Protein 1LU8 (pdb70)

Structure (mmCIF, N/CA/C/O backbone):
data_1LU8
#
_entry.id   1LU8
#
loop_
_atom_site.group_PDB
_atom_site.id
_atom_site.type_symbol
_atom_site.label_atom_id
_atom_site.label_alt_id
_atom_site.label_comp_id
_atom_site.label_asym_id
_atom_site.label_entity_id
_atom_site.label_seq_id
_atom_site.pdbx_PDB_ins_code
_atom_site.Cartn_x
_atom_site.Cartn_y
_atom_site.Cartn_z
_atom_site.occupancy
_atom_site.B_iso_or_equiv
_atom_site.auth_seq_id
_atom_site.auth_comp_id
_atom_site.auth_asym_id
_atom_site.auth_atom_id
_atom_site.pdbx_PDB_model_num
ATOM 1 N N . GLY A 1 1 ? -8.218 7.073 -4.178 1.00 0.00 1 GLY A N 1
ATOM 2 C CA . GLY A 1 1 ? -7.703 6.876 -2.794 1.00 0.00 1 GLY A CA 1
ATOM 3 C C . GLY A 1 1 ? -6.951 5.546 -2.711 1.00 0.00 1 GLY A C 1
ATOM 4 O O . GLY A 1 1 ? -7.334 4.568 -3.322 1.00 0.00 1 GLY A O 1
ATOM 10 N N . CYS A 1 2 ? -5.882 5.505 -1.967 1.00 0.00 2 CYS A N 1
ATOM 11 C CA . CYS A 1 2 ? -5.101 4.245 -1.850 1.00 0.00 2 CYS A CA 1
ATOM 12 C C . CYS A 1 2 ? -4.853 3.903 -0.380 1.00 0.00 2 CYS A C 1
ATOM 13 O O . CYS A 1 2 ? -5.359 4.551 0.516 1.00 0.00 2 CYS A O 1
ATOM 20 N N . LEU A 1 3 ? -4.075 2.887 -0.126 1.00 0.00 3 LEU A N 1
ATOM 21 C CA . LEU A 1 3 ? -3.787 2.495 1.281 1.00 0.00 3 LEU A CA 1
ATOM 22 C C . LEU A 1 3 ? -2.611 3.310 1.827 1.00 0.00 3 LEU A C 1
ATOM 23 O O . LEU A 1 3 ? -2.386 4.436 1.431 1.00 0.00 3 LEU A O 1
ATOM 39 N N . GLU A 1 4 ? -1.859 2.745 2.730 1.00 0.00 4 GLU A N 1
ATOM 40 C CA . GLU A 1 4 ? -0.694 3.482 3.299 1.00 0.00 4 GLU A CA 1
ATOM 41 C C . GLU A 1 4 ? 0.605 2.942 2.699 1.00 0.00 4 GLU A C 1
ATOM 42 O O . GLU A 1 4 ? 0.590 2.140 1.789 1.00 0.00 4 GLU A O 1
ATOM 54 N N . PHE A 1 5 ? 1.728 3.377 3.199 1.00 0.00 5 PHE A N 1
ATOM 55 C CA . PHE A 1 5 ? 3.024 2.889 2.648 1.00 0.00 5 PHE A CA 1
ATOM 56 C C . PHE A 1 5 ? 3.384 1.526 3.264 1.00 0.00 5 PHE A C 1
ATOM 57 O O . PHE A 1 5 ? 4.492 1.049 3.126 1.00 0.00 5 PHE A O 1
ATOM 74 N N . TRP A 1 6 ? 2.459 0.903 3.944 1.00 0.00 6 TRP A N 1
ATOM 75 C CA . TRP A 1 6 ? 2.757 -0.420 4.567 1.00 0.00 6 TRP A CA 1
ATOM 76 C C . TRP A 1 6 ? 1.458 -1.160 4.894 1.00 0.00 6 TRP A C 1
ATOM 77 O O . TRP A 1 6 ? 1.317 -1.739 5.952 1.00 0.00 6 TRP A O 1
ATOM 98 N N . TRP A 1 7 ? 0.512 -1.150 3.999 1.00 0.00 7 TRP A N 1
ATOM 99 C CA . TRP A 1 7 ? -0.768 -1.861 4.273 1.00 0.00 7 TRP A CA 1
ATOM 100 C C . TRP A 1 7 ? -0.789 -3.195 3.534 1.00 0.00 7 TRP A C 1
ATOM 101 O O . TRP A 1 7 ? -0.079 -3.386 2.567 1.00 0.00 7 TRP A O 1
ATOM 122 N N . LYS A 1 8 ? -1.597 -4.122 3.973 1.00 0.00 8 LYS A N 1
ATOM 123 C CA . LYS A 1 8 ? -1.647 -5.435 3.270 1.00 0.00 8 LYS A CA 1
ATOM 124 C C . LYS A 1 8 ? -1.718 -5.179 1.767 1.00 0.00 8 LYS A C 1
ATOM 125 O O . LYS A 1 8 ? -2.125 -4.120 1.333 1.00 0.00 8 LYS A O 1
ATOM 144 N N . CYS A 1 9 ? -1.323 -6.122 0.967 1.00 0.00 9 CYS A N 1
ATOM 145 C CA . CYS A 1 9 ? -1.375 -5.890 -0.504 1.00 0.00 9 CYS A CA 1
ATOM 146 C C . CYS A 1 9 ? -1.333 -7.208 -1.273 1.00 0.00 9 CYS A C 1
ATOM 147 O O . CYS A 1 9 ? -1.182 -8.273 -0.709 1.00 0.00 9 CYS A O 1
ATOM 154 N N . ASN A 1 10 ? -1.459 -7.127 -2.566 1.00 0.00 10 ASN A N 1
ATOM 155 C CA . ASN A 1 10 ? -1.420 -8.351 -3.410 1.00 0.00 10 ASN A CA 1
ATOM 156 C C . ASN A 1 10 ? -1.113 -7.959 -4.857 1.00 0.00 10 ASN A C 1
ATOM 157 O O . ASN A 1 10 ? -1.818 -7.162 -5.444 1.00 0.00 10 ASN A O 1
ATOM 168 N N . PRO A 1 11 ? -0.073 -8.537 -5.391 1.00 0.00 11 PRO A N 1
ATOM 169 C CA . PRO A 1 11 ? 0.326 -8.238 -6.790 1.00 0.00 11 PRO A CA 1
ATOM 170 C C . PRO A 1 11 ? -0.800 -8.622 -7.751 1.00 0.00 11 PRO A C 1
ATOM 171 O O . PRO A 1 11 ? -0.811 -8.232 -8.901 1.00 0.00 11 PRO A O 1
ATOM 182 N N . ASN A 1 12 ? -1.764 -9.359 -7.274 1.00 0.00 12 ASN A N 1
ATOM 183 C CA . ASN A 1 12 ? -2.912 -9.741 -8.141 1.00 0.00 12 ASN A CA 1
ATOM 184 C C . ASN A 1 12 ? -4.134 -8.898 -7.762 1.00 0.00 12 ASN A C 1
ATOM 185 O O . ASN A 1 12 ? -5.198 -9.033 -8.333 1.00 0.00 12 ASN A O 1
ATOM 196 N N . ASP A 1 13 ? -3.984 -8.025 -6.797 1.00 0.00 13 ASP A N 1
ATOM 197 C CA . ASP A 1 13 ? -5.127 -7.166 -6.371 1.00 0.00 13 ASP A CA 1
ATOM 198 C C . ASP A 1 13 ? -4.698 -6.248 -5.221 1.00 0.00 13 ASP A C 1
ATOM 199 O O . ASP A 1 13 ? -5.301 -6.240 -4.166 1.00 0.00 13 ASP A O 1
ATOM 208 N N . ASP A 1 14 ? -3.663 -5.474 -5.414 1.00 0.00 14 ASP A N 1
ATOM 209 C CA . ASP A 1 14 ? -3.202 -4.557 -4.326 1.00 0.00 14 ASP A CA 1
ATOM 210 C C . ASP A 1 14 ? -3.887 -3.195 -4.455 1.00 0.00 14 ASP A C 1
ATOM 211 O O . ASP A 1 14 ? -4.647 -2.955 -5.371 1.00 0.00 14 ASP A O 1
ATOM 220 N N . LYS A 1 15 ? -3.619 -2.301 -3.542 1.00 0.00 15 LYS A N 1
ATOM 221 C CA . LYS A 1 15 ? -4.251 -0.954 -3.615 1.00 0.00 15 LYS A CA 1
ATOM 222 C C . LYS A 1 15 ? -3.375 0.093 -2.917 1.00 0.00 15 LYS A C 1
ATOM 223 O O . LYS A 1 15 ? -3.811 1.196 -2.653 1.00 0.00 15 LYS A O 1
ATOM 242 N N . CYS A 1 16 ? -2.143 -0.233 -2.619 1.00 0.00 16 CYS A N 1
ATOM 243 C CA . CYS A 1 16 ? -1.264 0.765 -1.944 1.00 0.00 16 CYS A CA 1
ATOM 244 C C . CYS A 1 16 ? -1.065 1.972 -2.856 1.00 0.00 16 CYS A C 1
ATOM 245 O O . CYS A 1 16 ? -1.002 1.842 -4.062 1.00 0.00 16 CYS A O 1
ATOM 252 N N . CYS A 1 17 ? -0.958 3.142 -2.294 1.00 0.00 17 CYS A N 1
ATOM 253 C CA . CYS A 1 17 ? -0.755 4.349 -3.139 1.00 0.00 17 CYS A CA 1
ATOM 254 C C . CYS A 1 17 ? 0.281 4.041 -4.221 1.00 0.00 17 CYS A C 1
ATOM 255 O O . CYS A 1 17 ? 1.188 3.259 -4.014 1.00 0.00 17 CYS A O 1
ATOM 262 N N . ARG A 1 18 ? 0.158 4.633 -5.378 1.00 0.00 18 ARG A N 1
ATOM 263 C CA . ARG A 1 18 ? 1.145 4.343 -6.454 1.00 0.00 18 ARG A CA 1
ATOM 264 C C . ARG A 1 18 ? 2.091 5.529 -6.737 1.00 0.00 18 ARG A C 1
ATOM 265 O O . ARG A 1 18 ? 2.619 5.624 -7.827 1.00 0.00 18 ARG A O 1
ATOM 286 N N . PRO A 1 19 ? 2.308 6.390 -5.766 1.00 0.00 19 PRO A N 1
ATOM 287 C CA . PRO A 1 19 ? 3.226 7.524 -5.990 1.00 0.00 19 PRO A CA 1
ATOM 288 C C . PRO A 1 19 ? 4.667 7.029 -5.875 1.00 0.00 19 PRO A C 1
ATOM 289 O O . PRO A 1 19 ? 5.588 7.631 -6.389 1.00 0.00 19 PRO A O 1
ATOM 300 N N . LYS A 1 20 ? 4.864 5.926 -5.200 1.00 0.00 20 LYS A N 1
ATOM 301 C CA . LYS A 1 20 ? 6.240 5.379 -5.049 1.00 0.00 20 LYS A CA 1
ATOM 302 C C . LYS A 1 20 ? 6.251 4.171 -4.101 1.00 0.00 20 LYS A C 1
ATOM 303 O O . LYS A 1 20 ? 7.127 4.036 -3.269 1.00 0.00 20 LYS A O 1
ATOM 322 N N . LEU A 1 21 ? 5.300 3.282 -4.228 1.00 0.00 21 LEU A N 1
ATOM 323 C CA . LEU A 1 21 ? 5.285 2.079 -3.341 1.00 0.00 21 LEU A CA 1
ATOM 324 C C . LEU A 1 21 ? 4.869 0.838 -4.129 1.00 0.00 21 LEU A C 1
ATOM 325 O O . LEU A 1 21 ? 4.415 0.921 -5.254 1.00 0.00 21 LEU A O 1
ATOM 341 N N . LYS A 1 22 ? 5.009 -0.310 -3.534 1.00 0.00 22 LYS A N 1
ATOM 342 C CA . LYS A 1 22 ? 4.615 -1.566 -4.218 1.00 0.00 22 LYS A CA 1
ATOM 343 C C . LYS A 1 22 ? 4.467 -2.698 -3.197 1.00 0.00 22 LYS A C 1
ATOM 344 O O . LYS A 1 22 ? 5.237 -2.803 -2.263 1.00 0.00 22 LYS A O 1
ATOM 363 N N . CYS A 1 23 ? 3.490 -3.548 -3.365 1.00 0.00 23 CYS A N 1
ATOM 364 C CA . CYS A 1 23 ? 3.310 -4.670 -2.399 1.00 0.00 23 CYS A CA 1
ATOM 365 C C . CYS A 1 23 ? 4.665 -5.299 -2.061 1.00 0.00 23 CYS A C 1
ATOM 366 O O . CYS A 1 23 ? 5.590 -5.263 -2.847 1.00 0.00 23 CYS A O 1
ATOM 373 N N . SER A 1 24 ? 4.785 -5.876 -0.897 1.00 0.00 24 SER A N 1
ATOM 374 C CA . SER A 1 24 ? 6.075 -6.510 -0.507 1.00 0.00 24 SER A CA 1
ATOM 375 C C . SER A 1 24 ? 5.811 -7.865 0.152 1.00 0.00 24 SER A C 1
ATOM 376 O O . SER A 1 24 ? 5.148 -7.955 1.171 1.00 0.00 24 SER A O 1
ATOM 384 N N . LYS A 1 25 ? 6.327 -8.915 -0.428 1.00 0.00 25 LYS A N 1
ATOM 385 C CA . LYS A 1 25 ? 6.116 -10.272 0.149 1.00 0.00 25 LYS A CA 1
ATOM 386 C C . LYS A 1 25 ? 6.819 -10.386 1.503 1.00 0.00 25 LYS A C 1
ATOM 387 O O . LYS A 1 25 ? 6.429 -11.162 2.352 1.00 0.00 25 LYS A O 1
ATOM 406 N N . LEU A 1 26 ? 7.854 -9.619 1.707 1.00 0.00 26 LEU A N 1
ATOM 407 C CA . LEU A 1 26 ? 8.583 -9.681 3.005 1.00 0.00 26 LEU A CA 1
ATOM 408 C C . LEU A 1 26 ? 7.587 -9.762 4.164 1.00 0.00 26 LEU A C 1
ATOM 409 O O . LEU A 1 26 ? 7.816 -10.443 5.144 1.00 0.00 26 LEU A O 1
ATOM 425 N N . PHE A 1 27 ? 6.481 -9.075 4.062 1.00 0.00 27 PHE A N 1
ATOM 426 C CA . PHE A 1 27 ? 5.477 -9.121 5.163 1.00 0.00 27 PHE A CA 1
ATOM 427 C C . PHE A 1 27 ? 4.056 -9.050 4.605 1.00 0.00 27 PHE A C 1
ATOM 428 O O . PHE A 1 27 ? 3.101 -8.895 5.341 1.00 0.00 27 PHE A O 1
ATOM 445 N N . LYS A 1 28 ? 3.903 -9.166 3.314 1.00 0.00 28 LYS A N 1
ATOM 446 C CA . LYS A 1 28 ? 2.534 -9.110 2.715 1.00 0.00 28 LYS A CA 1
ATOM 447 C C . LYS A 1 28 ? 1.987 -7.683 2.797 1.00 0.00 28 LYS A C 1
ATOM 448 O O . LYS A 1 28 ? 0.792 -7.460 2.777 1.00 0.00 28 LYS A O 1
ATOM 467 N N . LEU A 1 29 ? 2.858 -6.715 2.882 1.00 0.00 29 LEU A N 1
ATOM 468 C CA . LEU A 1 29 ? 2.394 -5.298 2.959 1.00 0.00 29 LEU A CA 1
ATOM 469 C C . LEU A 1 29 ? 3.032 -4.495 1.829 1.00 0.00 29 LEU A C 1
ATOM 470 O O . LEU A 1 29 ? 3.924 -4.966 1.159 1.00 0.00 29 LEU A O 1
ATOM 486 N N . CYS A 1 30 ? 2.581 -3.296 1.594 1.00 0.00 30 CYS A N 1
ATOM 487 C CA . CYS A 1 30 ? 3.171 -2.502 0.485 1.00 0.00 30 CYS A CA 1
ATOM 488 C C . CYS A 1 30 ? 4.302 -1.601 0.981 1.00 0.00 30 CYS A C 1
ATOM 489 O O . CYS A 1 30 ? 4.198 -0.957 2.003 1.00 0.00 30 CYS A O 1
ATOM 496 N N . ASN A 1 31 ? 5.382 -1.549 0.252 1.00 0.00 31 ASN A N 1
ATOM 497 C CA . ASN A 1 31 ? 6.521 -0.683 0.672 1.00 0.00 31 ASN A CA 1
ATOM 498 C C . ASN A 1 31 ? 7.441 -0.396 -0.507 1.00 0.00 31 ASN A C 1
ATOM 499 O O . ASN A 1 31 ? 7.314 -0.967 -1.572 1.00 0.00 31 ASN A O 1
ATOM 510 N N . PHE A 1 32 ? 8.377 0.481 -0.306 1.00 0.00 32 PHE A N 1
ATOM 511 C CA . PHE A 1 32 ? 9.340 0.826 -1.384 1.00 0.00 32 PHE A CA 1
ATOM 512 C C . PHE A 1 32 ? 10.324 1.893 -0.896 1.00 0.00 32 PHE A C 1
ATOM 513 O O . PHE A 1 32 ? 11.445 1.597 -0.532 1.00 0.00 32 PHE A O 1
ATOM 530 N N . SER A 1 33 ? 9.916 3.131 -0.887 1.00 0.00 33 SER A N 1
ATOM 531 C CA . SER A 1 33 ? 10.832 4.216 -0.426 1.00 0.00 33 SER A CA 1
ATOM 532 C C . SER A 1 33 ? 10.314 4.839 0.871 1.00 0.00 33 SER A C 1
ATOM 533 O O . SER A 1 33 ? 11.005 4.888 1.870 1.00 0.00 33 SER A O 1
ATOM 541 N N . PHE A 1 34 ? 9.104 5.317 0.860 1.00 0.00 34 PHE A N 1
ATOM 542 C CA . PHE A 1 34 ? 8.535 5.943 2.089 1.00 0.00 34 PHE A CA 1
ATOM 543 C C . PHE A 1 34 ? 7.003 5.952 2.009 1.00 0.00 34 PHE A C 1
ATOM 544 O O . PHE A 1 34 ? 6.378 6.427 2.957 1.00 0.00 34 PHE A O 1
ATOM 563 N N . GLY A 1 1 ? -8.066 7.258 -1.013 1.00 0.00 1 GLY A N 2
ATOM 564 C CA . GLY A 1 1 ? -8.518 6.145 -1.896 1.00 0.00 1 GLY A CA 2
ATOM 565 C C . GLY A 1 1 ? -7.574 4.952 -1.740 1.00 0.00 1 GLY A C 2
ATOM 566 O O . GLY A 1 1 ? -8.000 3.839 -1.505 1.00 0.00 1 GLY A O 2
ATOM 572 N N . CYS A 1 2 ? -6.295 5.173 -1.871 1.00 0.00 2 CYS A N 2
ATOM 573 C CA . CYS A 1 2 ? -5.329 4.047 -1.731 1.00 0.00 2 CYS A CA 2
ATOM 574 C C . CYS A 1 2 ? -5.077 3.741 -0.255 1.00 0.00 2 CYS A C 2
ATOM 575 O O . CYS A 1 2 ? -5.767 4.224 0.620 1.00 0.00 2 CYS A O 2
ATOM 582 N N . LEU A 1 3 ? -4.093 2.932 0.025 1.00 0.00 3 LEU A N 2
ATOM 583 C CA . LEU A 1 3 ? -3.795 2.580 1.440 1.00 0.00 3 LEU A CA 2
ATOM 584 C C . LEU A 1 3 ? -2.667 3.461 1.988 1.00 0.00 3 LEU A C 2
ATOM 585 O O . LEU A 1 3 ? -2.620 4.650 1.742 1.00 0.00 3 LEU A O 2
ATOM 601 N N . GLU A 1 4 ? -1.764 2.888 2.737 1.00 0.00 4 GLU A N 2
ATOM 602 C CA . GLU A 1 4 ? -0.648 3.697 3.305 1.00 0.00 4 GLU A CA 2
ATOM 603 C C . GLU A 1 4 ? 0.697 3.224 2.756 1.00 0.00 4 GLU A C 2
ATOM 604 O O . GLU A 1 4 ? 0.769 2.519 1.770 1.00 0.00 4 GLU A O 2
ATOM 616 N N . PHE A 1 5 ? 1.764 3.625 3.384 1.00 0.00 5 PHE A N 2
ATOM 617 C CA . PHE A 1 5 ? 3.118 3.227 2.903 1.00 0.00 5 PHE A CA 2
ATOM 618 C C . PHE A 1 5 ? 3.455 1.792 3.325 1.00 0.00 5 PHE A C 2
ATOM 619 O O . PHE A 1 5 ? 4.500 1.271 2.988 1.00 0.00 5 PHE A O 2
ATOM 636 N N . TRP A 1 6 ? 2.595 1.151 4.067 1.00 0.00 6 TRP A N 2
ATOM 637 C CA . TRP A 1 6 ? 2.899 -0.241 4.507 1.00 0.00 6 TRP A CA 2
ATOM 638 C C . TRP A 1 6 ? 1.620 -0.963 4.943 1.00 0.00 6 TRP A C 2
ATOM 639 O O . TRP A 1 6 ? 1.497 -1.402 6.069 1.00 0.00 6 TRP A O 2
ATOM 660 N N . TRP A 1 7 ? 0.675 -1.100 4.058 1.00 0.00 7 TRP A N 2
ATOM 661 C CA . TRP A 1 7 ? -0.589 -1.804 4.416 1.00 0.00 7 TRP A CA 2
ATOM 662 C C . TRP A 1 7 ? -0.683 -3.107 3.620 1.00 0.00 7 TRP A C 2
ATOM 663 O O . TRP A 1 7 ? 0.106 -3.345 2.729 1.00 0.00 7 TRP A O 2
ATOM 684 N N . LYS A 1 8 ? -1.626 -3.956 3.928 1.00 0.00 8 LYS A N 2
ATOM 685 C CA . LYS A 1 8 ? -1.733 -5.236 3.168 1.00 0.00 8 LYS A CA 2
ATOM 686 C C . LYS A 1 8 ? -1.545 -4.975 1.678 1.00 0.00 8 LYS A C 2
ATOM 687 O O . LYS A 1 8 ? -1.719 -3.872 1.201 1.00 0.00 8 LYS A O 2
ATOM 706 N N . CYS A 1 9 ? -1.188 -5.983 0.941 1.00 0.00 9 CYS A N 2
ATOM 707 C CA . CYS A 1 9 ? -0.985 -5.789 -0.523 1.00 0.00 9 CYS A CA 2
ATOM 708 C C . CYS A 1 9 ? -1.180 -7.104 -1.276 1.00 0.00 9 CYS A C 2
ATOM 709 O O . CYS A 1 9 ? -1.209 -8.170 -0.693 1.00 0.00 9 CYS A O 2
ATOM 716 N N . ASN A 1 10 ? -1.309 -7.036 -2.571 1.00 0.00 10 ASN A N 2
ATOM 717 C CA . ASN A 1 10 ? -1.496 -8.276 -3.371 1.00 0.00 10 ASN A CA 2
ATOM 718 C C . ASN A 1 10 ? -1.135 -8.015 -4.839 1.00 0.00 10 ASN A C 2
ATOM 719 O O . ASN A 1 10 ? -1.697 -7.142 -5.469 1.00 0.00 10 ASN A O 2
ATOM 730 N N . PRO A 1 11 ? -0.211 -8.791 -5.336 1.00 0.00 11 PRO A N 2
ATOM 731 C CA . PRO A 1 11 ? 0.230 -8.654 -6.748 1.00 0.00 11 PRO A CA 2
ATOM 732 C C . PRO A 1 11 ? -0.929 -8.975 -7.696 1.00 0.00 11 PRO A C 2
ATOM 733 O O . PRO A 1 11 ? -0.875 -8.696 -8.877 1.00 0.00 11 PRO A O 2
ATOM 744 N N . ASN A 1 12 ? -1.984 -9.539 -7.178 1.00 0.00 12 ASN A N 2
ATOM 745 C CA . ASN A 1 12 ? -3.158 -9.856 -8.038 1.00 0.00 12 ASN A CA 2
ATOM 746 C C . ASN A 1 12 ? -4.209 -8.757 -7.877 1.00 0.00 12 ASN A C 2
ATOM 747 O O . ASN A 1 12 ? -5.128 -8.634 -8.664 1.00 0.00 12 ASN A O 2
ATOM 758 N N . ASP A 1 13 ? -4.070 -7.951 -6.858 1.00 0.00 13 ASP A N 2
ATOM 759 C CA . ASP A 1 13 ? -5.041 -6.845 -6.629 1.00 0.00 13 ASP A CA 2
ATOM 760 C C . ASP A 1 13 ? -4.428 -5.817 -5.675 1.00 0.00 13 ASP A C 2
ATOM 761 O O . ASP A 1 13 ? -5.008 -5.463 -4.667 1.00 0.00 13 ASP A O 2
ATOM 770 N N . ASP A 1 14 ? -3.254 -5.341 -5.985 1.00 0.00 14 ASP A N 2
ATOM 771 C CA . ASP A 1 14 ? -2.592 -4.342 -5.097 1.00 0.00 14 ASP A CA 2
ATOM 772 C C . ASP A 1 14 ? -3.454 -3.083 -4.973 1.00 0.00 14 ASP A C 2
ATOM 773 O O . ASP A 1 14 ? -4.228 -2.757 -5.851 1.00 0.00 14 ASP A O 2
ATOM 782 N N . LYS A 1 15 ? -3.328 -2.378 -3.884 1.00 0.00 15 LYS A N 2
ATOM 783 C CA . LYS A 1 15 ? -4.144 -1.142 -3.696 1.00 0.00 15 LYS A CA 2
ATOM 784 C C . LYS A 1 15 ? -3.303 -0.011 -3.085 1.00 0.00 15 LYS A C 2
ATOM 785 O O . LYS A 1 15 ? -3.647 1.149 -3.195 1.00 0.00 15 LYS A O 2
ATOM 804 N N . CYS A 1 16 ? -2.208 -0.331 -2.440 1.00 0.00 16 CYS A N 2
ATOM 805 C CA . CYS A 1 16 ? -1.362 0.738 -1.828 1.00 0.00 16 CYS A CA 2
ATOM 806 C C . CYS A 1 16 ? -1.246 1.929 -2.781 1.00 0.00 16 CYS A C 2
ATOM 807 O O . CYS A 1 16 ? -1.204 1.769 -3.984 1.00 0.00 16 CYS A O 2
ATOM 814 N N . CYS A 1 17 ? -1.191 3.122 -2.253 1.00 0.00 17 CYS A N 2
ATOM 815 C CA . CYS A 1 17 ? -1.074 4.317 -3.136 1.00 0.00 17 CYS A CA 2
ATOM 816 C C . CYS A 1 17 ? -0.042 4.041 -4.232 1.00 0.00 17 CYS A C 2
ATOM 817 O O . CYS A 1 17 ? 0.751 3.126 -4.128 1.00 0.00 17 CYS A O 2
ATOM 824 N N . ARG A 1 18 ? -0.038 4.814 -5.281 1.00 0.00 18 ARG A N 2
ATOM 825 C CA . ARG A 1 18 ? 0.954 4.567 -6.365 1.00 0.00 18 ARG A CA 2
ATOM 826 C C . ARG A 1 18 ? 1.955 5.726 -6.503 1.00 0.00 18 ARG A C 2
ATOM 827 O O . ARG A 1 18 ? 2.384 6.029 -7.600 1.00 0.00 18 ARG A O 2
ATOM 848 N N . PRO A 1 19 ? 2.326 6.330 -5.397 1.00 0.00 19 PRO A N 2
ATOM 849 C CA . PRO A 1 19 ? 3.307 7.434 -5.450 1.00 0.00 19 PRO A CA 2
ATOM 850 C C . PRO A 1 19 ? 4.714 6.855 -5.604 1.00 0.00 19 PRO A C 2
ATOM 851 O O . PRO A 1 19 ? 5.574 7.444 -6.225 1.00 0.00 19 PRO A O 2
ATOM 862 N N . LYS A 1 20 ? 4.942 5.697 -5.038 1.00 0.00 20 LYS A N 2
ATOM 863 C CA . LYS A 1 20 ? 6.290 5.058 -5.134 1.00 0.00 20 LYS A CA 2
ATOM 864 C C . LYS A 1 20 ? 6.339 3.782 -4.285 1.00 0.00 20 LYS A C 2
ATOM 865 O O . LYS A 1 20 ? 7.349 3.469 -3.685 1.00 0.00 20 LYS A O 2
ATOM 884 N N . LEU A 1 21 ? 5.263 3.044 -4.219 1.00 0.00 21 LEU A N 2
ATOM 885 C CA . LEU A 1 21 ? 5.278 1.802 -3.393 1.00 0.00 21 LEU A CA 2
ATOM 886 C C . LEU A 1 21 ? 4.743 0.607 -4.180 1.00 0.00 21 LEU A C 2
ATOM 887 O O . LEU A 1 21 ? 4.178 0.744 -5.248 1.00 0.00 21 LEU A O 2
ATOM 903 N N . LYS A 1 22 ? 4.910 -0.565 -3.638 1.00 0.00 22 LYS A N 2
ATOM 904 C CA . LYS A 1 22 ? 4.415 -1.792 -4.306 1.00 0.00 22 LYS A CA 2
ATOM 905 C C . LYS A 1 22 ? 4.346 -2.942 -3.293 1.00 0.00 22 LYS A C 2
ATOM 906 O O . LYS A 1 22 ? 5.210 -3.083 -2.451 1.00 0.00 22 LYS A O 2
ATOM 925 N N . CYS A 1 23 ? 3.323 -3.757 -3.363 1.00 0.00 23 CYS A N 2
ATOM 926 C CA . CYS A 1 23 ? 3.195 -4.896 -2.399 1.00 0.00 23 CYS A CA 2
ATOM 927 C C . CYS A 1 23 ? 4.567 -5.500 -2.082 1.00 0.00 23 CYS A C 2
ATOM 928 O O . CYS A 1 23 ? 5.465 -5.501 -2.900 1.00 0.00 23 CYS A O 2
ATOM 935 N N . SER A 1 24 ? 4.731 -6.012 -0.892 1.00 0.00 24 SER A N 2
ATOM 936 C CA . SER A 1 24 ? 6.035 -6.616 -0.506 1.00 0.00 24 SER A CA 2
ATOM 937 C C . SER A 1 24 ? 5.807 -7.919 0.262 1.00 0.00 24 SER A C 2
ATOM 938 O O . SER A 1 24 ? 5.086 -7.958 1.245 1.00 0.00 24 SER A O 2
ATOM 946 N N . LYS A 1 25 ? 6.419 -8.985 -0.182 1.00 0.00 25 LYS A N 2
ATOM 947 C CA . LYS A 1 25 ? 6.251 -10.294 0.509 1.00 0.00 25 LYS A CA 2
ATOM 948 C C . LYS A 1 25 ? 6.892 -10.243 1.898 1.00 0.00 25 LYS A C 2
ATOM 949 O O . LYS A 1 25 ? 6.598 -11.053 2.755 1.00 0.00 25 LYS A O 2
ATOM 968 N N . LEU A 1 26 ? 7.764 -9.300 2.126 1.00 0.00 26 LEU A N 2
ATOM 969 C CA . LEU A 1 26 ? 8.422 -9.203 3.459 1.00 0.00 26 LEU A CA 2
ATOM 970 C C . LEU A 1 26 ? 7.393 -9.420 4.570 1.00 0.00 26 LEU A C 2
ATOM 971 O O . LEU A 1 26 ? 7.636 -10.132 5.523 1.00 0.00 26 LEU A O 2
ATOM 987 N N . PHE A 1 27 ? 6.244 -8.814 4.451 1.00 0.00 27 PHE A N 2
ATOM 988 C CA . PHE A 1 27 ? 5.198 -8.990 5.498 1.00 0.00 27 PHE A CA 2
ATOM 989 C C . PHE A 1 27 ? 3.806 -8.922 4.873 1.00 0.00 27 PHE A C 2
ATOM 990 O O . PHE A 1 27 ? 2.818 -8.755 5.559 1.00 0.00 27 PHE A O 2
ATOM 1007 N N . LYS A 1 28 ? 3.720 -9.048 3.575 1.00 0.00 28 LYS A N 2
ATOM 1008 C CA . LYS A 1 28 ? 2.388 -8.989 2.899 1.00 0.00 28 LYS A CA 2
ATOM 1009 C C . LYS A 1 28 ? 1.872 -7.549 2.900 1.00 0.00 28 LYS A C 2
ATOM 1010 O O . LYS A 1 28 ? 0.681 -7.303 2.895 1.00 0.00 28 LYS A O 2
ATOM 1029 N N . LEU A 1 29 ? 2.765 -6.597 2.899 1.00 0.00 29 LEU A N 2
ATOM 1030 C CA . LEU A 1 29 ? 2.330 -5.167 2.897 1.00 0.00 29 LEU A CA 2
ATOM 1031 C C . LEU A 1 29 ? 2.984 -4.434 1.728 1.00 0.00 29 LEU A C 2
ATOM 1032 O O . LEU A 1 29 ? 3.854 -4.961 1.069 1.00 0.00 29 LEU A O 2
ATOM 1048 N N . CYS A 1 30 ? 2.569 -3.232 1.453 1.00 0.00 30 CYS A N 2
ATOM 1049 C CA . CYS A 1 30 ? 3.166 -2.493 0.311 1.00 0.00 30 CYS A CA 2
ATOM 1050 C C . CYS A 1 30 ? 4.393 -1.689 0.756 1.00 0.00 30 CYS A C 2
ATOM 1051 O O . CYS A 1 30 ? 4.351 -0.943 1.714 1.00 0.00 30 CYS A O 2
ATOM 1058 N N . ASN A 1 31 ? 5.485 -1.847 0.062 1.00 0.00 31 ASN A N 2
ATOM 1059 C CA . ASN A 1 31 ? 6.727 -1.104 0.431 1.00 0.00 31 ASN A CA 2
ATOM 1060 C C . ASN A 1 31 ? 7.067 -0.070 -0.645 1.00 0.00 31 ASN A C 2
ATOM 1061 O O . ASN A 1 31 ? 6.198 0.565 -1.206 1.00 0.00 31 ASN A O 2
ATOM 1072 N N . PHE A 1 32 ? 8.327 0.102 -0.941 1.00 0.00 32 PHE A N 2
ATOM 1073 C CA . PHE A 1 32 ? 8.717 1.096 -1.982 1.00 0.00 32 PHE A CA 2
ATOM 1074 C C . PHE A 1 32 ? 8.504 0.505 -3.376 1.00 0.00 32 PHE A C 2
ATOM 1075 O O . PHE A 1 32 ? 7.828 -0.490 -3.546 1.00 0.00 32 PHE A O 2
ATOM 1092 N N . SER A 1 33 ? 9.082 1.111 -4.373 1.00 0.00 33 SER A N 2
ATOM 1093 C CA . SER A 1 33 ? 8.924 0.589 -5.762 1.00 0.00 33 SER A CA 2
ATOM 1094 C C . SER A 1 33 ? 10.249 0.001 -6.252 1.00 0.00 33 SER A C 2
ATOM 1095 O O . SER A 1 33 ? 10.426 -1.200 -6.304 1.00 0.00 33 SER A O 2
ATOM 1103 N N . PHE A 1 34 ? 11.179 0.841 -6.610 1.00 0.00 34 PHE A N 2
ATOM 1104 C CA . PHE A 1 34 ? 12.496 0.336 -7.094 1.00 0.00 34 PHE A CA 2
ATOM 1105 C C . PHE A 1 34 ? 13.448 0.131 -5.912 1.00 0.00 34 PHE A C 2
ATOM 1106 O O . PHE A 1 34 ? 13.315 -0.885 -5.232 1.00 0.00 34 PHE A O 2
ATOM 1126 N N . GLY A 1 1 ? -9.222 6.506 -2.012 1.00 0.00 1 GLY A N 3
ATOM 1127 C CA . GLY A 1 1 ? -7.932 6.779 -1.317 1.00 0.00 1 GLY A CA 3
ATOM 1128 C C . GLY A 1 1 ? -7.156 5.472 -1.143 1.00 0.00 1 GLY A C 3
ATOM 1129 O O . GLY A 1 1 ? -7.595 4.564 -0.465 1.00 0.00 1 GLY A O 3
ATOM 1135 N N . CYS A 1 2 ? -6.008 5.369 -1.753 1.00 0.00 2 CYS A N 3
ATOM 1136 C CA . CYS A 1 2 ? -5.201 4.120 -1.626 1.00 0.00 2 CYS A CA 3
ATOM 1137 C C . CYS A 1 2 ? -4.976 3.772 -0.151 1.00 0.00 2 CYS A C 3
ATOM 1138 O O . CYS A 1 2 ? -5.567 4.360 0.734 1.00 0.00 2 CYS A O 3
ATOM 1145 N N . LEU A 1 3 ? -4.127 2.816 0.117 1.00 0.00 3 LEU A N 3
ATOM 1146 C CA . LEU A 1 3 ? -3.861 2.421 1.529 1.00 0.00 3 LEU A CA 3
ATOM 1147 C C . LEU A 1 3 ? -2.730 3.279 2.114 1.00 0.00 3 LEU A C 3
ATOM 1148 O O . LEU A 1 3 ? -2.706 4.482 1.948 1.00 0.00 3 LEU A O 3
ATOM 1164 N N . GLU A 1 4 ? -1.794 2.676 2.800 1.00 0.00 4 GLU A N 3
ATOM 1165 C CA . GLU A 1 4 ? -0.678 3.469 3.389 1.00 0.00 4 GLU A CA 3
ATOM 1166 C C . GLU A 1 4 ? 0.666 3.009 2.821 1.00 0.00 4 GLU A C 3
ATOM 1167 O O . GLU A 1 4 ? 0.733 2.337 1.811 1.00 0.00 4 GLU A O 3
ATOM 1179 N N . PHE A 1 5 ? 1.736 3.385 3.460 1.00 0.00 5 PHE A N 3
ATOM 1180 C CA . PHE A 1 5 ? 3.088 2.994 2.964 1.00 0.00 5 PHE A CA 3
ATOM 1181 C C . PHE A 1 5 ? 3.441 1.564 3.411 1.00 0.00 5 PHE A C 3
ATOM 1182 O O . PHE A 1 5 ? 4.509 1.065 3.118 1.00 0.00 5 PHE A O 3
ATOM 1199 N N . TRP A 1 6 ? 2.564 0.905 4.120 1.00 0.00 6 TRP A N 3
ATOM 1200 C CA . TRP A 1 6 ? 2.873 -0.485 4.580 1.00 0.00 6 TRP A CA 3
ATOM 1201 C C . TRP A 1 6 ? 1.587 -1.220 4.965 1.00 0.00 6 TRP A C 3
ATOM 1202 O O . TRP A 1 6 ? 1.495 -1.818 6.019 1.00 0.00 6 TRP A O 3
ATOM 1223 N N . TRP A 1 7 ? 0.599 -1.194 4.115 1.00 0.00 7 TRP A N 3
ATOM 1224 C CA . TRP A 1 7 ? -0.672 -1.905 4.432 1.00 0.00 7 TRP A CA 3
ATOM 1225 C C . TRP A 1 7 ? -0.777 -3.157 3.565 1.00 0.00 7 TRP A C 3
ATOM 1226 O O . TRP A 1 7 ? -0.041 -3.310 2.612 1.00 0.00 7 TRP A O 3
ATOM 1247 N N . LYS A 1 8 ? -1.670 -4.058 3.885 1.00 0.00 8 LYS A N 3
ATOM 1248 C CA . LYS A 1 8 ? -1.793 -5.300 3.061 1.00 0.00 8 LYS A CA 3
ATOM 1249 C C . LYS A 1 8 ? -1.626 -4.969 1.583 1.00 0.00 8 LYS A C 3
ATOM 1250 O O . LYS A 1 8 ? -1.903 -3.869 1.146 1.00 0.00 8 LYS A O 3
ATOM 1269 N N . CYS A 1 9 ? -1.164 -5.905 0.813 1.00 0.00 9 CYS A N 3
ATOM 1270 C CA . CYS A 1 9 ? -0.968 -5.628 -0.638 1.00 0.00 9 CYS A CA 3
ATOM 1271 C C . CYS A 1 9 ? -1.169 -6.893 -1.472 1.00 0.00 9 CYS A C 3
ATOM 1272 O O . CYS A 1 9 ? -1.122 -7.998 -0.969 1.00 0.00 9 CYS A O 3
ATOM 1279 N N . ASN A 1 10 ? -1.382 -6.731 -2.747 1.00 0.00 10 ASN A N 3
ATOM 1280 C CA . ASN A 1 10 ? -1.577 -7.912 -3.630 1.00 0.00 10 ASN A CA 3
ATOM 1281 C C . ASN A 1 10 ? -1.015 -7.616 -5.024 1.00 0.00 10 ASN A C 3
ATOM 1282 O O . ASN A 1 10 ? -1.400 -6.653 -5.656 1.00 0.00 10 ASN A O 3
ATOM 1293 N N . PRO A 1 11 ? -0.120 -8.462 -5.456 1.00 0.00 11 PRO A N 3
ATOM 1294 C CA . PRO A 1 11 ? 0.508 -8.296 -6.792 1.00 0.00 11 PRO A CA 3
ATOM 1295 C C . PRO A 1 11 ? -0.536 -8.458 -7.901 1.00 0.00 11 PRO A C 3
ATOM 1296 O O . PRO A 1 11 ? -0.287 -8.156 -9.051 1.00 0.00 11 PRO A O 3
ATOM 1307 N N . ASN A 1 12 ? -1.710 -8.915 -7.560 1.00 0.00 12 ASN A N 3
ATOM 1308 C CA . ASN A 1 12 ? -2.775 -9.076 -8.591 1.00 0.00 12 ASN A CA 3
ATOM 1309 C C . ASN A 1 12 ? -3.609 -7.797 -8.665 1.00 0.00 12 ASN A C 3
ATOM 1310 O O . ASN A 1 12 ? -3.940 -7.314 -9.730 1.00 0.00 12 ASN A O 3
ATOM 1321 N N . ASP A 1 13 ? -3.944 -7.244 -7.532 1.00 0.00 13 ASP A N 3
ATOM 1322 C CA . ASP A 1 13 ? -4.747 -5.990 -7.514 1.00 0.00 13 ASP A CA 3
ATOM 1323 C C . ASP A 1 13 ? -4.362 -5.155 -6.292 1.00 0.00 13 ASP A C 3
ATOM 1324 O O . ASP A 1 13 ? -5.203 -4.704 -5.539 1.00 0.00 13 ASP A O 3
ATOM 1333 N N . ASP A 1 14 ? -3.090 -4.957 -6.092 1.00 0.00 14 ASP A N 3
ATOM 1334 C CA . ASP A 1 14 ? -2.627 -4.159 -4.921 1.00 0.00 14 ASP A CA 3
ATOM 1335 C C . ASP A 1 14 ? -3.412 -2.850 -4.826 1.00 0.00 14 ASP A C 3
ATOM 1336 O O . ASP A 1 14 ? -3.875 -2.319 -5.816 1.00 0.00 14 ASP A O 3
ATOM 1345 N N . LYS A 1 15 ? -3.567 -2.324 -3.641 1.00 0.00 15 LYS A N 3
ATOM 1346 C CA . LYS A 1 15 ? -4.325 -1.050 -3.491 1.00 0.00 15 LYS A CA 3
ATOM 1347 C C . LYS A 1 15 ? -3.437 0.031 -2.871 1.00 0.00 15 LYS A C 3
ATOM 1348 O O . LYS A 1 15 ? -3.826 1.178 -2.772 1.00 0.00 15 LYS A O 3
ATOM 1367 N N . CYS A 1 16 ? -2.246 -0.314 -2.452 1.00 0.00 16 CYS A N 3
ATOM 1368 C CA . CYS A 1 16 ? -1.357 0.718 -1.845 1.00 0.00 16 CYS A CA 3
ATOM 1369 C C . CYS A 1 16 ? -1.206 1.899 -2.798 1.00 0.00 16 CYS A C 3
ATOM 1370 O O . CYS A 1 16 ? -1.217 1.741 -4.003 1.00 0.00 16 CYS A O 3
ATOM 1377 N N . CYS A 1 17 ? -1.051 3.081 -2.273 1.00 0.00 17 CYS A N 3
ATOM 1378 C CA . CYS A 1 17 ? -0.881 4.261 -3.163 1.00 0.00 17 CYS A CA 3
ATOM 1379 C C . CYS A 1 17 ? 0.135 3.914 -4.250 1.00 0.00 17 CYS A C 3
ATOM 1380 O O . CYS A 1 17 ? 0.992 3.076 -4.056 1.00 0.00 17 CYS A O 3
ATOM 1387 N N . ARG A 1 18 ? 0.054 4.532 -5.394 1.00 0.00 18 ARG A N 3
ATOM 1388 C CA . ARG A 1 18 ? 1.034 4.193 -6.467 1.00 0.00 18 ARG A CA 3
ATOM 1389 C C . ARG A 1 18 ? 1.996 5.357 -6.780 1.00 0.00 18 ARG A C 3
ATOM 1390 O O . ARG A 1 18 ? 2.450 5.475 -7.900 1.00 0.00 18 ARG A O 3
ATOM 1411 N N . PRO A 1 19 ? 2.307 6.170 -5.793 1.00 0.00 19 PRO A N 3
ATOM 1412 C CA . PRO A 1 19 ? 3.252 7.286 -6.029 1.00 0.00 19 PRO A CA 3
ATOM 1413 C C . PRO A 1 19 ? 4.681 6.740 -6.055 1.00 0.00 19 PRO A C 3
ATOM 1414 O O . PRO A 1 19 ? 5.564 7.296 -6.678 1.00 0.00 19 PRO A O 3
ATOM 1425 N N . LYS A 1 20 ? 4.907 5.647 -5.379 1.00 0.00 20 LYS A N 3
ATOM 1426 C CA . LYS A 1 20 ? 6.269 5.044 -5.351 1.00 0.00 20 LYS A CA 3
ATOM 1427 C C . LYS A 1 20 ? 6.288 3.838 -4.406 1.00 0.00 20 LYS A C 3
ATOM 1428 O O . LYS A 1 20 ? 7.284 3.553 -3.770 1.00 0.00 20 LYS A O 3
ATOM 1447 N N . LEU A 1 21 ? 5.195 3.126 -4.308 1.00 0.00 21 LEU A N 3
ATOM 1448 C CA . LEU A 1 21 ? 5.159 1.940 -3.401 1.00 0.00 21 LEU A CA 3
ATOM 1449 C C . LEU A 1 21 ? 4.724 0.692 -4.170 1.00 0.00 21 LEU A C 3
ATOM 1450 O O . LEU A 1 21 ? 4.198 0.771 -5.263 1.00 0.00 21 LEU A O 3
ATOM 1466 N N . LYS A 1 22 ? 4.924 -0.459 -3.593 1.00 0.00 22 LYS A N 3
ATOM 1467 C CA . LYS A 1 22 ? 4.512 -1.718 -4.261 1.00 0.00 22 LYS A CA 3
ATOM 1468 C C . LYS A 1 22 ? 4.423 -2.846 -3.231 1.00 0.00 22 LYS A C 3
ATOM 1469 O O . LYS A 1 22 ? 5.247 -2.952 -2.346 1.00 0.00 22 LYS A O 3
ATOM 1488 N N . CYS A 1 23 ? 3.425 -3.680 -3.338 1.00 0.00 23 CYS A N 3
ATOM 1489 C CA . CYS A 1 23 ? 3.272 -4.801 -2.363 1.00 0.00 23 CYS A CA 3
ATOM 1490 C C . CYS A 1 23 ? 4.636 -5.392 -1.984 1.00 0.00 23 CYS A C 3
ATOM 1491 O O . CYS A 1 23 ? 5.550 -5.440 -2.782 1.00 0.00 23 CYS A O 3
ATOM 1498 N N . SER A 1 24 ? 4.765 -5.847 -0.771 1.00 0.00 24 SER A N 3
ATOM 1499 C CA . SER A 1 24 ? 6.049 -6.448 -0.317 1.00 0.00 24 SER A CA 3
ATOM 1500 C C . SER A 1 24 ? 5.771 -7.801 0.345 1.00 0.00 24 SER A C 3
ATOM 1501 O O . SER A 1 24 ? 5.087 -7.882 1.355 1.00 0.00 24 SER A O 3
ATOM 1509 N N . LYS A 1 25 ? 6.285 -8.861 -0.225 1.00 0.00 25 LYS A N 3
ATOM 1510 C CA . LYS A 1 25 ? 6.049 -10.217 0.350 1.00 0.00 25 LYS A CA 3
ATOM 1511 C C . LYS A 1 25 ? 6.755 -10.358 1.697 1.00 0.00 25 LYS A C 3
ATOM 1512 O O . LYS A 1 25 ? 6.356 -11.142 2.535 1.00 0.00 25 LYS A O 3
ATOM 1531 N N . LEU A 1 26 ? 7.799 -9.607 1.912 1.00 0.00 26 LEU A N 3
ATOM 1532 C CA . LEU A 1 26 ? 8.528 -9.699 3.209 1.00 0.00 26 LEU A CA 3
ATOM 1533 C C . LEU A 1 26 ? 7.528 -9.811 4.363 1.00 0.00 26 LEU A C 3
ATOM 1534 O O . LEU A 1 26 ? 7.728 -10.553 5.302 1.00 0.00 26 LEU A O 3
ATOM 1550 N N . PHE A 1 27 ? 6.446 -9.081 4.292 1.00 0.00 27 PHE A N 3
ATOM 1551 C CA . PHE A 1 27 ? 5.429 -9.149 5.381 1.00 0.00 27 PHE A CA 3
ATOM 1552 C C . PHE A 1 27 ? 4.012 -9.061 4.806 1.00 0.00 27 PHE A C 3
ATOM 1553 O O . PHE A 1 27 ? 3.047 -8.980 5.538 1.00 0.00 27 PHE A O 3
ATOM 1570 N N . LYS A 1 28 ? 3.881 -9.079 3.503 1.00 0.00 28 LYS A N 3
ATOM 1571 C CA . LYS A 1 28 ? 2.526 -9.003 2.863 1.00 0.00 28 LYS A CA 3
ATOM 1572 C C . LYS A 1 28 ? 1.983 -7.565 2.885 1.00 0.00 28 LYS A C 3
ATOM 1573 O O . LYS A 1 28 ? 0.796 -7.340 2.728 1.00 0.00 28 LYS A O 3
ATOM 1592 N N . LEU A 1 29 ? 2.838 -6.588 3.047 1.00 0.00 29 LEU A N 3
ATOM 1593 C CA . LEU A 1 29 ? 2.350 -5.171 3.044 1.00 0.00 29 LEU A CA 3
ATOM 1594 C C . LEU A 1 29 ? 2.975 -4.429 1.871 1.00 0.00 29 LEU A C 3
ATOM 1595 O O . LEU A 1 29 ? 3.843 -4.942 1.207 1.00 0.00 29 LEU A O 3
ATOM 1611 N N . CYS A 1 30 ? 2.546 -3.233 1.604 1.00 0.00 30 CYS A N 3
ATOM 1612 C CA . CYS A 1 30 ? 3.131 -2.490 0.462 1.00 0.00 30 CYS A CA 3
ATOM 1613 C C . CYS A 1 30 ? 4.308 -1.626 0.917 1.00 0.00 30 CYS A C 3
ATOM 1614 O O . CYS A 1 30 ? 4.218 -0.884 1.875 1.00 0.00 30 CYS A O 3
ATOM 1621 N N . ASN A 1 31 ? 5.410 -1.718 0.227 1.00 0.00 31 ASN A N 3
ATOM 1622 C CA . ASN A 1 31 ? 6.598 -0.900 0.605 1.00 0.00 31 ASN A CA 3
ATOM 1623 C C . ASN A 1 31 ? 6.870 0.146 -0.477 1.00 0.00 31 ASN A C 3
ATOM 1624 O O . ASN A 1 31 ? 5.966 0.611 -1.141 1.00 0.00 31 ASN A O 3
ATOM 1635 N N . PHE A 1 32 ? 8.104 0.517 -0.671 1.00 0.00 32 PHE A N 3
ATOM 1636 C CA . PHE A 1 32 ? 8.410 1.528 -1.722 1.00 0.00 32 PHE A CA 3
ATOM 1637 C C . PHE A 1 32 ? 8.523 0.848 -3.085 1.00 0.00 32 PHE A C 3
ATOM 1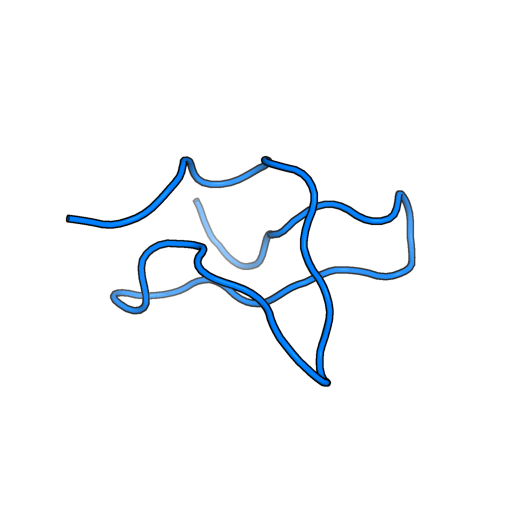638 O O . PHE A 1 32 ? 8.051 -0.253 -3.286 1.00 0.00 32 PHE A O 3
ATOM 1655 N N . SER A 1 33 ? 9.150 1.500 -4.019 1.00 0.00 33 SER A N 3
ATOM 1656 C CA . SER A 1 33 ? 9.306 0.903 -5.377 1.00 0.00 33 SER A CA 3
ATOM 1657 C C . SER A 1 33 ? 10.791 0.694 -5.691 1.00 0.00 33 SER A C 3
ATOM 1658 O O . SER A 1 33 ? 11.278 1.094 -6.731 1.00 0.00 33 SER A O 3
ATOM 1666 N N . PHE A 1 34 ? 11.511 0.071 -4.799 1.00 0.00 34 PHE A N 3
ATOM 1667 C CA . PHE A 1 34 ? 12.964 -0.162 -5.043 1.00 0.00 34 PHE A CA 3
ATOM 1668 C C . PHE A 1 34 ? 13.208 -1.617 -5.455 1.00 0.00 34 PHE A C 3
ATOM 1669 O O . PHE A 1 34 ? 12.843 -2.504 -4.685 1.00 0.00 34 PHE A O 3
ATOM 1689 N N . GLY A 1 1 ? -7.999 7.090 -0.462 1.00 0.00 1 GLY A N 4
ATOM 1690 C CA . GLY A 1 1 ? -8.598 5.855 -1.045 1.00 0.00 1 GLY A CA 4
ATOM 1691 C C . GLY A 1 1 ? -7.649 4.675 -0.828 1.00 0.00 1 GLY A C 4
ATOM 1692 O O . GLY A 1 1 ? -7.918 3.784 -0.047 1.00 0.00 1 GLY A O 4
ATOM 1698 N N . CYS A 1 2 ? -6.538 4.662 -1.513 1.00 0.00 2 CYS A N 4
ATOM 1699 C CA . CYS A 1 2 ? -5.572 3.542 -1.346 1.00 0.00 2 CYS A CA 4
ATOM 1700 C C . CYS A 1 2 ? -5.224 3.360 0.132 1.00 0.00 2 CYS A C 4
ATOM 1701 O O . CYS A 1 2 ? -5.841 3.937 1.004 1.00 0.00 2 CYS A O 4
ATOM 1708 N N . LEU A 1 3 ? -4.239 2.555 0.418 1.00 0.00 3 LEU A N 4
ATOM 1709 C CA . LEU A 1 3 ? -3.849 2.324 1.834 1.00 0.00 3 LEU A CA 4
ATOM 1710 C C . LEU A 1 3 ? -2.714 3.272 2.242 1.00 0.00 3 LEU A C 4
ATOM 1711 O O . LEU A 1 3 ? -2.747 4.453 1.955 1.00 0.00 3 LEU A O 4
ATOM 1727 N N . GLU A 1 4 ? -1.713 2.771 2.919 1.00 0.00 4 GLU A N 4
ATOM 1728 C CA . GLU A 1 4 ? -0.589 3.651 3.350 1.00 0.00 4 GLU A CA 4
ATOM 1729 C C . GLU A 1 4 ? 0.735 3.173 2.750 1.00 0.00 4 GLU A C 4
ATOM 1730 O O . GLU A 1 4 ? 0.770 2.297 1.911 1.00 0.00 4 GLU A O 4
ATOM 1742 N N . PHE A 1 5 ? 1.822 3.753 3.177 1.00 0.00 5 PHE A N 4
ATOM 1743 C CA . PHE A 1 5 ? 3.153 3.353 2.638 1.00 0.00 5 PHE A CA 4
ATOM 1744 C C . PHE A 1 5 ? 3.524 1.938 3.095 1.00 0.00 5 PHE A C 4
ATOM 1745 O O . PHE A 1 5 ? 4.553 1.411 2.723 1.00 0.00 5 PHE A O 4
ATOM 1762 N N . TRP A 1 6 ? 2.709 1.322 3.905 1.00 0.00 6 TRP A N 4
ATOM 1763 C CA . TRP A 1 6 ? 3.042 -0.049 4.382 1.00 0.00 6 TRP A CA 4
ATOM 1764 C C . TRP A 1 6 ? 1.788 -0.759 4.897 1.00 0.00 6 TRP A C 4
ATOM 1765 O O . TRP A 1 6 ? 1.745 -1.224 6.019 1.00 0.00 6 TRP A O 4
ATOM 1786 N N . TRP A 1 7 ? 0.774 -0.862 4.086 1.00 0.00 7 TRP A N 4
ATOM 1787 C CA . TRP A 1 7 ? -0.464 -1.561 4.535 1.00 0.00 7 TRP A CA 4
ATOM 1788 C C . TRP A 1 7 ? -0.610 -2.858 3.746 1.00 0.00 7 TRP A C 4
ATOM 1789 O O . TRP A 1 7 ? 0.167 -3.130 2.857 1.00 0.00 7 TRP A O 4
ATOM 1810 N N . LYS A 1 8 ? -1.584 -3.668 4.050 1.00 0.00 8 LYS A N 4
ATOM 1811 C CA . LYS A 1 8 ? -1.729 -4.941 3.284 1.00 0.00 8 LYS A CA 4
ATOM 1812 C C . LYS A 1 8 ? -1.569 -4.652 1.793 1.00 0.00 8 LYS A C 4
ATOM 1813 O O . LYS A 1 8 ? -1.752 -3.538 1.346 1.00 0.00 8 LYS A O 4
ATOM 1832 N N . CYS A 1 9 ? -1.223 -5.637 1.021 1.00 0.00 9 CYS A N 4
ATOM 1833 C CA . CYS A 1 9 ? -1.044 -5.400 -0.442 1.00 0.00 9 CYS A CA 4
ATOM 1834 C C . CYS A 1 9 ? -1.456 -6.633 -1.247 1.00 0.00 9 CYS A C 4
ATOM 1835 O O . CYS A 1 9 ? -1.804 -7.661 -0.701 1.00 0.00 9 CYS A O 4
ATOM 1842 N N . ASN A 1 10 ? -1.419 -6.533 -2.548 1.00 0.00 10 ASN A N 4
ATOM 1843 C CA . ASN A 1 10 ? -1.806 -7.692 -3.400 1.00 0.00 10 ASN A CA 4
ATOM 1844 C C . ASN A 1 10 ? -1.024 -7.660 -4.718 1.00 0.00 10 ASN A C 4
ATOM 1845 O O . ASN A 1 10 ? -1.171 -6.746 -5.504 1.00 0.00 10 ASN A O 4
ATOM 1856 N N . PRO A 1 11 ? -0.220 -8.670 -4.915 1.00 0.00 11 PRO A N 4
ATOM 1857 C CA . PRO A 1 11 ? 0.595 -8.772 -6.154 1.00 0.00 11 PRO A CA 4
ATOM 1858 C C . PRO A 1 11 ? -0.314 -9.002 -7.361 1.00 0.00 11 PRO A C 4
ATOM 1859 O O . PRO A 1 11 ? -0.054 -8.525 -8.449 1.00 0.00 11 PRO A O 4
ATOM 1870 N N . ASN A 1 12 ? -1.383 -9.721 -7.173 1.00 0.00 12 ASN A N 4
ATOM 1871 C CA . ASN A 1 12 ? -2.322 -9.977 -8.302 1.00 0.00 12 ASN A CA 4
ATOM 1872 C C . ASN A 1 12 ? -3.226 -8.757 -8.502 1.00 0.00 12 ASN A C 4
ATOM 1873 O O . ASN A 1 12 ? -3.903 -8.626 -9.503 1.00 0.00 12 ASN A O 4
ATOM 1884 N N . ASP A 1 13 ? -3.236 -7.862 -7.551 1.00 0.00 13 ASP A N 4
ATOM 1885 C CA . ASP A 1 13 ? -4.085 -6.643 -7.668 1.00 0.00 13 ASP A CA 4
ATOM 1886 C C . ASP A 1 13 ? -3.598 -5.576 -6.682 1.00 0.00 13 ASP A C 4
ATOM 1887 O O . ASP A 1 13 ? -4.305 -5.181 -5.777 1.00 0.00 13 ASP A O 4
ATOM 1896 N N . ASP A 1 14 ? -2.388 -5.118 -6.849 1.00 0.00 14 ASP A N 4
ATOM 1897 C CA . ASP A 1 14 ? -1.835 -4.086 -5.923 1.00 0.00 14 ASP A CA 4
ATOM 1898 C C . ASP A 1 14 ? -2.881 -3.010 -5.620 1.00 0.00 14 ASP A C 4
ATOM 1899 O O . ASP A 1 14 ? -3.646 -2.614 -6.479 1.00 0.00 14 ASP A O 4
ATOM 1908 N N . LYS A 1 15 ? -2.917 -2.531 -4.406 1.00 0.00 15 LYS A N 4
ATOM 1909 C CA . LYS A 1 15 ? -3.910 -1.476 -4.049 1.00 0.00 15 LYS A CA 4
ATOM 1910 C C . LYS A 1 15 ? -3.227 -0.312 -3.324 1.00 0.00 15 LYS A C 4
ATOM 1911 O O . LYS A 1 15 ? -3.675 0.815 -3.389 1.00 0.00 15 LYS A O 4
ATOM 1930 N N . CYS A 1 16 ? -2.147 -0.571 -2.635 1.00 0.00 16 CYS A N 4
ATOM 1931 C CA . CYS A 1 16 ? -1.445 0.530 -1.908 1.00 0.00 16 CYS A CA 4
ATOM 1932 C C . CYS A 1 16 ? -1.376 1.775 -2.790 1.00 0.00 16 CYS A C 4
ATOM 1933 O O . CYS A 1 16 ? -1.345 1.684 -4.001 1.00 0.00 16 CYS A O 4
ATOM 1940 N N . CYS A 1 17 ? -1.344 2.938 -2.199 1.00 0.00 17 CYS A N 4
ATOM 1941 C CA . CYS A 1 17 ? -1.265 4.174 -3.023 1.00 0.00 17 CYS A CA 4
ATOM 1942 C C . CYS A 1 17 ? -0.198 3.983 -4.105 1.00 0.00 17 CYS A C 4
ATOM 1943 O O . CYS A 1 17 ? 0.548 3.026 -4.081 1.00 0.00 17 CYS A O 4
ATOM 1950 N N . ARG A 1 18 ? -0.113 4.872 -5.055 1.00 0.00 18 ARG A N 4
ATOM 1951 C CA . ARG A 1 18 ? 0.917 4.695 -6.120 1.00 0.00 18 ARG A CA 4
ATOM 1952 C C . ARG A 1 18 ? 2.064 5.721 -6.020 1.00 0.00 18 ARG A C 4
ATOM 1953 O O . ARG A 1 18 ? 2.671 6.035 -7.025 1.00 0.00 18 ARG A O 4
ATOM 1974 N N . PRO A 1 19 ? 2.363 6.203 -4.832 1.00 0.00 19 PRO A N 4
ATOM 1975 C CA . PRO A 1 19 ? 3.479 7.162 -4.692 1.00 0.00 19 PRO A CA 4
ATOM 1976 C C . PRO A 1 19 ? 4.818 6.412 -4.686 1.00 0.00 19 PRO A C 4
ATOM 1977 O O . PRO A 1 19 ? 5.653 6.636 -3.836 1.00 0.00 19 PRO A O 4
ATOM 1988 N N . LYS A 1 20 ? 5.019 5.530 -5.640 1.00 0.00 20 LYS A N 4
ATOM 1989 C CA . LYS A 1 20 ? 6.297 4.748 -5.738 1.00 0.00 20 LYS A CA 4
ATOM 1990 C C . LYS A 1 20 ? 6.311 3.542 -4.776 1.00 0.00 20 LYS A C 4
ATOM 1991 O O . LYS A 1 20 ? 7.353 3.142 -4.295 1.00 0.00 20 LYS A O 4
ATOM 2010 N N . LEU A 1 21 ? 5.180 2.940 -4.512 1.00 0.00 21 LEU A N 4
ATOM 2011 C CA . LEU A 1 21 ? 5.177 1.749 -3.604 1.00 0.00 21 LEU A CA 4
ATOM 2012 C C . LEU A 1 21 ? 4.686 0.509 -4.351 1.00 0.00 21 LEU A C 4
ATOM 2013 O O . LEU A 1 21 ? 4.179 0.587 -5.452 1.00 0.00 21 LEU A O 4
ATOM 2029 N N . LYS A 1 22 ? 4.821 -0.633 -3.740 1.00 0.00 22 LYS A N 4
ATOM 2030 C CA . LYS A 1 22 ? 4.355 -1.891 -4.377 1.00 0.00 22 LYS A CA 4
ATOM 2031 C C . LYS A 1 22 ? 4.242 -3.004 -3.325 1.00 0.00 22 LYS A C 4
ATOM 2032 O O . LYS A 1 22 ? 5.082 -3.129 -2.458 1.00 0.00 22 LYS A O 4
ATOM 2051 N N . CYS A 1 23 ? 3.213 -3.809 -3.395 1.00 0.00 23 CYS A N 4
ATOM 2052 C CA . CYS A 1 23 ? 3.048 -4.912 -2.395 1.00 0.00 23 CYS A CA 4
ATOM 2053 C C . CYS A 1 23 ? 4.402 -5.547 -2.045 1.00 0.00 23 CYS A C 4
ATOM 2054 O O . CYS A 1 23 ? 5.299 -5.614 -2.859 1.00 0.00 23 CYS A O 4
ATOM 2061 N N . SER A 1 24 ? 4.542 -6.015 -0.832 1.00 0.00 24 SER A N 4
ATOM 2062 C CA . SER A 1 24 ? 5.821 -6.653 -0.402 1.00 0.00 24 SER A CA 4
ATOM 2063 C C . SER A 1 24 ? 5.520 -7.916 0.417 1.00 0.00 24 SER A C 4
ATOM 2064 O O . SER A 1 24 ? 4.669 -7.914 1.291 1.00 0.00 24 SER A O 4
ATOM 2072 N N . LYS A 1 25 ? 6.206 -8.993 0.130 1.00 0.00 25 LYS A N 4
ATOM 2073 C CA . LYS A 1 25 ? 5.962 -10.270 0.868 1.00 0.00 25 LYS A CA 4
ATOM 2074 C C . LYS A 1 25 ? 6.593 -10.232 2.263 1.00 0.00 25 LYS A C 4
ATOM 2075 O O . LYS A 1 25 ? 6.088 -10.833 3.191 1.00 0.00 25 LYS A O 4
ATOM 2094 N N . LEU A 1 26 ? 7.693 -9.545 2.418 1.00 0.00 26 LEU A N 4
ATOM 2095 C CA . LEU A 1 26 ? 8.353 -9.484 3.758 1.00 0.00 26 LEU A CA 4
ATOM 2096 C C . LEU A 1 26 ? 7.303 -9.354 4.864 1.00 0.00 26 LEU A C 4
ATOM 2097 O O . LEU A 1 26 ? 7.445 -9.908 5.935 1.00 0.00 26 LEU A O 4
ATOM 2113 N N . PHE A 1 27 ? 6.247 -8.631 4.610 1.00 0.00 27 PHE A N 4
ATOM 2114 C CA . PHE A 1 27 ? 5.189 -8.477 5.647 1.00 0.00 27 PHE A CA 4
ATOM 2115 C C . PHE A 1 27 ? 3.804 -8.522 5.006 1.00 0.00 27 PHE A C 4
ATOM 2116 O O . PHE A 1 27 ? 2.805 -8.283 5.654 1.00 0.00 27 PHE A O 4
ATOM 2133 N N . LYS A 1 28 ? 3.731 -8.821 3.739 1.00 0.00 28 LYS A N 4
ATOM 2134 C CA . LYS A 1 28 ? 2.398 -8.870 3.068 1.00 0.00 28 LYS A CA 4
ATOM 2135 C C . LYS A 1 28 ? 1.835 -7.451 2.984 1.00 0.00 28 LYS A C 4
ATOM 2136 O O . LYS A 1 28 ? 0.640 -7.243 2.870 1.00 0.00 28 LYS A O 4
ATOM 2155 N N . LEU A 1 29 ? 2.699 -6.474 3.035 1.00 0.00 29 LEU A N 4
ATOM 2156 C CA . LEU A 1 29 ? 2.239 -5.054 2.959 1.00 0.00 29 LEU A CA 4
ATOM 2157 C C . LEU A 1 29 ? 2.892 -4.372 1.763 1.00 0.00 29 LEU A C 4
ATOM 2158 O O . LEU A 1 29 ? 3.743 -4.935 1.114 1.00 0.00 29 LEU A O 4
ATOM 2174 N N . CYS A 1 30 ? 2.498 -3.171 1.457 1.00 0.00 30 CYS A N 4
ATOM 2175 C CA . CYS A 1 30 ? 3.098 -2.478 0.289 1.00 0.00 30 CYS A CA 4
ATOM 2176 C C . CYS A 1 30 ? 4.356 -1.702 0.691 1.00 0.00 30 CYS A C 4
ATOM 2177 O O . CYS A 1 30 ? 4.352 -0.912 1.615 1.00 0.00 30 CYS A O 4
ATOM 2184 N N . ASN A 1 31 ? 5.435 -1.930 -0.005 1.00 0.00 31 ASN A N 4
ATOM 2185 C CA . ASN A 1 31 ? 6.707 -1.222 0.311 1.00 0.00 31 ASN A CA 4
ATOM 2186 C C . ASN A 1 31 ? 7.059 -0.253 -0.820 1.00 0.00 31 ASN A C 4
ATOM 2187 O O . ASN A 1 31 ? 6.196 0.355 -1.419 1.00 0.00 31 ASN A O 4
ATOM 2198 N N . PHE A 1 32 ? 8.320 -0.112 -1.123 1.00 0.00 32 PHE A N 4
ATOM 2199 C CA . PHE A 1 32 ? 8.720 0.812 -2.221 1.00 0.00 32 PHE A CA 4
ATOM 2200 C C . PHE A 1 32 ? 8.228 0.278 -3.565 1.00 0.00 32 PHE A C 4
ATOM 2201 O O . PHE A 1 32 ? 7.382 -0.592 -3.632 1.00 0.00 32 PHE A O 4
ATOM 2218 N N . SER A 1 33 ? 8.758 0.793 -4.637 1.00 0.00 33 SER A N 4
ATOM 2219 C CA . SER A 1 33 ? 8.334 0.319 -5.985 1.00 0.00 33 SER A CA 4
ATOM 2220 C C . SER A 1 33 ? 9.235 -0.828 -6.449 1.00 0.00 33 SER A C 4
ATOM 2221 O O . SER A 1 33 ? 10.049 -0.671 -7.336 1.00 0.00 33 SER A O 4
ATOM 2229 N N . PHE A 1 34 ? 9.098 -1.980 -5.852 1.00 0.00 34 PHE A N 4
ATOM 2230 C CA . PHE A 1 34 ? 9.948 -3.135 -6.258 1.00 0.00 34 PHE A CA 4
ATOM 2231 C C . PHE A 1 34 ? 9.135 -4.124 -7.096 1.00 0.00 34 PHE A C 4
ATOM 2232 O O . PHE A 1 34 ? 9.566 -4.430 -8.207 1.00 0.00 34 PHE A O 4
ATOM 2252 N N . GLY A 1 1 ? -9.147 6.535 -1.673 1.00 0.00 1 GLY A N 5
ATOM 2253 C CA . GLY A 1 1 ? -7.774 6.864 -1.192 1.00 0.00 1 GLY A CA 5
ATOM 2254 C C . GLY A 1 1 ? -6.978 5.571 -1.010 1.00 0.00 1 GLY A C 5
ATOM 2255 O O . GLY A 1 1 ? -7.382 4.679 -0.293 1.00 0.00 1 GLY A O 5
ATOM 2261 N N . CYS A 1 2 ? -5.849 5.461 -1.655 1.00 0.00 2 CYS A N 5
ATOM 2262 C CA . CYS A 1 2 ? -5.035 4.222 -1.515 1.00 0.00 2 CYS A CA 5
ATOM 2263 C C . CYS A 1 2 ? -4.744 3.938 -0.039 1.00 0.00 2 CYS A C 5
ATOM 2264 O O . CYS A 1 2 ? -5.323 4.539 0.845 1.00 0.00 2 CYS A O 5
ATOM 2271 N N . LEU A 1 3 ? -3.861 3.018 0.233 1.00 0.00 3 LEU A N 5
ATOM 2272 C CA . LEU A 1 3 ? -3.540 2.680 1.648 1.00 0.00 3 LEU A CA 5
ATOM 2273 C C . LEU A 1 3 ? -2.249 3.371 2.097 1.00 0.00 3 LEU A C 5
ATOM 2274 O O . LEU A 1 3 ? -1.676 4.168 1.382 1.00 0.00 3 LEU A O 5
ATOM 2290 N N . GLU A 1 4 ? -1.791 3.068 3.284 1.00 0.00 4 GLU A N 5
ATOM 2291 C CA . GLU A 1 4 ? -0.538 3.699 3.792 1.00 0.00 4 GLU A CA 5
ATOM 2292 C C . GLU A 1 4 ? 0.676 3.155 3.038 1.00 0.00 4 GLU A C 5
ATOM 2293 O O . GLU A 1 4 ? 0.550 2.537 2.002 1.00 0.00 4 GLU A O 5
ATOM 2305 N N . PHE A 1 5 ? 1.851 3.391 3.550 1.00 0.00 5 PHE A N 5
ATOM 2306 C CA . PHE A 1 5 ? 3.081 2.897 2.865 1.00 0.00 5 PHE A CA 5
ATOM 2307 C C . PHE A 1 5 ? 3.444 1.488 3.359 1.00 0.00 5 PHE A C 5
ATOM 2308 O O . PHE A 1 5 ? 4.502 0.974 3.058 1.00 0.00 5 PHE A O 5
ATOM 2325 N N . TRP A 1 6 ? 2.584 0.865 4.118 1.00 0.00 6 TRP A N 5
ATOM 2326 C CA . TRP A 1 6 ? 2.896 -0.505 4.626 1.00 0.00 6 TRP A CA 5
ATOM 2327 C C . TRP A 1 6 ? 1.616 -1.210 5.076 1.00 0.00 6 TRP A C 5
ATOM 2328 O O . TRP A 1 6 ? 1.508 -1.664 6.197 1.00 0.00 6 TRP A O 5
ATOM 2349 N N . TRP A 1 7 ? 0.648 -1.311 4.210 1.00 0.00 7 TRP A N 5
ATOM 2350 C CA . TRP A 1 7 ? -0.619 -1.993 4.591 1.00 0.00 7 TRP A CA 5
ATOM 2351 C C . TRP A 1 7 ? -0.757 -3.293 3.801 1.00 0.00 7 TRP A C 5
ATOM 2352 O O . TRP A 1 7 ? -0.066 -3.505 2.824 1.00 0.00 7 TRP A O 5
ATOM 2373 N N . LYS A 1 8 ? -1.636 -4.167 4.206 1.00 0.00 8 LYS A N 5
ATOM 2374 C CA . LYS A 1 8 ? -1.791 -5.443 3.451 1.00 0.00 8 LYS A CA 5
ATOM 2375 C C . LYS A 1 8 ? -1.833 -5.130 1.957 1.00 0.00 8 LYS A C 5
ATOM 2376 O O . LYS A 1 8 ? -2.215 -4.050 1.553 1.00 0.00 8 LYS A O 5
ATOM 2395 N N . CYS A 1 9 ? -1.438 -6.054 1.137 1.00 0.00 9 CYS A N 5
ATOM 2396 C CA . CYS A 1 9 ? -1.452 -5.790 -0.329 1.00 0.00 9 CYS A CA 5
ATOM 2397 C C . CYS A 1 9 ? -1.425 -7.100 -1.115 1.00 0.00 9 CYS A C 5
ATOM 2398 O O . CYS A 1 9 ? -1.525 -8.176 -0.559 1.00 0.00 9 CYS A O 5
ATOM 2405 N N . ASN A 1 10 ? -1.286 -7.011 -2.408 1.00 0.00 10 ASN A N 5
ATOM 2406 C CA . ASN A 1 10 ? -1.247 -8.242 -3.244 1.00 0.00 10 ASN A CA 5
ATOM 2407 C C . ASN A 1 10 ? -0.591 -7.934 -4.593 1.00 0.00 10 ASN A C 5
ATOM 2408 O O . ASN A 1 10 ? -1.066 -7.100 -5.334 1.00 0.00 10 ASN A O 5
ATOM 2419 N N . PRO A 1 11 ? 0.478 -8.626 -4.870 1.00 0.00 11 PRO A N 5
ATOM 2420 C CA . PRO A 1 11 ? 1.206 -8.430 -6.152 1.00 0.00 11 PRO A CA 5
ATOM 2421 C C . PRO A 1 11 ? 0.312 -8.810 -7.335 1.00 0.00 11 PRO A C 5
ATOM 2422 O O . PRO A 1 11 ? 0.621 -8.528 -8.475 1.00 0.00 11 PRO A O 5
ATOM 2433 N N . ASN A 1 12 ? -0.807 -9.429 -7.070 1.00 0.00 12 ASN A N 5
ATOM 2434 C CA . ASN A 1 12 ? -1.734 -9.800 -8.177 1.00 0.00 12 ASN A CA 5
ATOM 2435 C C . ASN A 1 12 ? -2.676 -8.626 -8.453 1.00 0.00 12 ASN A C 5
ATOM 2436 O O . ASN A 1 12 ? -3.298 -8.537 -9.493 1.00 0.00 12 ASN A O 5
ATOM 2447 N N . ASP A 1 13 ? -2.777 -7.723 -7.515 1.00 0.00 13 ASP A N 5
ATOM 2448 C CA . ASP A 1 13 ? -3.666 -6.538 -7.687 1.00 0.00 13 ASP A CA 5
ATOM 2449 C C . ASP A 1 13 ? -3.484 -5.591 -6.497 1.00 0.00 13 ASP A C 5
ATOM 2450 O O . ASP A 1 13 ? -4.430 -5.223 -5.831 1.00 0.00 13 ASP A O 5
ATOM 2459 N N . ASP A 1 14 ? -2.267 -5.211 -6.220 1.00 0.00 14 ASP A N 5
ATOM 2460 C CA . ASP A 1 14 ? -2.004 -4.304 -5.067 1.00 0.00 14 ASP A CA 5
ATOM 2461 C C . ASP A 1 14 ? -2.804 -3.009 -5.207 1.00 0.00 14 ASP A C 5
ATOM 2462 O O . ASP A 1 14 ? -3.162 -2.601 -6.293 1.00 0.00 14 ASP A O 5
ATOM 2471 N N . LYS A 1 15 ? -3.085 -2.361 -4.110 1.00 0.00 15 LYS A N 5
ATOM 2472 C CA . LYS A 1 15 ? -3.860 -1.091 -4.173 1.00 0.00 15 LYS A CA 5
ATOM 2473 C C . LYS A 1 15 ? -3.117 0.024 -3.432 1.00 0.00 15 LYS A C 5
ATOM 2474 O O . LYS A 1 15 ? -3.481 1.180 -3.516 1.00 0.00 15 LYS A O 5
ATOM 2493 N N . CYS A 1 16 ? -2.078 -0.306 -2.709 1.00 0.00 16 CYS A N 5
ATOM 2494 C CA . CYS A 1 16 ? -1.329 0.754 -1.976 1.00 0.00 16 CYS A CA 5
ATOM 2495 C C . CYS A 1 16 ? -1.115 1.952 -2.900 1.00 0.00 16 CYS A C 5
ATOM 2496 O O . CYS A 1 16 ? -1.097 1.814 -4.107 1.00 0.00 16 CYS A O 5
ATOM 2503 N N . CYS A 1 17 ? -0.959 3.123 -2.350 1.00 0.00 17 CYS A N 5
ATOM 2504 C CA . CYS A 1 17 ? -0.751 4.320 -3.211 1.00 0.00 17 CYS A CA 5
ATOM 2505 C C . CYS A 1 17 ? 0.237 3.976 -4.327 1.00 0.00 17 CYS A C 5
ATOM 2506 O O . CYS A 1 17 ? 1.158 3.208 -4.132 1.00 0.00 17 CYS A O 5
ATOM 2513 N N . ARG A 1 18 ? 0.053 4.519 -5.499 1.00 0.00 18 ARG A N 5
ATOM 2514 C CA . ARG A 1 18 ? 0.987 4.189 -6.611 1.00 0.00 18 ARG A CA 5
ATOM 2515 C C . ARG A 1 18 ? 1.958 5.343 -6.950 1.00 0.00 18 ARG A C 5
ATOM 2516 O O . ARG A 1 18 ? 2.511 5.350 -8.031 1.00 0.00 18 ARG A O 5
ATOM 2537 N N . PRO A 1 19 ? 2.171 6.276 -6.042 1.00 0.00 19 PRO A N 5
ATOM 2538 C CA . PRO A 1 19 ? 3.114 7.377 -6.339 1.00 0.00 19 PRO A CA 5
ATOM 2539 C C . PRO A 1 19 ? 4.547 6.884 -6.136 1.00 0.00 19 PRO A C 5
ATOM 2540 O O . PRO A 1 19 ? 5.488 7.428 -6.680 1.00 0.00 19 PRO A O 5
ATOM 2551 N N . LYS A 1 20 ? 4.714 5.852 -5.351 1.00 0.00 20 LYS A N 5
ATOM 2552 C CA . LYS A 1 20 ? 6.079 5.309 -5.099 1.00 0.00 20 LYS A CA 5
ATOM 2553 C C . LYS A 1 20 ? 6.004 4.106 -4.150 1.00 0.00 20 LYS A C 5
ATOM 2554 O O . LYS A 1 20 ? 6.841 3.936 -3.285 1.00 0.00 20 LYS A O 5
ATOM 2573 N N . LEU A 1 21 ? 5.007 3.272 -4.300 1.00 0.00 21 LEU A N 5
ATOM 2574 C CA . LEU A 1 21 ? 4.887 2.086 -3.398 1.00 0.00 21 LEU A CA 5
ATOM 2575 C C . LEU A 1 21 ? 4.534 0.829 -4.199 1.00 0.00 21 LEU A C 5
ATOM 2576 O O . LEU A 1 21 ? 4.116 0.897 -5.338 1.00 0.00 21 LEU A O 5
ATOM 2592 N N . LYS A 1 22 ? 4.687 -0.319 -3.596 1.00 0.00 22 LYS A N 5
ATOM 2593 C CA . LYS A 1 22 ? 4.351 -1.589 -4.292 1.00 0.00 22 LYS A CA 5
ATOM 2594 C C . LYS A 1 22 ? 4.187 -2.721 -3.271 1.00 0.00 22 LYS A C 5
ATOM 2595 O O . LYS A 1 22 ? 4.946 -2.831 -2.331 1.00 0.00 22 LYS A O 5
ATOM 2614 N N . CYS A 1 23 ? 3.205 -3.564 -3.449 1.00 0.00 23 CYS A N 5
ATOM 2615 C CA . CYS A 1 23 ? 3.005 -4.684 -2.482 1.00 0.00 23 CYS A CA 5
ATOM 2616 C C . CYS A 1 23 ? 4.339 -5.374 -2.179 1.00 0.00 23 CYS A C 5
ATOM 2617 O O . CYS A 1 23 ? 5.212 -5.460 -3.018 1.00 0.00 23 CYS A O 5
ATOM 2624 N N . SER A 1 24 ? 4.494 -5.875 -0.985 1.00 0.00 24 SER A N 5
ATOM 2625 C CA . SER A 1 24 ? 5.759 -6.572 -0.619 1.00 0.00 24 SER A CA 5
ATOM 2626 C C . SER A 1 24 ? 5.431 -7.905 0.056 1.00 0.00 24 SER A C 5
ATOM 2627 O O . SER A 1 24 ? 4.989 -7.946 1.190 1.00 0.00 24 SER A O 5
ATOM 2635 N N . LYS A 1 25 ? 5.634 -8.995 -0.636 1.00 0.00 25 LYS A N 5
ATOM 2636 C CA . LYS A 1 25 ? 5.325 -10.324 -0.039 1.00 0.00 25 LYS A CA 5
ATOM 2637 C C . LYS A 1 25 ? 6.229 -10.585 1.166 1.00 0.00 25 LYS A C 5
ATOM 2638 O O . LYS A 1 25 ? 5.919 -11.389 2.021 1.00 0.00 25 LYS A O 5
ATOM 2657 N N . LEU A 1 26 ? 7.341 -9.906 1.251 1.00 0.00 26 LEU A N 5
ATOM 2658 C CA . LEU A 1 26 ? 8.245 -10.120 2.414 1.00 0.00 26 LEU A CA 5
ATOM 2659 C C . LEU A 1 26 ? 7.430 -10.046 3.707 1.00 0.00 26 LEU A C 5
ATOM 2660 O O . LEU A 1 26 ? 7.690 -10.752 4.661 1.00 0.00 26 LEU A O 5
ATOM 2676 N N . PHE A 1 27 ? 6.432 -9.203 3.736 1.00 0.00 27 PHE A N 5
ATOM 2677 C CA . PHE A 1 27 ? 5.584 -9.091 4.957 1.00 0.00 27 PHE A CA 5
ATOM 2678 C C . PHE A 1 27 ? 4.105 -9.029 4.571 1.00 0.00 27 PHE A C 5
ATOM 2679 O O . PHE A 1 27 ? 3.243 -8.870 5.413 1.00 0.00 27 PHE A O 5
ATOM 2696 N N . LYS A 1 28 ? 3.804 -9.160 3.305 1.00 0.00 28 LYS A N 5
ATOM 2697 C CA . LYS A 1 28 ? 2.376 -9.121 2.854 1.00 0.00 28 LYS A CA 5
ATOM 2698 C C . LYS A 1 28 ? 1.840 -7.686 2.901 1.00 0.00 28 LYS A C 5
ATOM 2699 O O . LYS A 1 28 ? 0.644 -7.461 2.915 1.00 0.00 28 LYS A O 5
ATOM 2718 N N . LEU A 1 29 ? 2.709 -6.713 2.913 1.00 0.00 29 LEU A N 5
ATOM 2719 C CA . LEU A 1 29 ? 2.236 -5.296 2.948 1.00 0.00 29 LEU A CA 5
ATOM 2720 C C . LEU A 1 29 ? 2.868 -4.513 1.800 1.00 0.00 29 LEU A C 5
ATOM 2721 O O . LEU A 1 29 ? 3.751 -4.997 1.125 1.00 0.00 29 LEU A O 5
ATOM 2737 N N . CYS A 1 30 ? 2.420 -3.313 1.563 1.00 0.00 30 CYS A N 5
ATOM 2738 C CA . CYS A 1 30 ? 2.997 -2.521 0.445 1.00 0.00 30 CYS A CA 5
ATOM 2739 C C . CYS A 1 30 ? 4.174 -1.670 0.923 1.00 0.00 30 CYS A C 5
ATOM 2740 O O . CYS A 1 30 ? 4.100 -0.997 1.926 1.00 0.00 30 CYS A O 5
ATOM 2747 N N . ASN A 1 31 ? 5.258 -1.696 0.201 1.00 0.00 31 ASN A N 5
ATOM 2748 C CA . ASN A 1 31 ? 6.442 -0.884 0.604 1.00 0.00 31 ASN A CA 5
ATOM 2749 C C . ASN A 1 31 ? 6.742 0.171 -0.465 1.00 0.00 31 ASN A C 5
ATOM 2750 O O . ASN A 1 31 ? 5.856 0.640 -1.151 1.00 0.00 31 ASN A O 5
ATOM 2761 N N . PHE A 1 32 ? 7.982 0.545 -0.615 1.00 0.00 32 PHE A N 5
ATOM 2762 C CA . PHE A 1 32 ? 8.330 1.567 -1.644 1.00 0.00 32 PHE A CA 5
ATOM 2763 C C . PHE A 1 32 ? 8.517 0.897 -3.008 1.00 0.00 32 PHE A C 5
ATOM 2764 O O . PHE A 1 32 ? 8.290 -0.287 -3.164 1.00 0.00 32 PHE A O 5
ATOM 2781 N N . SER A 1 33 ? 8.929 1.642 -3.997 1.00 0.00 33 SER A N 5
ATOM 2782 C CA . SER A 1 33 ? 9.129 1.042 -5.349 1.00 0.00 33 SER A CA 5
ATOM 2783 C C . SER A 1 33 ? 10.620 0.982 -5.689 1.00 0.00 33 SER A C 5
ATOM 2784 O O . SER A 1 33 ? 11.112 -0.001 -6.206 1.00 0.00 33 SER A O 5
ATOM 2792 N N . PHE A 1 34 ? 11.339 2.029 -5.403 1.00 0.00 34 PHE A N 5
ATOM 2793 C CA . PHE A 1 34 ? 12.800 2.041 -5.708 1.00 0.00 34 PHE A CA 5
ATOM 2794 C C . PHE A 1 34 ? 13.610 2.047 -4.409 1.00 0.00 34 PHE A C 5
ATOM 2795 O O . PHE A 1 34 ? 14.281 1.051 -4.144 1.00 0.00 34 PHE A O 5
ATOM 2815 N N . GLY A 1 1 ? -9.607 5.244 -2.413 1.00 0.00 1 GLY A N 6
ATOM 2816 C CA . GLY A 1 1 ? -8.561 5.692 -1.451 1.00 0.00 1 GLY A CA 6
ATOM 2817 C C . GLY A 1 1 ? -7.561 4.559 -1.224 1.00 0.00 1 GLY A C 6
ATOM 2818 O O . GLY A 1 1 ? -7.846 3.593 -0.544 1.00 0.00 1 GLY A O 6
ATOM 2824 N N . CYS A 1 2 ? -6.389 4.667 -1.789 1.00 0.00 2 CYS A N 6
ATOM 2825 C CA . CYS A 1 2 ? -5.374 3.593 -1.609 1.00 0.00 2 CYS A CA 6
ATOM 2826 C C . CYS A 1 2 ? -5.082 3.374 -0.123 1.00 0.00 2 CYS A C 6
ATOM 2827 O O . CYS A 1 2 ? -5.769 3.883 0.739 1.00 0.00 2 CYS A O 6
ATOM 2834 N N . LEU A 1 3 ? -4.067 2.611 0.178 1.00 0.00 3 LEU A N 6
ATOM 2835 C CA . LEU A 1 3 ? -3.728 2.346 1.603 1.00 0.00 3 LEU A CA 6
ATOM 2836 C C . LEU A 1 3 ? -2.547 3.219 2.046 1.00 0.00 3 LEU A C 6
ATOM 2837 O O . LEU A 1 3 ? -2.324 4.291 1.519 1.00 0.00 3 LEU A O 6
ATOM 2853 N N . GLU A 1 4 ? -1.794 2.768 3.014 1.00 0.00 4 GLU A N 6
ATOM 2854 C CA . GLU A 1 4 ? -0.632 3.567 3.497 1.00 0.00 4 GLU A CA 6
ATOM 2855 C C . GLU A 1 4 ? 0.663 3.075 2.848 1.00 0.00 4 GLU A C 6
ATOM 2856 O O . GLU A 1 4 ? 0.648 2.346 1.879 1.00 0.00 4 GLU A O 6
ATOM 2868 N N . PHE A 1 5 ? 1.784 3.486 3.372 1.00 0.00 5 PHE A N 6
ATOM 2869 C CA . PHE A 1 5 ? 3.089 3.064 2.785 1.00 0.00 5 PHE A CA 6
ATOM 2870 C C . PHE A 1 5 ? 3.491 1.665 3.283 1.00 0.00 5 PHE A C 6
ATOM 2871 O O . PHE A 1 5 ? 4.550 1.169 2.955 1.00 0.00 5 PHE A O 6
ATOM 2888 N N . TRP A 1 6 ? 2.671 1.027 4.073 1.00 0.00 6 TRP A N 6
ATOM 2889 C CA . TRP A 1 6 ? 3.040 -0.331 4.576 1.00 0.00 6 TRP A CA 6
ATOM 2890 C C . TRP A 1 6 ? 1.797 -1.080 5.068 1.00 0.00 6 TRP A C 6
ATOM 2891 O O . TRP A 1 6 ? 1.794 -1.661 6.135 1.00 0.00 6 TRP A O 6
ATOM 2912 N N . TRP A 1 7 ? 0.749 -1.080 4.295 1.00 0.00 7 TRP A N 6
ATOM 2913 C CA . TRP A 1 7 ? -0.487 -1.801 4.711 1.00 0.00 7 TRP A CA 6
ATOM 2914 C C . TRP A 1 7 ? -0.636 -3.075 3.883 1.00 0.00 7 TRP A C 6
ATOM 2915 O O . TRP A 1 7 ? -0.006 -3.222 2.854 1.00 0.00 7 TRP A O 6
ATOM 2936 N N . LYS A 1 8 ? -1.459 -3.997 4.311 1.00 0.00 8 LYS A N 6
ATOM 2937 C CA . LYS A 1 8 ? -1.629 -5.250 3.519 1.00 0.00 8 LYS A CA 6
ATOM 2938 C C . LYS A 1 8 ? -1.694 -4.907 2.035 1.00 0.00 8 LYS A C 6
ATOM 2939 O O . LYS A 1 8 ? -1.969 -3.784 1.662 1.00 0.00 8 LYS A O 6
ATOM 2958 N N . CYS A 1 9 ? -1.426 -5.850 1.185 1.00 0.00 9 CYS A N 6
ATOM 2959 C CA . CYS A 1 9 ? -1.456 -5.541 -0.273 1.00 0.00 9 CYS A CA 6
ATOM 2960 C C . CYS A 1 9 ? -1.612 -6.811 -1.107 1.00 0.00 9 CYS A C 6
ATOM 2961 O O . CYS A 1 9 ? -1.899 -7.877 -0.600 1.00 0.00 9 CYS A O 6
ATOM 2968 N N . ASN A 1 10 ? -1.419 -6.691 -2.390 1.00 0.00 10 ASN A N 6
ATOM 2969 C CA . ASN A 1 10 ? -1.546 -7.870 -3.286 1.00 0.00 10 ASN A CA 6
ATOM 2970 C C . ASN A 1 10 ? -0.778 -7.611 -4.585 1.00 0.00 10 ASN A C 6
ATOM 2971 O O . ASN A 1 10 ? -1.045 -6.651 -5.281 1.00 0.00 10 ASN A O 6
ATOM 2982 N N . PRO A 1 11 ? 0.154 -8.477 -4.870 1.00 0.00 11 PRO A N 6
ATOM 2983 C CA . PRO A 1 11 ? 0.974 -8.339 -6.101 1.00 0.00 11 PRO A CA 6
ATOM 2984 C C . PRO A 1 11 ? 0.101 -8.515 -7.346 1.00 0.00 11 PRO A C 6
ATOM 2985 O O . PRO A 1 11 ? 0.479 -8.141 -8.438 1.00 0.00 11 PRO A O 6
ATOM 2996 N N . ASN A 1 12 ? -1.071 -9.063 -7.186 1.00 0.00 12 ASN A N 6
ATOM 2997 C CA . ASN A 1 12 ? -1.974 -9.242 -8.357 1.00 0.00 12 ASN A CA 6
ATOM 2998 C C . ASN A 1 12 ? -2.903 -8.032 -8.470 1.00 0.00 12 ASN A C 6
ATOM 2999 O O . ASN A 1 12 ? -3.396 -7.708 -9.533 1.00 0.00 12 ASN A O 6
ATOM 3010 N N . ASP A 1 13 ? -3.133 -7.358 -7.377 1.00 0.00 13 ASP A N 6
ATOM 3011 C CA . ASP A 1 13 ? -4.019 -6.159 -7.405 1.00 0.00 13 ASP A CA 6
ATOM 3012 C C . ASP A 1 13 ? -3.460 -5.086 -6.465 1.00 0.00 13 ASP A C 6
ATOM 3013 O O . ASP A 1 13 ? -4.139 -4.607 -5.579 1.00 0.00 13 ASP A O 6
ATOM 3022 N N . ASP A 1 14 ? -2.222 -4.715 -6.654 1.00 0.00 14 ASP A N 6
ATOM 3023 C CA . ASP A 1 14 ? -1.602 -3.680 -5.774 1.00 0.00 14 ASP A CA 6
ATOM 3024 C C . ASP A 1 14 ? -2.598 -2.556 -5.477 1.00 0.00 14 ASP A C 6
ATOM 3025 O O . ASP A 1 14 ? -3.043 -1.855 -6.363 1.00 0.00 14 ASP A O 6
ATOM 3034 N N . LYS A 1 15 ? -2.946 -2.375 -4.231 1.00 0.00 15 LYS A N 6
ATOM 3035 C CA . LYS A 1 15 ? -3.906 -1.291 -3.878 1.00 0.00 15 LYS A CA 6
ATOM 3036 C C . LYS A 1 15 ? -3.168 -0.132 -3.207 1.00 0.00 15 LYS A C 6
ATOM 3037 O O . LYS A 1 15 ? -3.605 0.999 -3.251 1.00 0.00 15 LYS A O 6
ATOM 3056 N N . CYS A 1 16 ? -2.050 -0.401 -2.586 1.00 0.00 16 CYS A N 6
ATOM 3057 C CA . CYS A 1 16 ? -1.295 0.699 -1.924 1.00 0.00 16 CYS A CA 6
ATOM 3058 C C . CYS A 1 16 ? -1.238 1.908 -2.854 1.00 0.00 16 CYS A C 6
ATOM 3059 O O . CYS A 1 16 ? -1.229 1.767 -4.061 1.00 0.00 16 CYS A O 6
ATOM 3066 N N . CYS A 1 17 ? -1.205 3.093 -2.311 1.00 0.00 17 CYS A N 6
ATOM 3067 C CA . CYS A 1 17 ? -1.155 4.297 -3.184 1.00 0.00 17 CYS A CA 6
ATOM 3068 C C . CYS A 1 17 ? -0.133 4.066 -4.299 1.00 0.00 17 CYS A C 6
ATOM 3069 O O . CYS A 1 17 ? 0.649 3.139 -4.245 1.00 0.00 17 CYS A O 6
ATOM 3076 N N . ARG A 1 18 ? -0.137 4.881 -5.319 1.00 0.00 18 ARG A N 6
ATOM 3077 C CA . ARG A 1 18 ? 0.837 4.662 -6.427 1.00 0.00 18 ARG A CA 6
ATOM 3078 C C . ARG A 1 18 ? 1.872 5.788 -6.529 1.00 0.00 18 ARG A C 6
ATOM 3079 O O . ARG A 1 18 ? 2.275 6.144 -7.619 1.00 0.00 18 ARG A O 6
ATOM 3100 N N . PRO A 1 19 ? 2.298 6.305 -5.407 1.00 0.00 19 PRO A N 6
ATOM 3101 C CA . PRO A 1 19 ? 3.317 7.373 -5.434 1.00 0.00 19 PRO A CA 6
ATOM 3102 C C . PRO A 1 19 ? 4.680 6.750 -5.737 1.00 0.00 19 PRO A C 6
ATOM 3103 O O . PRO A 1 19 ? 5.518 7.335 -6.391 1.00 0.00 19 PRO A O 6
ATOM 3114 N N . LYS A 1 20 ? 4.885 5.551 -5.263 1.00 0.00 20 LYS A N 6
ATOM 3115 C CA . LYS A 1 20 ? 6.173 4.835 -5.501 1.00 0.00 20 LYS A CA 6
ATOM 3116 C C . LYS A 1 20 ? 6.240 3.596 -4.604 1.00 0.00 20 LYS A C 6
ATOM 3117 O O . LYS A 1 20 ? 7.294 3.220 -4.130 1.00 0.00 20 LYS A O 6
ATOM 3136 N N . LEU A 1 21 ? 5.123 2.961 -4.362 1.00 0.00 21 LEU A N 6
ATOM 3137 C CA . LEU A 1 21 ? 5.131 1.756 -3.488 1.00 0.00 21 LEU A CA 6
ATOM 3138 C C . LEU A 1 21 ? 4.685 0.519 -4.268 1.00 0.00 21 LEU A C 6
ATOM 3139 O O . LEU A 1 21 ? 4.210 0.607 -5.384 1.00 0.00 21 LEU A O 6
ATOM 3155 N N . LYS A 1 22 ? 4.825 -0.635 -3.678 1.00 0.00 22 LYS A N 6
ATOM 3156 C CA . LYS A 1 22 ? 4.404 -1.882 -4.357 1.00 0.00 22 LYS A CA 6
ATOM 3157 C C . LYS A 1 22 ? 4.226 -2.996 -3.325 1.00 0.00 22 LYS A C 6
ATOM 3158 O O . LYS A 1 22 ? 5.029 -3.153 -2.427 1.00 0.00 22 LYS A O 6
ATOM 3177 N N . CYS A 1 23 ? 3.179 -3.764 -3.438 1.00 0.00 23 CYS A N 6
ATOM 3178 C CA . CYS A 1 23 ? 2.958 -4.858 -2.450 1.00 0.00 23 CYS A CA 6
ATOM 3179 C C . CYS A 1 23 ? 4.267 -5.593 -2.165 1.00 0.00 23 CYS A C 6
ATOM 3180 O O . CYS A 1 23 ? 5.024 -5.915 -3.060 1.00 0.00 23 CYS A O 6
ATOM 3187 N N . SER A 1 24 ? 4.530 -5.865 -0.920 1.00 0.00 24 SER A N 6
ATOM 3188 C CA . SER A 1 24 ? 5.780 -6.584 -0.556 1.00 0.00 24 SER A CA 6
ATOM 3189 C C . SER A 1 24 ? 5.435 -7.891 0.158 1.00 0.00 24 SER A C 6
ATOM 3190 O O . SER A 1 24 ? 4.896 -7.892 1.253 1.00 0.00 24 SER A O 6
ATOM 3198 N N . LYS A 1 25 ? 5.735 -9.002 -0.460 1.00 0.00 25 LYS A N 6
ATOM 3199 C CA . LYS A 1 25 ? 5.424 -10.318 0.167 1.00 0.00 25 LYS A CA 6
ATOM 3200 C C . LYS A 1 25 ? 6.225 -10.491 1.457 1.00 0.00 25 LYS A C 6
ATOM 3201 O O . LYS A 1 25 ? 5.816 -11.193 2.361 1.00 0.00 25 LYS A O 6
ATOM 3220 N N . LEU A 1 26 ? 7.362 -9.856 1.552 1.00 0.00 26 LEU A N 6
ATOM 3221 C CA . LEU A 1 26 ? 8.181 -9.987 2.789 1.00 0.00 26 LEU A CA 6
ATOM 3222 C C . LEU A 1 26 ? 7.276 -9.890 4.017 1.00 0.00 26 LEU A C 6
ATOM 3223 O O . LEU A 1 26 ? 7.469 -10.580 4.998 1.00 0.00 26 LEU A O 6
ATOM 3239 N N . PHE A 1 27 ? 6.282 -9.047 3.966 1.00 0.00 27 PHE A N 6
ATOM 3240 C CA . PHE A 1 27 ? 5.358 -8.917 5.128 1.00 0.00 27 PHE A CA 6
ATOM 3241 C C . PHE A 1 27 ? 3.912 -8.810 4.650 1.00 0.00 27 PHE A C 6
ATOM 3242 O O . PHE A 1 27 ? 3.010 -8.556 5.424 1.00 0.00 27 PHE A O 6
ATOM 3259 N N . LYS A 1 28 ? 3.677 -8.998 3.381 1.00 0.00 28 LYS A N 6
ATOM 3260 C CA . LYS A 1 28 ? 2.280 -8.902 2.863 1.00 0.00 28 LYS A CA 6
ATOM 3261 C C . LYS A 1 28 ? 1.817 -7.446 2.915 1.00 0.00 28 LYS A C 6
ATOM 3262 O O . LYS A 1 28 ? 0.640 -7.156 2.860 1.00 0.00 28 LYS A O 6
ATOM 3281 N N . LEU A 1 29 ? 2.741 -6.526 3.012 1.00 0.00 29 LEU A N 6
ATOM 3282 C CA . LEU A 1 29 ? 2.355 -5.084 3.061 1.00 0.00 29 LEU A CA 6
ATOM 3283 C C . LEU A 1 29 ? 2.937 -4.358 1.855 1.00 0.00 29 LEU A C 6
ATOM 3284 O O . LEU A 1 29 ? 3.756 -4.893 1.137 1.00 0.00 29 LEU A O 6
ATOM 3300 N N . CYS A 1 30 ? 2.521 -3.150 1.617 1.00 0.00 30 CYS A N 6
ATOM 3301 C CA . CYS A 1 30 ? 3.055 -2.414 0.445 1.00 0.00 30 CYS A CA 6
ATOM 3302 C C . CYS A 1 30 ? 4.290 -1.596 0.835 1.00 0.00 30 CYS A C 6
ATOM 3303 O O . CYS A 1 30 ? 4.265 -0.803 1.754 1.00 0.00 30 CYS A O 6
ATOM 3310 N N . ASN A 1 31 ? 5.373 -1.796 0.140 1.00 0.00 31 ASN A N 6
ATOM 3311 C CA . ASN A 1 31 ? 6.617 -1.041 0.461 1.00 0.00 31 ASN A CA 6
ATOM 3312 C C . ASN A 1 31 ? 6.975 -0.103 -0.693 1.00 0.00 31 ASN A C 6
ATOM 3313 O O . ASN A 1 31 ? 6.114 0.379 -1.399 1.00 0.00 31 ASN A O 6
ATOM 3324 N N . PHE A 1 32 ? 8.238 0.155 -0.892 1.00 0.00 32 PHE A N 6
ATOM 3325 C CA . PHE A 1 32 ? 8.646 1.057 -2.006 1.00 0.00 32 PHE A CA 6
ATOM 3326 C C . PHE A 1 32 ? 8.582 0.303 -3.337 1.00 0.00 32 PHE A C 6
ATOM 3327 O O . PHE A 1 32 ? 8.161 -0.836 -3.395 1.00 0.00 32 PHE A O 6
ATOM 3344 N N . SER A 1 33 ? 8.995 0.924 -4.407 1.00 0.00 33 SER A N 6
ATOM 3345 C CA . SER A 1 33 ? 8.954 0.234 -5.728 1.00 0.00 33 SER A CA 6
ATOM 3346 C C . SER A 1 33 ? 9.898 -0.970 -5.724 1.00 0.00 33 SER A C 6
ATOM 3347 O O . SER A 1 33 ? 9.645 -1.973 -6.362 1.00 0.00 33 SER A O 6
ATOM 3355 N N . PHE A 1 34 ? 10.984 -0.878 -5.010 1.00 0.00 34 PHE A N 6
ATOM 3356 C CA . PHE A 1 34 ? 11.944 -2.018 -4.966 1.00 0.00 34 PHE A CA 6
ATOM 3357 C C . PHE A 1 34 ? 12.852 -1.904 -3.738 1.00 0.00 34 PHE A C 6
ATOM 3358 O O . PHE A 1 34 ? 13.160 -2.940 -3.150 1.00 0.00 34 PHE A O 6
ATOM 3378 N N . GLY A 1 1 ? -10.078 4.811 -2.627 1.00 0.00 1 GLY A N 7
ATOM 3379 C CA . GLY A 1 1 ? -8.734 5.377 -2.318 1.00 0.00 1 GLY A CA 7
ATOM 3380 C C . GLY A 1 1 ? -7.701 4.248 -2.272 1.00 0.00 1 GLY A C 7
ATOM 3381 O O . GLY A 1 1 ? -7.949 3.148 -2.724 1.00 0.00 1 GLY A O 7
ATOM 3387 N N . CYS A 1 2 ? -6.544 4.513 -1.729 1.00 0.00 2 CYS A N 7
ATOM 3388 C CA . CYS A 1 2 ? -5.497 3.458 -1.652 1.00 0.00 2 CYS A CA 7
ATOM 3389 C C . CYS A 1 2 ? -5.036 3.270 -0.203 1.00 0.00 2 CYS A C 7
ATOM 3390 O O . CYS A 1 2 ? -5.623 3.800 0.718 1.00 0.00 2 CYS A O 7
ATOM 3397 N N . LEU A 1 3 ? -4.000 2.503 0.006 1.00 0.00 3 LEU A N 7
ATOM 3398 C CA . LEU A 1 3 ? -3.515 2.264 1.395 1.00 0.00 3 LEU A CA 7
ATOM 3399 C C . LEU A 1 3 ? -2.313 3.159 1.723 1.00 0.00 3 LEU A C 7
ATOM 3400 O O . LEU A 1 3 ? -1.976 4.059 0.985 1.00 0.00 3 LEU A O 7
ATOM 3416 N N . GLU A 1 4 ? -1.669 2.916 2.835 1.00 0.00 4 GLU A N 7
ATOM 3417 C CA . GLU A 1 4 ? -0.494 3.753 3.222 1.00 0.00 4 GLU A CA 7
ATOM 3418 C C . GLU A 1 4 ? 0.798 3.172 2.645 1.00 0.00 4 GLU A C 7
ATOM 3419 O O . GLU A 1 4 ? 0.778 2.306 1.795 1.00 0.00 4 GLU A O 7
ATOM 3431 N N . PHE A 1 5 ? 1.921 3.657 3.097 1.00 0.00 5 PHE A N 7
ATOM 3432 C CA . PHE A 1 5 ? 3.227 3.157 2.573 1.00 0.00 5 PHE A CA 7
ATOM 3433 C C . PHE A 1 5 ? 3.536 1.752 3.118 1.00 0.00 5 PHE A C 7
ATOM 3434 O O . PHE A 1 5 ? 4.577 1.195 2.838 1.00 0.00 5 PHE A O 7
ATOM 3451 N N . TRP A 1 6 ? 2.657 1.175 3.892 1.00 0.00 6 TRP A N 7
ATOM 3452 C CA . TRP A 1 6 ? 2.945 -0.186 4.435 1.00 0.00 6 TRP A CA 7
ATOM 3453 C C . TRP A 1 6 ? 1.661 -0.876 4.903 1.00 0.00 6 TRP A C 7
ATOM 3454 O O . TRP A 1 6 ? 1.554 -1.305 6.034 1.00 0.00 6 TRP A O 7
ATOM 3475 N N . TRP A 1 7 ? 0.694 -1.002 4.041 1.00 0.00 7 TRP A N 7
ATOM 3476 C CA . TRP A 1 7 ? -0.571 -1.684 4.436 1.00 0.00 7 TRP A CA 7
ATOM 3477 C C . TRP A 1 7 ? -0.678 -3.009 3.681 1.00 0.00 7 TRP A C 7
ATOM 3478 O O . TRP A 1 7 ? 0.060 -3.250 2.751 1.00 0.00 7 TRP A O 7
ATOM 3499 N N . LYS A 1 8 ? -1.580 -3.872 4.061 1.00 0.00 8 LYS A N 7
ATOM 3500 C CA . LYS A 1 8 ? -1.696 -5.169 3.334 1.00 0.00 8 LYS A CA 7
ATOM 3501 C C . LYS A 1 8 ? -1.628 -4.914 1.828 1.00 0.00 8 LYS A C 7
ATOM 3502 O O . LYS A 1 8 ? -1.838 -3.810 1.369 1.00 0.00 8 LYS A O 7
ATOM 3521 N N . CYS A 1 9 ? -1.326 -5.916 1.056 1.00 0.00 9 CYS A N 7
ATOM 3522 C CA . CYS A 1 9 ? -1.237 -5.707 -0.417 1.00 0.00 9 CYS A CA 7
ATOM 3523 C C . CYS A 1 9 ? -1.353 -7.034 -1.166 1.00 0.00 9 CYS A C 7
ATOM 3524 O O . CYS A 1 9 ? -1.388 -8.095 -0.575 1.00 0.00 9 CYS A O 7
ATOM 3531 N N . ASN A 1 10 ? -1.408 -6.977 -2.468 1.00 0.00 10 ASN A N 7
ATOM 3532 C CA . ASN A 1 10 ? -1.516 -8.227 -3.269 1.00 0.00 10 ASN A CA 7
ATOM 3533 C C . ASN A 1 10 ? -1.087 -7.967 -4.716 1.00 0.00 10 ASN A C 7
ATOM 3534 O O . ASN A 1 10 ? -1.652 -7.126 -5.386 1.00 0.00 10 ASN A O 7
ATOM 3545 N N . PRO A 1 11 ? -0.110 -8.713 -5.157 1.00 0.00 11 PRO A N 7
ATOM 3546 C CA . PRO A 1 11 ? 0.385 -8.573 -6.550 1.00 0.00 11 PRO A CA 7
ATOM 3547 C C . PRO A 1 11 ? -0.719 -8.965 -7.534 1.00 0.00 11 PRO A C 7
ATOM 3548 O O . PRO A 1 11 ? -0.651 -8.675 -8.712 1.00 0.00 11 PRO A O 7
ATOM 3559 N N . ASN A 1 12 ? -1.751 -9.599 -7.047 1.00 0.00 12 ASN A N 7
ATOM 3560 C CA . ASN A 1 12 ? -2.883 -9.986 -7.937 1.00 0.00 12 ASN A CA 7
ATOM 3561 C C . ASN A 1 12 ? -4.027 -8.983 -7.759 1.00 0.00 12 ASN A C 7
ATOM 3562 O O . ASN A 1 12 ? -5.112 -9.156 -8.277 1.00 0.00 12 ASN A O 7
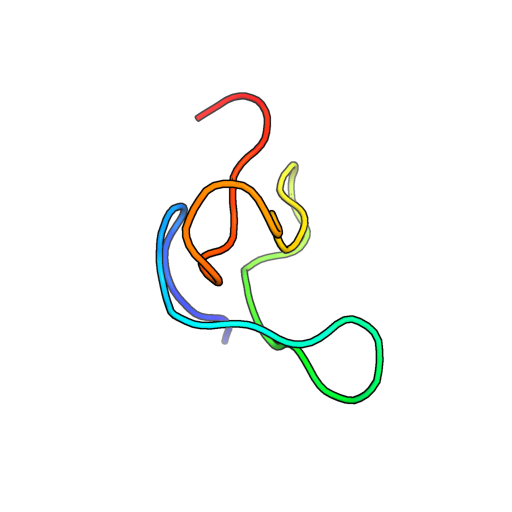ATOM 3573 N N . ASP A 1 13 ? -3.781 -7.929 -7.024 1.00 0.00 13 ASP A N 7
ATOM 3574 C CA . ASP A 1 13 ? -4.830 -6.896 -6.793 1.00 0.00 13 ASP A CA 7
ATOM 3575 C C . ASP A 1 13 ? -4.240 -5.769 -5.940 1.00 0.00 13 ASP A C 7
ATOM 3576 O O . ASP A 1 13 ? -4.793 -5.379 -4.930 1.00 0.00 13 ASP A O 7
ATOM 3585 N N . ASP A 1 14 ? -3.109 -5.257 -6.341 1.00 0.00 14 ASP A N 7
ATOM 3586 C CA . ASP A 1 14 ? -2.450 -4.166 -5.563 1.00 0.00 14 ASP A CA 7
ATOM 3587 C C . ASP A 1 14 ? -3.471 -3.123 -5.102 1.00 0.00 14 ASP A C 7
ATOM 3588 O O . ASP A 1 14 ? -4.551 -3.007 -5.646 1.00 0.00 14 ASP A O 7
ATOM 3597 N N . LYS A 1 15 ? -3.125 -2.363 -4.099 1.00 0.00 15 LYS A N 7
ATOM 3598 C CA . LYS A 1 15 ? -4.059 -1.316 -3.588 1.00 0.00 15 LYS A CA 7
ATOM 3599 C C . LYS A 1 15 ? -3.273 -0.120 -3.040 1.00 0.00 15 LYS A C 7
ATOM 3600 O O . LYS A 1 15 ? -3.707 1.011 -3.135 1.00 0.00 15 LYS A O 7
ATOM 3619 N N . CYS A 1 16 ? -2.121 -0.359 -2.469 1.00 0.00 16 CYS A N 7
ATOM 3620 C CA . CYS A 1 16 ? -1.307 0.766 -1.917 1.00 0.00 16 CYS A CA 7
ATOM 3621 C C . CYS A 1 16 ? -1.350 1.962 -2.872 1.00 0.00 16 CYS A C 7
ATOM 3622 O O . CYS A 1 16 ? -1.434 1.802 -4.073 1.00 0.00 16 CYS A O 7
ATOM 3629 N N . CYS A 1 17 ? -1.290 3.161 -2.352 1.00 0.00 17 CYS A N 7
ATOM 3630 C CA . CYS A 1 17 ? -1.323 4.351 -3.248 1.00 0.00 17 CYS A CA 7
ATOM 3631 C C . CYS A 1 17 ? -0.251 4.201 -4.329 1.00 0.00 17 CYS A C 7
ATOM 3632 O O . CYS A 1 17 ? 0.399 3.178 -4.425 1.00 0.00 17 CYS A O 7
ATOM 3639 N N . ARG A 1 18 ? -0.058 5.194 -5.149 1.00 0.00 18 ARG A N 7
ATOM 3640 C CA . ARG A 1 18 ? 0.971 5.060 -6.216 1.00 0.00 18 ARG A CA 7
ATOM 3641 C C . ARG A 1 18 ? 2.187 5.976 -6.004 1.00 0.00 18 ARG A C 7
ATOM 3642 O O . ARG A 1 18 ? 2.859 6.305 -6.961 1.00 0.00 18 ARG A O 7
ATOM 3663 N N . PRO A 1 19 ? 2.471 6.353 -4.779 1.00 0.00 19 PRO A N 7
ATOM 3664 C CA . PRO A 1 19 ? 3.651 7.209 -4.542 1.00 0.00 19 PRO A CA 7
ATOM 3665 C C . PRO A 1 19 ? 4.920 6.354 -4.603 1.00 0.00 19 PRO A C 7
ATOM 3666 O O . PRO A 1 19 ? 5.718 6.342 -3.687 1.00 0.00 19 PRO A O 7
ATOM 3677 N N . LYS A 1 20 ? 5.101 5.632 -5.678 1.00 0.00 20 LYS A N 7
ATOM 3678 C CA . LYS A 1 20 ? 6.308 4.765 -5.816 1.00 0.00 20 LYS A CA 7
ATOM 3679 C C . LYS A 1 20 ? 6.283 3.634 -4.780 1.00 0.00 20 LYS A C 7
ATOM 3680 O O . LYS A 1 20 ? 7.294 3.292 -4.199 1.00 0.00 20 LYS A O 7
ATOM 3699 N N . LEU A 1 21 ? 5.140 3.038 -4.556 1.00 0.00 21 LEU A N 7
ATOM 3700 C CA . LEU A 1 21 ? 5.063 1.917 -3.570 1.00 0.00 21 LEU A CA 7
ATOM 3701 C C . LEU A 1 21 ? 4.712 0.615 -4.295 1.00 0.00 21 LEU A C 7
ATOM 3702 O O . LEU A 1 21 ? 4.291 0.623 -5.435 1.00 0.00 21 LEU A O 7
ATOM 3718 N N . LYS A 1 22 ? 4.876 -0.503 -3.643 1.00 0.00 22 LYS A N 7
ATOM 3719 C CA . LYS A 1 22 ? 4.549 -1.797 -4.294 1.00 0.00 22 LYS A CA 7
ATOM 3720 C C . LYS A 1 22 ? 4.382 -2.903 -3.247 1.00 0.00 22 LYS A C 7
ATOM 3721 O O . LYS A 1 22 ? 5.172 -3.028 -2.332 1.00 0.00 22 LYS A O 7
ATOM 3740 N N . CYS A 1 23 ? 3.361 -3.708 -3.375 1.00 0.00 23 CYS A N 7
ATOM 3741 C CA . CYS A 1 23 ? 3.145 -4.808 -2.388 1.00 0.00 23 CYS A CA 7
ATOM 3742 C C . CYS A 1 23 ? 4.472 -5.485 -2.034 1.00 0.00 23 CYS A C 7
ATOM 3743 O O . CYS A 1 23 ? 5.360 -5.607 -2.854 1.00 0.00 23 CYS A O 7
ATOM 3750 N N . SER A 1 24 ? 4.605 -5.938 -0.816 1.00 0.00 24 SER A N 7
ATOM 3751 C CA . SER A 1 24 ? 5.862 -6.623 -0.398 1.00 0.00 24 SER A CA 7
ATOM 3752 C C . SER A 1 24 ? 5.520 -7.942 0.300 1.00 0.00 24 SER A C 7
ATOM 3753 O O . SER A 1 24 ? 4.995 -7.956 1.399 1.00 0.00 24 SER A O 7
ATOM 3761 N N . LYS A 1 25 ? 5.806 -9.048 -0.334 1.00 0.00 25 LYS A N 7
ATOM 3762 C CA . LYS A 1 25 ? 5.492 -10.369 0.283 1.00 0.00 25 LYS A CA 7
ATOM 3763 C C . LYS A 1 25 ? 6.254 -10.541 1.598 1.00 0.00 25 LYS A C 7
ATOM 3764 O O . LYS A 1 25 ? 5.789 -11.195 2.510 1.00 0.00 25 LYS A O 7
ATOM 3783 N N . LEU A 1 26 ? 7.420 -9.963 1.701 1.00 0.00 26 LEU A N 7
ATOM 3784 C CA . LEU A 1 26 ? 8.207 -10.095 2.959 1.00 0.00 26 LEU A CA 7
ATOM 3785 C C . LEU A 1 26 ? 7.280 -9.947 4.166 1.00 0.00 26 LEU A C 7
ATOM 3786 O O . LEU A 1 26 ? 7.440 -10.612 5.171 1.00 0.00 26 LEU A O 7
ATOM 3802 N N . PHE A 1 27 ? 6.304 -9.087 4.069 1.00 0.00 27 PHE A N 7
ATOM 3803 C CA . PHE A 1 27 ? 5.359 -8.901 5.205 1.00 0.00 27 PHE A CA 7
ATOM 3804 C C . PHE A 1 27 ? 3.921 -8.810 4.696 1.00 0.00 27 PHE A C 7
ATOM 3805 O O . PHE A 1 27 ? 2.999 -8.597 5.458 1.00 0.00 27 PHE A O 7
ATOM 3822 N N . LYS A 1 28 ? 3.718 -8.968 3.416 1.00 0.00 28 LYS A N 7
ATOM 3823 C CA . LYS A 1 28 ? 2.332 -8.890 2.860 1.00 0.00 28 LYS A CA 7
ATOM 3824 C C . LYS A 1 28 ? 1.849 -7.440 2.884 1.00 0.00 28 LYS A C 7
ATOM 3825 O O . LYS A 1 28 ? 0.666 -7.166 2.827 1.00 0.00 28 LYS A O 7
ATOM 3844 N N . LEU A 1 29 ? 2.758 -6.508 2.968 1.00 0.00 29 LEU A N 7
ATOM 3845 C CA . LEU A 1 29 ? 2.351 -5.073 2.995 1.00 0.00 29 LEU A CA 7
ATOM 3846 C C . LEU A 1 29 ? 2.982 -4.337 1.819 1.00 0.00 29 LEU A C 7
ATOM 3847 O O . LEU A 1 29 ? 3.901 -4.825 1.197 1.00 0.00 29 LEU A O 7
ATOM 3863 N N . CYS A 1 30 ? 2.499 -3.172 1.498 1.00 0.00 30 CYS A N 7
ATOM 3864 C CA . CYS A 1 30 ? 3.079 -2.432 0.353 1.00 0.00 30 CYS A CA 7
ATOM 3865 C C . CYS A 1 30 ? 4.275 -1.588 0.800 1.00 0.00 30 CYS A C 7
ATOM 3866 O O . CYS A 1 30 ? 4.194 -0.805 1.723 1.00 0.00 30 CYS A O 7
ATOM 3873 N N . ASN A 1 31 ? 5.388 -1.753 0.142 1.00 0.00 31 ASN A N 7
ATOM 3874 C CA . ASN A 1 31 ? 6.601 -0.970 0.510 1.00 0.00 31 ASN A CA 7
ATOM 3875 C C . ASN A 1 31 ? 6.842 0.116 -0.540 1.00 0.00 31 ASN A C 7
ATOM 3876 O O . ASN A 1 31 ? 5.916 0.723 -1.038 1.00 0.00 31 ASN A O 7
ATOM 3887 N N . PHE A 1 32 ? 8.073 0.356 -0.894 1.00 0.00 32 PHE A N 7
ATOM 3888 C CA . PHE A 1 32 ? 8.354 1.392 -1.925 1.00 0.00 32 PHE A CA 7
ATOM 3889 C C . PHE A 1 32 ? 8.259 0.762 -3.316 1.00 0.00 32 PHE A C 7
ATOM 3890 O O . PHE A 1 32 ? 7.673 -0.288 -3.489 1.00 0.00 32 PHE A O 7
ATOM 3907 N N . SER A 1 33 ? 8.831 1.383 -4.308 1.00 0.00 33 SER A N 7
ATOM 3908 C CA . SER A 1 33 ? 8.766 0.801 -5.679 1.00 0.00 33 SER A CA 7
ATOM 3909 C C . SER A 1 33 ? 9.747 -0.368 -5.797 1.00 0.00 33 SER A C 7
ATOM 3910 O O . SER A 1 33 ? 10.585 -0.403 -6.677 1.00 0.00 33 SER A O 7
ATOM 3918 N N . PHE A 1 34 ? 9.649 -1.325 -4.915 1.00 0.00 34 PHE A N 7
ATOM 3919 C CA . PHE A 1 34 ? 10.576 -2.491 -4.972 1.00 0.00 34 PHE A CA 7
ATOM 3920 C C . PHE A 1 34 ? 9.964 -3.689 -4.240 1.00 0.00 34 PHE A C 7
ATOM 3921 O O . PHE A 1 34 ? 10.294 -3.883 -3.071 1.00 0.00 34 PHE A O 7
ATOM 3941 N N . GLY A 1 1 ? -8.809 6.733 -0.249 1.00 0.00 1 GLY A N 8
ATOM 3942 C CA . GLY A 1 1 ? -7.986 6.564 -1.480 1.00 0.00 1 GLY A CA 8
ATOM 3943 C C . GLY A 1 1 ? -7.154 5.288 -1.369 1.00 0.00 1 GLY A C 8
ATOM 3944 O O . GLY A 1 1 ? -7.662 4.225 -1.072 1.00 0.00 1 GLY A O 8
ATOM 3950 N N . CYS A 1 2 ? -5.875 5.383 -1.612 1.00 0.00 2 CYS A N 8
ATOM 3951 C CA . CYS A 1 2 ? -5.009 4.173 -1.525 1.00 0.00 2 CYS A CA 8
ATOM 3952 C C . CYS A 1 2 ? -4.764 3.790 -0.067 1.00 0.00 2 CYS A C 8
ATOM 3953 O O . CYS A 1 2 ? -5.332 4.359 0.843 1.00 0.00 2 CYS A O 8
ATOM 3960 N N . LEU A 1 3 ? -3.918 2.824 0.155 1.00 0.00 3 LEU A N 8
ATOM 3961 C CA . LEU A 1 3 ? -3.623 2.391 1.548 1.00 0.00 3 LEU A CA 8
ATOM 3962 C C . LEU A 1 3 ? -2.477 3.228 2.124 1.00 0.00 3 LEU A C 8
ATOM 3963 O O . LEU A 1 3 ? -2.253 4.352 1.720 1.00 0.00 3 LEU A O 8
ATOM 3979 N N . GLU A 1 4 ? -1.751 2.690 3.063 1.00 0.00 4 GLU A N 8
ATOM 3980 C CA . GLU A 1 4 ? -0.624 3.457 3.659 1.00 0.00 4 GLU A CA 8
ATOM 3981 C C . GLU A 1 4 ? 0.710 2.956 3.108 1.00 0.00 4 GLU A C 8
ATOM 3982 O O . GLU A 1 4 ? 0.766 2.286 2.097 1.00 0.00 4 GLU A O 8
ATOM 3994 N N . PHE A 1 5 ? 1.784 3.295 3.759 1.00 0.00 5 PHE A N 8
ATOM 3995 C CA . PHE A 1 5 ? 3.124 2.863 3.269 1.00 0.00 5 PHE A CA 8
ATOM 3996 C C . PHE A 1 5 ? 3.440 1.422 3.691 1.00 0.00 5 PHE A C 8
ATOM 3997 O O . PHE A 1 5 ? 4.521 0.929 3.443 1.00 0.00 5 PHE A O 8
ATOM 4014 N N . TRP A 1 6 ? 2.525 0.742 4.331 1.00 0.00 6 TRP A N 8
ATOM 4015 C CA . TRP A 1 6 ? 2.821 -0.663 4.751 1.00 0.00 6 TRP A CA 8
ATOM 4016 C C . TRP A 1 6 ? 1.531 -1.420 5.082 1.00 0.00 6 TRP A C 8
ATOM 4017 O O . TRP A 1 6 ? 1.458 -2.134 6.063 1.00 0.00 6 TRP A O 8
ATOM 4038 N N . TRP A 1 7 ? 0.518 -1.283 4.273 1.00 0.00 7 TRP A N 8
ATOM 4039 C CA . TRP A 1 7 ? -0.753 -2.013 4.552 1.00 0.00 7 TRP A CA 8
ATOM 4040 C C . TRP A 1 7 ? -0.843 -3.244 3.654 1.00 0.00 7 TRP A C 8
ATOM 4041 O O . TRP A 1 7 ? -0.169 -3.329 2.647 1.00 0.00 7 TRP A O 8
ATOM 4062 N N . LYS A 1 8 ? -1.651 -4.209 4.020 1.00 0.00 8 LYS A N 8
ATOM 4063 C CA . LYS A 1 8 ? -1.764 -5.450 3.190 1.00 0.00 8 LYS A CA 8
ATOM 4064 C C . LYS A 1 8 ? -1.660 -5.113 1.706 1.00 0.00 8 LYS A C 8
ATOM 4065 O O . LYS A 1 8 ? -1.996 -4.028 1.276 1.00 0.00 8 LYS A O 8
ATOM 4084 N N . CYS A 1 9 ? -1.181 -6.035 0.924 1.00 0.00 9 CYS A N 8
ATOM 4085 C CA . CYS A 1 9 ? -1.037 -5.767 -0.535 1.00 0.00 9 CYS A CA 8
ATOM 4086 C C . CYS A 1 9 ? -1.067 -7.070 -1.332 1.00 0.00 9 CYS A C 8
ATOM 4087 O O . CYS A 1 9 ? -0.459 -8.054 -0.959 1.00 0.00 9 CYS A O 8
ATOM 4094 N N . ASN A 1 10 ? -1.762 -7.078 -2.433 1.00 0.00 10 ASN A N 8
ATOM 4095 C CA . ASN A 1 10 ? -1.829 -8.305 -3.264 1.00 0.00 10 ASN A CA 8
ATOM 4096 C C . ASN A 1 10 ? -1.499 -7.963 -4.720 1.00 0.00 10 ASN A C 8
ATOM 4097 O O . ASN A 1 10 ? -2.124 -7.103 -5.311 1.00 0.00 10 ASN A O 8
ATOM 4108 N N . PRO A 1 11 ? -0.528 -8.652 -5.254 1.00 0.00 11 PRO A N 8
ATOM 4109 C CA . PRO A 1 11 ? -0.112 -8.427 -6.662 1.00 0.00 11 PRO A CA 8
ATOM 4110 C C . PRO A 1 11 ? -1.272 -8.723 -7.616 1.00 0.00 11 PRO A C 8
ATOM 4111 O O . PRO A 1 11 ? -1.238 -8.368 -8.778 1.00 0.00 11 PRO A O 8
ATOM 4122 N N . ASN A 1 12 ? -2.313 -9.343 -7.129 1.00 0.00 12 ASN A N 8
ATOM 4123 C CA . ASN A 1 12 ? -3.486 -9.628 -8.004 1.00 0.00 12 ASN A CA 8
ATOM 4124 C C . ASN A 1 12 ? -4.340 -8.364 -8.111 1.00 0.00 12 ASN A C 8
ATOM 4125 O O . ASN A 1 12 ? -4.973 -8.103 -9.114 1.00 0.00 12 ASN A O 8
ATOM 4136 N N . ASP A 1 13 ? -4.345 -7.574 -7.072 1.00 0.00 13 ASP A N 8
ATOM 4137 C CA . ASP A 1 13 ? -5.136 -6.313 -7.082 1.00 0.00 13 ASP A CA 8
ATOM 4138 C C . ASP A 1 13 ? -4.467 -5.290 -6.163 1.00 0.00 13 ASP A C 8
ATOM 4139 O O . ASP A 1 13 ? -5.103 -4.654 -5.347 1.00 0.00 13 ASP A O 8
ATOM 4148 N N . ASP A 1 14 ? -3.177 -5.139 -6.294 1.00 0.00 14 ASP A N 8
ATOM 4149 C CA . ASP A 1 14 ? -2.441 -4.167 -5.434 1.00 0.00 14 ASP A CA 8
ATOM 4150 C C . ASP A 1 14 ? -3.217 -2.854 -5.335 1.00 0.00 14 ASP A C 8
ATOM 4151 O O . ASP A 1 14 ? -3.798 -2.393 -6.298 1.00 0.00 14 ASP A O 8
ATOM 4160 N N . LYS A 1 15 ? -3.235 -2.245 -4.181 1.00 0.00 15 LYS A N 8
ATOM 4161 C CA . LYS A 1 15 ? -3.979 -0.963 -4.038 1.00 0.00 15 LYS A CA 8
ATOM 4162 C C . LYS A 1 15 ? -3.126 0.093 -3.327 1.00 0.00 15 LYS A C 8
ATOM 4163 O O . LYS A 1 15 ? -3.463 1.261 -3.328 1.00 0.00 15 LYS A O 8
ATOM 4182 N N . CYS A 1 16 ? -2.027 -0.290 -2.722 1.00 0.00 16 CYS A N 8
ATOM 4183 C CA . CYS A 1 16 ? -1.185 0.731 -2.028 1.00 0.00 16 CYS A CA 8
ATOM 4184 C C . CYS A 1 16 ? -1.055 1.963 -2.919 1.00 0.00 16 CYS A C 8
ATOM 4185 O O . CYS A 1 16 ? -1.094 1.864 -4.130 1.00 0.00 16 CYS A O 8
ATOM 4192 N N . CYS A 1 17 ? -0.911 3.122 -2.338 1.00 0.00 17 CYS A N 8
ATOM 4193 C CA . CYS A 1 17 ? -0.787 4.353 -3.166 1.00 0.00 17 CYS A CA 8
ATOM 4194 C C . CYS A 1 17 ? 0.133 4.074 -4.353 1.00 0.00 17 CYS A C 8
ATOM 4195 O O . CYS A 1 17 ? 1.005 3.231 -4.282 1.00 0.00 17 CYS A O 8
ATOM 4202 N N . ARG A 1 18 ? -0.054 4.755 -5.451 1.00 0.00 18 ARG A N 8
ATOM 4203 C CA . ARG A 1 18 ? 0.821 4.488 -6.627 1.00 0.00 18 ARG A CA 8
ATOM 4204 C C . ARG A 1 18 ? 1.818 5.630 -6.906 1.00 0.00 18 ARG A C 8
ATOM 4205 O O . ARG A 1 18 ? 2.247 5.783 -8.033 1.00 0.00 18 ARG A O 8
ATOM 4226 N N . PRO A 1 19 ? 2.194 6.386 -5.894 1.00 0.00 19 PRO A N 8
ATOM 4227 C CA . PRO A 1 19 ? 3.175 7.468 -6.118 1.00 0.00 19 PRO A CA 8
ATOM 4228 C C . PRO A 1 19 ? 4.577 6.863 -6.193 1.00 0.00 19 PRO A C 8
ATOM 4229 O O . PRO A 1 19 ? 5.467 7.400 -6.821 1.00 0.00 19 PRO A O 8
ATOM 4240 N N . LYS A 1 20 ? 4.771 5.737 -5.552 1.00 0.00 20 LYS A N 8
ATOM 4241 C CA . LYS A 1 20 ? 6.109 5.074 -5.577 1.00 0.00 20 LYS A CA 8
ATOM 4242 C C . LYS A 1 20 ? 6.142 3.879 -4.612 1.00 0.00 20 LYS A C 8
ATOM 4243 O O . LYS A 1 20 ? 7.146 3.616 -3.979 1.00 0.00 20 LYS A O 8
ATOM 4262 N N . LEU A 1 21 ? 5.063 3.150 -4.494 1.00 0.00 21 LEU A N 8
ATOM 4263 C CA . LEU A 1 21 ? 5.062 1.975 -3.568 1.00 0.00 21 LEU A CA 8
ATOM 4264 C C . LEU A 1 21 ? 4.729 0.687 -4.324 1.00 0.00 21 LEU A C 8
ATOM 4265 O O . LEU A 1 21 ? 4.310 0.707 -5.465 1.00 0.00 21 LEU A O 8
ATOM 4281 N N . LYS A 1 22 ? 4.902 -0.433 -3.681 1.00 0.00 22 LYS A N 8
ATOM 4282 C CA . LYS A 1 22 ? 4.590 -1.733 -4.326 1.00 0.00 22 LYS A CA 8
ATOM 4283 C C . LYS A 1 22 ? 4.442 -2.825 -3.262 1.00 0.00 22 LYS A C 8
ATOM 4284 O O . LYS A 1 22 ? 5.206 -2.891 -2.320 1.00 0.00 22 LYS A O 8
ATOM 4303 N N . CYS A 1 23 ? 3.465 -3.680 -3.400 1.00 0.00 23 CYS A N 8
ATOM 4304 C CA . CYS A 1 23 ? 3.274 -4.762 -2.389 1.00 0.00 23 CYS A CA 8
ATOM 4305 C C . CYS A 1 23 ? 4.619 -5.367 -1.978 1.00 0.00 23 CYS A C 8
ATOM 4306 O O . CYS A 1 23 ? 5.525 -5.506 -2.775 1.00 0.00 23 CYS A O 8
ATOM 4313 N N . SER A 1 24 ? 4.739 -5.735 -0.735 1.00 0.00 24 SER A N 8
ATOM 4314 C CA . SER A 1 24 ? 6.000 -6.347 -0.238 1.00 0.00 24 SER A CA 8
ATOM 4315 C C . SER A 1 24 ? 5.700 -7.735 0.329 1.00 0.00 24 SER A C 8
ATOM 4316 O O . SER A 1 24 ? 5.165 -7.870 1.418 1.00 0.00 24 SER A O 8
ATOM 4324 N N . LYS A 1 25 ? 6.031 -8.764 -0.404 1.00 0.00 25 LYS A N 8
ATOM 4325 C CA . LYS A 1 25 ? 5.765 -10.147 0.081 1.00 0.00 25 LYS A CA 8
ATOM 4326 C C . LYS A 1 25 ? 6.517 -10.397 1.389 1.00 0.00 25 LYS A C 8
ATOM 4327 O O . LYS A 1 25 ? 6.134 -11.231 2.186 1.00 0.00 25 LYS A O 8
ATOM 4346 N N . LEU A 1 26 ? 7.586 -9.681 1.616 1.00 0.00 26 LEU A N 8
ATOM 4347 C CA . LEU A 1 26 ? 8.359 -9.879 2.873 1.00 0.00 26 LEU A CA 8
ATOM 4348 C C . LEU A 1 26 ? 7.404 -10.032 4.058 1.00 0.00 26 LEU A C 8
ATOM 4349 O O . LEU A 1 26 ? 7.591 -10.876 4.912 1.00 0.00 26 LEU A O 8
ATOM 4365 N N . PHE A 1 27 ? 6.377 -9.228 4.115 1.00 0.00 27 PHE A N 8
ATOM 4366 C CA . PHE A 1 27 ? 5.412 -9.342 5.246 1.00 0.00 27 PHE A CA 8
ATOM 4367 C C . PHE A 1 27 ? 3.974 -9.176 4.747 1.00 0.00 27 PHE A C 8
ATOM 4368 O O . PHE A 1 27 ? 3.046 -9.133 5.527 1.00 0.00 27 PHE A O 8
ATOM 4385 N N . LYS A 1 28 ? 3.789 -9.091 3.453 1.00 0.00 28 LYS A N 8
ATOM 4386 C CA . LYS A 1 28 ? 2.413 -8.938 2.871 1.00 0.00 28 LYS A CA 8
ATOM 4387 C C . LYS A 1 28 ? 1.924 -7.489 2.986 1.00 0.00 28 LYS A C 8
ATOM 4388 O O . LYS A 1 28 ? 0.739 -7.221 2.929 1.00 0.00 28 LYS A O 8
ATOM 4407 N N . LEU A 1 29 ? 2.822 -6.548 3.112 1.00 0.00 29 LEU A N 8
ATOM 4408 C CA . LEU A 1 29 ? 2.390 -5.117 3.192 1.00 0.00 29 LEU A CA 8
A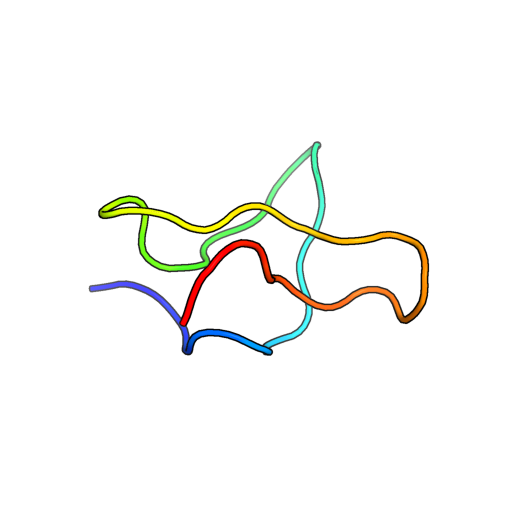TOM 4409 C C . LEU A 1 29 ? 2.935 -4.378 1.978 1.00 0.00 29 LEU A C 8
ATOM 4410 O O . LEU A 1 29 ? 3.703 -4.921 1.220 1.00 0.00 29 LEU A O 8
ATOM 4426 N N . CYS A 1 30 ? 2.556 -3.151 1.777 1.00 0.00 30 CYS A N 8
ATOM 4427 C CA . CYS A 1 30 ? 3.080 -2.422 0.594 1.00 0.00 30 CYS A CA 8
ATOM 4428 C C . CYS A 1 30 ? 4.240 -1.513 0.999 1.00 0.00 30 CYS A C 8
ATOM 4429 O O . CYS A 1 30 ? 4.150 -0.766 1.948 1.00 0.00 30 CYS A O 8
ATOM 4436 N N . ASN A 1 31 ? 5.328 -1.577 0.287 1.00 0.00 31 ASN A N 8
ATOM 4437 C CA . ASN A 1 31 ? 6.495 -0.716 0.637 1.00 0.00 31 ASN A CA 8
ATOM 4438 C C . ASN A 1 31 ? 6.890 0.158 -0.557 1.00 0.00 31 ASN A C 8
ATOM 4439 O O . ASN A 1 31 ? 6.060 0.562 -1.346 1.00 0.00 31 ASN A O 8
ATOM 4450 N N . PHE A 1 32 ? 8.154 0.454 -0.695 1.00 0.00 32 PHE A N 8
ATOM 4451 C CA . PHE A 1 32 ? 8.603 1.302 -1.835 1.00 0.00 32 PHE A CA 8
ATOM 4452 C C . PHE A 1 32 ? 8.346 0.583 -3.161 1.00 0.00 32 PHE A C 8
ATOM 4453 O O . PHE A 1 32 ? 7.719 -0.456 -3.204 1.00 0.00 32 PHE A O 8
ATOM 4470 N N . SER A 1 33 ? 8.828 1.129 -4.244 1.00 0.00 33 SER A N 8
ATOM 4471 C CA . SER A 1 33 ? 8.615 0.478 -5.567 1.00 0.00 33 SER A CA 8
ATOM 4472 C C . SER A 1 33 ? 9.946 -0.033 -6.123 1.00 0.00 33 SER A C 8
ATOM 4473 O O . SER A 1 33 ? 10.334 -1.162 -5.892 1.00 0.00 33 SER A O 8
ATOM 4481 N N . PHE A 1 34 ? 10.649 0.789 -6.852 1.00 0.00 34 PHE A N 8
ATOM 4482 C CA . PHE A 1 34 ? 11.957 0.351 -7.422 1.00 0.00 34 PHE A CA 8
ATOM 4483 C C . PHE A 1 34 ? 13.054 1.359 -7.065 1.00 0.00 34 PHE A C 8
ATOM 4484 O O . PHE A 1 34 ? 12.936 1.991 -6.016 1.00 0.00 34 PHE A O 8
ATOM 4504 N N . GLY A 1 1 ? -7.030 8.154 -1.866 1.00 0.00 1 GLY A N 9
ATOM 4505 C CA . GLY A 1 1 ? -7.577 7.075 -0.995 1.00 0.00 1 GLY A CA 9
ATOM 4506 C C . GLY A 1 1 ? -6.499 6.015 -0.758 1.00 0.00 1 GLY A C 9
ATOM 4507 O O . GLY A 1 1 ? -5.759 6.085 0.202 1.00 0.00 1 GLY A O 9
ATOM 4513 N N . CYS A 1 2 ? -6.407 5.047 -1.637 1.00 0.00 2 CYS A N 9
ATOM 4514 C CA . CYS A 1 2 ? -5.388 3.973 -1.505 1.00 0.00 2 CYS A CA 9
ATOM 4515 C C . CYS A 1 2 ? -5.094 3.640 -0.041 1.00 0.00 2 CYS A C 9
ATOM 4516 O O . CYS A 1 2 ? -5.878 3.909 0.847 1.00 0.00 2 CYS A O 9
ATOM 4523 N N . LEU A 1 3 ? -3.977 3.024 0.209 1.00 0.00 3 LEU A N 9
ATOM 4524 C CA . LEU A 1 3 ? -3.629 2.642 1.602 1.00 0.00 3 LEU A CA 9
ATOM 4525 C C . LEU A 1 3 ? -2.473 3.501 2.120 1.00 0.00 3 LEU A C 9
ATOM 4526 O O . LEU A 1 3 ? -2.397 4.684 1.855 1.00 0.00 3 LEU A O 9
ATOM 4542 N N . GLU A 1 4 ? -1.573 2.913 2.861 1.00 0.00 4 GLU A N 9
ATOM 4543 C CA . GLU A 1 4 ? -0.425 3.693 3.398 1.00 0.00 4 GLU A CA 9
ATOM 4544 C C . GLU A 1 4 ? 0.895 3.149 2.852 1.00 0.00 4 GLU A C 9
ATOM 4545 O O . GLU A 1 4 ? 0.929 2.434 1.870 1.00 0.00 4 GLU A O 9
ATOM 4557 N N . PHE A 1 5 ? 1.981 3.500 3.478 1.00 0.00 5 PHE A N 9
ATOM 4558 C CA . PHE A 1 5 ? 3.314 3.029 3.002 1.00 0.00 5 PHE A CA 9
ATOM 4559 C C . PHE A 1 5 ? 3.573 1.578 3.424 1.00 0.00 5 PHE A C 9
ATOM 4560 O O . PHE A 1 5 ? 4.606 1.016 3.120 1.00 0.00 5 PHE A O 9
ATOM 4577 N N . TRP A 1 6 ? 2.661 0.967 4.132 1.00 0.00 6 TRP A N 9
ATOM 4578 C CA . TRP A 1 6 ? 2.894 -0.443 4.569 1.00 0.00 6 TRP A CA 9
ATOM 4579 C C . TRP A 1 6 ? 1.578 -1.124 4.959 1.00 0.00 6 TRP A C 9
ATOM 4580 O O . TRP A 1 6 ? 1.459 -1.692 6.026 1.00 0.00 6 TRP A O 9
ATOM 4601 N N . TRP A 1 7 ? 0.599 -1.095 4.099 1.00 0.00 7 TRP A N 9
ATOM 4602 C CA . TRP A 1 7 ? -0.690 -1.769 4.422 1.00 0.00 7 TRP A CA 9
ATOM 4603 C C . TRP A 1 7 ? -0.799 -3.041 3.581 1.00 0.00 7 TRP A C 9
ATOM 4604 O O . TRP A 1 7 ? 0.010 -3.269 2.707 1.00 0.00 7 TRP A O 9
ATOM 4625 N N . LYS A 1 8 ? -1.768 -3.881 3.836 1.00 0.00 8 LYS A N 9
ATOM 4626 C CA . LYS A 1 8 ? -1.876 -5.135 3.029 1.00 0.00 8 LYS A CA 9
ATOM 4627 C C . LYS A 1 8 ? -1.607 -4.827 1.559 1.00 0.00 8 LYS A C 9
ATOM 4628 O O . LYS A 1 8 ? -1.744 -3.705 1.115 1.00 0.00 8 LYS A O 9
ATOM 4647 N N . CYS A 1 9 ? -1.224 -5.809 0.802 1.00 0.00 9 CYS A N 9
ATOM 4648 C CA . CYS A 1 9 ? -0.945 -5.559 -0.641 1.00 0.00 9 CYS A CA 9
ATOM 4649 C C . CYS A 1 9 ? -1.175 -6.825 -1.466 1.00 0.00 9 CYS A C 9
ATOM 4650 O O . CYS A 1 9 ? -1.226 -7.921 -0.947 1.00 0.00 9 CYS A O 9
ATOM 4657 N N . ASN A 1 10 ? -1.309 -6.673 -2.754 1.00 0.00 10 ASN A N 9
ATOM 4658 C CA . ASN A 1 10 ? -1.532 -7.857 -3.630 1.00 0.00 10 ASN A CA 9
ATOM 4659 C C . ASN A 1 10 ? -0.844 -7.639 -4.981 1.00 0.00 10 ASN A C 9
ATOM 4660 O O . ASN A 1 10 ? -1.094 -6.657 -5.652 1.00 0.00 10 ASN A O 9
ATOM 4671 N N . PRO A 1 11 ? 0.000 -8.567 -5.334 1.00 0.00 11 PRO A N 9
ATOM 4672 C CA . PRO A 1 11 ? 0.730 -8.478 -6.623 1.00 0.00 11 PRO A CA 9
ATOM 4673 C C . PRO A 1 11 ? -0.250 -8.597 -7.791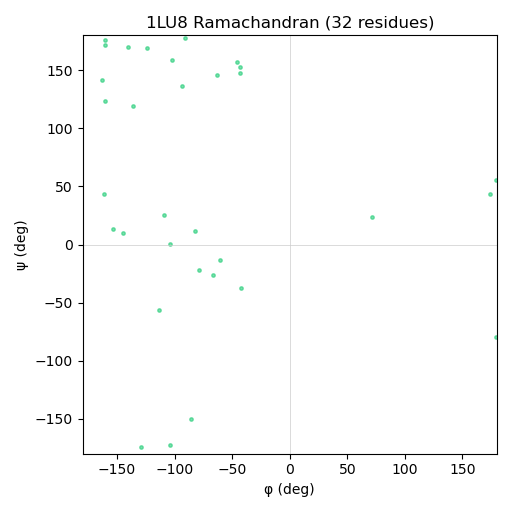 1.00 0.00 11 PRO A C 9
ATOM 4674 O O . PRO A 1 11 ? 0.035 -8.185 -8.898 1.00 0.00 11 PRO A O 9
ATOM 4685 N N . ASN A 1 12 ? -1.409 -9.143 -7.548 1.00 0.00 12 ASN A N 9
ATOM 4686 C CA . ASN A 1 12 ? -2.415 -9.272 -8.636 1.00 0.00 12 ASN A CA 9
ATOM 4687 C C . ASN A 1 12 ? -3.405 -8.107 -8.558 1.00 0.00 12 ASN A C 9
ATOM 4688 O O . ASN A 1 12 ? -3.974 -7.692 -9.548 1.00 0.00 12 ASN A O 9
ATOM 4699 N N . ASP A 1 13 ? -3.605 -7.572 -7.383 1.00 0.00 13 ASP A N 9
ATOM 4700 C CA . ASP A 1 13 ? -4.548 -6.427 -7.233 1.00 0.00 13 ASP A CA 9
ATOM 4701 C C . ASP A 1 13 ? -3.996 -5.432 -6.211 1.00 0.00 13 ASP A C 9
ATOM 4702 O O . ASP A 1 13 ? -4.673 -5.033 -5.285 1.00 0.00 13 ASP A O 9
ATOM 4711 N N . ASP A 1 14 ? -2.765 -5.031 -6.376 1.00 0.00 14 ASP A N 9
ATOM 4712 C CA . ASP A 1 14 ? -2.160 -4.062 -5.416 1.00 0.00 14 ASP A CA 9
ATOM 4713 C C . ASP A 1 14 ? -3.157 -2.950 -5.087 1.00 0.00 14 ASP A C 9
ATOM 4714 O O . ASP A 1 14 ? -3.881 -2.478 -5.941 1.00 0.00 14 ASP A O 9
ATOM 4723 N N . LYS A 1 15 ? -3.200 -2.529 -3.854 1.00 0.00 15 LYS A N 9
ATOM 4724 C CA . LYS A 1 15 ? -4.149 -1.447 -3.470 1.00 0.00 15 LYS A CA 9
ATOM 4725 C C . LYS A 1 15 ? -3.392 -0.285 -2.824 1.00 0.00 15 LYS A C 9
ATOM 4726 O O . LYS A 1 15 ? -3.943 0.774 -2.597 1.00 0.00 15 LYS A O 9
ATOM 4745 N N . CYS A 1 16 ? -2.131 -0.468 -2.531 1.00 0.00 16 CYS A N 9
ATOM 4746 C CA . CYS A 1 16 ? -1.354 0.640 -1.907 1.00 0.00 16 CYS A CA 9
ATOM 4747 C C . CYS A 1 16 ? -1.357 1.856 -2.832 1.00 0.00 16 CYS A C 9
ATOM 4748 O O . CYS A 1 16 ? -1.537 1.738 -4.027 1.00 0.00 16 CYS A O 9
ATOM 4755 N N . CYS A 1 17 ? -1.149 3.023 -2.294 1.00 0.00 17 CYS A N 9
ATOM 4756 C CA . CYS A 1 17 ? -1.132 4.240 -3.153 1.00 0.00 17 CYS A CA 9
ATOM 4757 C C . CYS A 1 17 ? -0.144 4.017 -4.300 1.00 0.00 17 CYS A C 9
ATOM 4758 O O . CYS A 1 17 ? 0.653 3.102 -4.265 1.00 0.00 17 CYS A O 9
ATOM 4765 N N . ARG A 1 18 ? -0.189 4.827 -5.322 1.00 0.00 18 ARG A N 9
ATOM 4766 C CA . ARG A 1 18 ? 0.755 4.611 -6.454 1.00 0.00 18 ARG A CA 9
ATOM 4767 C C . ARG A 1 18 ? 1.771 5.755 -6.599 1.00 0.00 18 ARG A C 9
ATOM 4768 O O . ARG A 1 18 ? 2.150 6.089 -7.705 1.00 0.00 18 ARG A O 9
ATOM 4789 N N . PRO A 1 19 ? 2.211 6.309 -5.495 1.00 0.00 19 PRO A N 9
ATOM 4790 C CA . PRO A 1 19 ? 3.217 7.391 -5.565 1.00 0.00 19 PRO A CA 9
ATOM 4791 C C . PRO A 1 19 ? 4.593 6.773 -5.823 1.00 0.00 19 PRO A C 9
ATOM 4792 O O . PRO A 1 19 ? 5.450 7.361 -6.452 1.00 0.00 19 PRO A O 9
ATOM 4803 N N . LYS A 1 20 ? 4.793 5.576 -5.337 1.00 0.00 20 LYS A N 9
ATOM 4804 C CA . LYS A 1 20 ? 6.095 4.875 -5.532 1.00 0.00 20 LYS A CA 9
ATOM 4805 C C . LYS A 1 20 ? 6.179 3.689 -4.565 1.00 0.00 20 LYS A C 9
ATOM 4806 O O . LYS A 1 20 ? 7.191 3.460 -3.933 1.00 0.00 20 LYS A O 9
ATOM 4825 N N . LEU A 1 21 ? 5.115 2.942 -4.437 1.00 0.00 21 LEU A N 9
ATOM 4826 C CA . LEU A 1 21 ? 5.123 1.780 -3.501 1.00 0.00 21 LEU A CA 9
ATOM 4827 C C . LEU A 1 21 ? 4.710 0.501 -4.233 1.00 0.00 21 LEU A C 9
ATOM 4828 O O . LEU A 1 21 ? 4.181 0.540 -5.326 1.00 0.00 21 LEU A O 9
ATOM 4844 N N . LYS A 1 22 ? 4.935 -0.635 -3.628 1.00 0.00 22 LYS A N 9
ATOM 4845 C CA . LYS A 1 22 ? 4.549 -1.914 -4.272 1.00 0.00 22 LYS A CA 9
ATOM 4846 C C . LYS A 1 22 ? 4.473 -3.028 -3.224 1.00 0.00 22 LYS A C 9
ATOM 4847 O O . LYS A 1 22 ? 5.326 -3.141 -2.367 1.00 0.00 22 LYS A O 9
ATOM 4866 N N . CYS A 1 23 ? 3.449 -3.842 -3.285 1.00 0.00 23 CYS A N 9
ATOM 4867 C CA . CYS A 1 23 ? 3.300 -4.953 -2.294 1.00 0.00 23 CYS A CA 9
ATOM 4868 C C . CYS A 1 23 ? 4.665 -5.535 -1.910 1.00 0.00 23 CYS A C 9
ATOM 4869 O O . CYS A 1 23 ? 5.594 -5.544 -2.694 1.00 0.00 23 CYS A O 9
ATOM 4876 N N . SER A 1 24 ? 4.787 -6.016 -0.704 1.00 0.00 24 SER A N 9
ATOM 4877 C CA . SER A 1 24 ? 6.082 -6.597 -0.248 1.00 0.00 24 SER A CA 9
ATOM 4878 C C . SER A 1 24 ? 5.827 -7.909 0.499 1.00 0.00 24 SER A C 9
ATOM 4879 O O . SER A 1 24 ? 5.056 -7.959 1.446 1.00 0.00 24 SER A O 9
ATOM 4887 N N . LYS A 1 25 ? 6.462 -8.970 0.073 1.00 0.00 25 LYS A N 9
ATOM 4888 C CA . LYS A 1 25 ? 6.264 -10.292 0.735 1.00 0.00 25 LYS A CA 9
ATOM 4889 C C . LYS A 1 25 ? 6.801 -10.272 2.169 1.00 0.00 25 LYS A C 9
ATOM 4890 O O . LYS A 1 25 ? 6.510 -11.154 2.953 1.00 0.00 25 LYS A O 9
ATOM 4909 N N . LEU A 1 26 ? 7.578 -9.281 2.520 1.00 0.00 26 LEU A N 9
ATOM 4910 C CA . LEU A 1 26 ? 8.123 -9.220 3.909 1.00 0.00 26 LEU A CA 9
ATOM 4911 C C . LEU A 1 26 ? 7.026 -9.615 4.905 1.00 0.00 26 LEU A C 9
ATOM 4912 O O . LEU A 1 26 ? 7.182 -10.535 5.684 1.00 0.00 26 LEU A O 9
ATOM 4928 N N . PHE A 1 27 ? 5.907 -8.946 4.858 1.00 0.00 27 PHE A N 9
ATOM 4929 C CA . PHE A 1 27 ? 4.777 -9.298 5.770 1.00 0.00 27 PHE A CA 9
ATOM 4930 C C . PHE A 1 27 ? 3.455 -9.224 5.005 1.00 0.00 27 PHE A C 9
ATOM 4931 O O . PHE A 1 27 ? 2.394 -9.301 5.590 1.00 0.00 27 PHE A O 9
ATOM 4948 N N . LYS A 1 28 ? 3.523 -9.055 3.702 1.00 0.00 28 LYS A N 9
ATOM 4949 C CA . LYS A 1 28 ? 2.291 -8.945 2.851 1.00 0.00 28 LYS A CA 9
ATOM 4950 C C . LYS A 1 28 ? 1.772 -7.499 2.866 1.00 0.00 28 LYS A C 9
ATOM 4951 O O . LYS A 1 28 ? 0.584 -7.249 2.760 1.00 0.00 28 LYS A O 9
ATOM 4970 N N . LEU A 1 29 ? 2.662 -6.543 2.976 1.00 0.00 29 LEU A N 9
ATOM 4971 C CA . LEU A 1 29 ? 2.230 -5.108 2.978 1.00 0.00 29 LEU A CA 9
ATOM 4972 C C . LEU A 1 29 ? 2.866 -4.392 1.793 1.00 0.00 29 LEU A C 9
ATOM 4973 O O . LEU A 1 29 ? 3.699 -4.942 1.108 1.00 0.00 29 LEU A O 9
ATOM 4989 N N . CYS A 1 30 ? 2.489 -3.174 1.541 1.00 0.00 30 CYS A N 9
ATOM 4990 C CA . CYS A 1 30 ? 3.087 -2.446 0.397 1.00 0.00 30 CYS A CA 9
ATOM 4991 C C . CYS A 1 30 ? 4.295 -1.626 0.859 1.00 0.00 30 CYS A C 9
ATOM 4992 O O . CYS A 1 30 ? 4.223 -0.872 1.807 1.00 0.00 30 CYS A O 9
ATOM 4999 N N . ASN A 1 31 ? 5.405 -1.781 0.196 1.00 0.00 31 ASN A N 9
ATOM 5000 C CA . ASN A 1 31 ? 6.624 -1.023 0.594 1.00 0.00 31 ASN A CA 9
ATOM 5001 C C . ASN A 1 31 ? 7.004 -0.021 -0.499 1.00 0.00 31 ASN A C 9
ATOM 5002 O O . ASN A 1 31 ? 6.154 0.588 -1.117 1.00 0.00 31 ASN A O 9
ATOM 5013 N N . PHE A 1 32 ? 8.274 0.153 -0.745 1.00 0.00 32 PHE A N 9
ATOM 5014 C CA . PHE A 1 32 ? 8.700 1.115 -1.800 1.00 0.00 32 PHE A CA 9
ATOM 5015 C C . PHE A 1 32 ? 9.347 0.369 -2.963 1.00 0.00 32 PHE A C 9
ATOM 5016 O O . PHE A 1 32 ? 9.564 -0.825 -2.914 1.00 0.00 32 PHE A O 9
ATOM 5033 N N . SER A 1 33 ? 9.652 1.071 -4.009 1.00 0.00 33 SER A N 9
ATOM 5034 C CA . SER A 1 33 ? 10.286 0.420 -5.192 1.00 0.00 33 SER A CA 9
ATOM 5035 C C . SER A 1 33 ? 11.589 1.139 -5.557 1.00 0.00 33 SER A C 9
ATOM 5036 O O . SER A 1 33 ? 11.580 2.262 -6.019 1.00 0.00 33 SER A O 9
ATOM 5044 N N . PHE A 1 34 ? 12.710 0.500 -5.347 1.00 0.00 34 PHE A N 9
ATOM 5045 C CA . PHE A 1 34 ? 14.011 1.150 -5.680 1.00 0.00 34 PHE A CA 9
ATOM 5046 C C . PHE A 1 34 ? 14.518 0.658 -7.039 1.00 0.00 34 PHE A C 9
ATOM 5047 O O . PHE A 1 34 ? 14.235 -0.490 -7.380 1.00 0.00 34 PHE A O 9
ATOM 5067 N N . GLY A 1 1 ? -9.244 6.396 -2.264 1.00 0.00 1 GLY A N 10
ATOM 5068 C CA . GLY A 1 1 ? -8.582 6.321 -0.930 1.00 0.00 1 GLY A CA 10
ATOM 5069 C C . GLY A 1 1 ? -7.688 5.081 -0.870 1.00 0.00 1 GLY A C 10
ATOM 5070 O O . GLY A 1 1 ? -8.061 4.063 -0.320 1.00 0.00 1 GLY A O 10
ATOM 5076 N N . CYS A 1 2 ? -6.512 5.154 -1.431 1.00 0.00 2 CYS A N 10
ATOM 5077 C CA . CYS A 1 2 ? -5.601 3.974 -1.402 1.00 0.00 2 CYS A CA 10
ATOM 5078 C C . CYS A 1 2 ? -5.267 3.604 0.043 1.00 0.00 2 CYS A C 10
ATOM 5079 O O . CYS A 1 2 ? -5.857 4.107 0.978 1.00 0.00 2 CYS A O 10
ATOM 5086 N N . LEU A 1 3 ? -4.321 2.727 0.232 1.00 0.00 3 LEU A N 10
ATOM 5087 C CA . LEU A 1 3 ? -3.945 2.323 1.613 1.00 0.00 3 LEU A CA 10
ATOM 5088 C C . LEU A 1 3 ? -2.853 3.253 2.157 1.00 0.00 3 LEU A C 10
ATOM 5089 O O . LEU A 1 3 ? -3.126 4.367 2.561 1.00 0.00 3 LEU A O 10
ATOM 5105 N N . GLU A 1 4 ? -1.621 2.816 2.174 1.00 0.00 4 GLU A N 10
ATOM 5106 C CA . GLU A 1 4 ? -0.532 3.691 2.696 1.00 0.00 4 GLU A CA 10
ATOM 5107 C C . GLU A 1 4 ? 0.834 3.171 2.261 1.00 0.00 4 GLU A C 10
ATOM 5108 O O . GLU A 1 4 ? 0.955 2.417 1.321 1.00 0.00 4 GLU A O 10
ATOM 5120 N N . PHE A 1 5 ? 1.863 3.592 2.932 1.00 0.00 5 PHE A N 10
ATOM 5121 C CA . PHE A 1 5 ? 3.237 3.150 2.561 1.00 0.00 5 PHE A CA 10
ATOM 5122 C C . PHE A 1 5 ? 3.522 1.734 3.088 1.00 0.00 5 PHE A C 10
ATOM 5123 O O . PHE A 1 5 ? 4.559 1.166 2.807 1.00 0.00 5 PHE A O 10
ATOM 5140 N N . TRP A 1 6 ? 2.633 1.162 3.855 1.00 0.00 6 TRP A N 10
ATOM 5141 C CA . TRP A 1 6 ? 2.905 -0.208 4.387 1.00 0.00 6 TRP A CA 10
ATOM 5142 C C . TRP A 1 6 ? 1.613 -0.889 4.848 1.00 0.00 6 TRP A C 10
ATOM 5143 O O . TRP A 1 6 ? 1.500 -1.322 5.978 1.00 0.00 6 TRP A O 10
ATOM 5164 N N . TRP A 1 7 ? 0.647 -1.005 3.983 1.00 0.00 7 TRP A N 10
ATOM 5165 C CA . TRP A 1 7 ? -0.624 -1.676 4.376 1.00 0.00 7 TRP A CA 10
ATOM 5166 C C . TRP A 1 7 ? -0.777 -2.973 3.581 1.00 0.00 7 TRP A C 10
ATOM 5167 O O . TRP A 1 7 ? -0.027 -3.227 2.660 1.00 0.00 7 TRP A O 10
ATOM 5188 N N . LYS A 1 8 ? -1.726 -3.801 3.927 1.00 0.00 8 LYS A N 10
ATOM 5189 C CA . LYS A 1 8 ? -1.896 -5.081 3.177 1.00 0.00 8 LYS A CA 10
ATOM 5190 C C . LYS A 1 8 ? -1.718 -4.847 1.681 1.00 0.00 8 LYS A C 10
ATOM 5191 O O . LYS A 1 8 ? -1.908 -3.756 1.184 1.00 0.00 8 LYS A O 10
ATOM 5210 N N . CYS A 1 9 ? -1.352 -5.866 0.963 1.00 0.00 9 CYS A N 10
ATOM 5211 C CA . CYS A 1 9 ? -1.158 -5.702 -0.506 1.00 0.00 9 CYS A CA 10
ATOM 5212 C C . CYS A 1 9 ? -1.215 -7.054 -1.218 1.00 0.00 9 CYS A C 10
ATOM 5213 O O . CYS A 1 9 ? -1.437 -8.084 -0.612 1.00 0.00 9 CYS A O 10
ATOM 5220 N N . ASN A 1 10 ? -1.012 -7.052 -2.507 1.00 0.00 10 ASN A N 10
ATOM 5221 C CA . ASN A 1 10 ? -1.045 -8.326 -3.276 1.00 0.00 10 ASN A CA 10
ATOM 5222 C C . ASN A 1 10 ? -0.322 -8.144 -4.614 1.00 0.00 10 ASN A C 10
ATOM 5223 O O . ASN A 1 10 ? -0.657 -7.266 -5.383 1.00 0.00 10 ASN A O 10
ATOM 5234 N N . PRO A 1 11 ? 0.649 -8.986 -4.851 1.00 0.00 11 PRO A N 10
ATOM 5235 C CA . PRO A 1 11 ? 1.431 -8.925 -6.117 1.00 0.00 11 PRO A CA 10
ATOM 5236 C C . PRO A 1 11 ? 0.558 -9.305 -7.323 1.00 0.00 11 PRO A C 10
ATOM 5237 O O . PRO A 1 11 ? 0.914 -10.150 -8.120 1.00 0.00 11 PRO A O 10
ATOM 5248 N N . ASN A 1 12 ? -0.577 -8.676 -7.461 1.00 0.00 12 ASN A N 10
ATOM 5249 C CA . ASN A 1 12 ? -1.481 -8.972 -8.608 1.00 0.00 12 ASN A CA 10
ATOM 5250 C C . ASN A 1 12 ? -2.458 -7.807 -8.772 1.00 0.00 12 ASN A C 10
ATOM 5251 O O . ASN A 1 12 ? -2.734 -7.352 -9.864 1.00 0.00 12 ASN A O 10
ATOM 5262 N N . ASP A 1 13 ? -2.965 -7.316 -7.675 1.00 0.00 13 ASP A N 10
ATOM 5263 C CA . ASP A 1 13 ? -3.914 -6.167 -7.720 1.00 0.00 13 ASP A CA 10
ATOM 5264 C C . ASP A 1 13 ? -3.724 -5.318 -6.463 1.00 0.00 13 ASP A C 10
ATOM 5265 O O . ASP A 1 13 ? -4.667 -4.969 -5.781 1.00 0.00 13 ASP A O 10
ATOM 5274 N N . ASP A 1 14 ? -2.500 -4.995 -6.154 1.00 0.00 14 ASP A N 10
ATOM 5275 C CA . ASP A 1 14 ? -2.217 -4.179 -4.938 1.00 0.00 14 ASP A CA 10
ATOM 5276 C C . ASP A 1 14 ? -2.992 -2.861 -4.981 1.00 0.00 14 ASP A C 10
ATOM 5277 O O . ASP A 1 14 ? -3.137 -2.247 -6.019 1.00 0.00 14 ASP A O 10
ATOM 5286 N N . LYS A 1 15 ? -3.486 -2.422 -3.857 1.00 0.00 15 LYS A N 10
ATOM 5287 C CA . LYS A 1 15 ? -4.246 -1.142 -3.824 1.00 0.00 15 LYS A CA 10
ATOM 5288 C C . LYS A 1 15 ? -3.406 -0.049 -3.157 1.00 0.00 15 LYS A C 10
ATOM 5289 O O . LYS A 1 15 ? -3.808 1.095 -3.078 1.00 0.00 15 LYS A O 10
ATOM 5308 N N . CYS A 1 16 ? -2.238 -0.392 -2.678 1.00 0.00 16 CYS A N 10
ATOM 5309 C CA . CYS A 1 16 ? -1.375 0.632 -2.020 1.00 0.00 16 CYS A CA 10
ATOM 5310 C C . CYS A 1 16 ? -1.391 1.923 -2.838 1.00 0.00 16 CYS A C 10
ATOM 5311 O O . CYS A 1 16 ? -1.535 1.901 -4.044 1.00 0.00 16 CYS A O 10
ATOM 5318 N N . CYS A 1 17 ? -1.244 3.048 -2.196 1.00 0.00 17 CYS A N 10
ATOM 5319 C CA . CYS A 1 17 ? -1.248 4.334 -2.945 1.00 0.00 17 CYS A CA 10
ATOM 5320 C C . CYS A 1 17 ? -0.260 4.244 -4.108 1.00 0.00 17 CYS A C 10
ATOM 5321 O O . CYS A 1 17 ? 0.357 3.220 -4.327 1.00 0.00 17 CYS A O 10
ATOM 5328 N N . ARG A 1 18 ? -0.096 5.296 -4.861 1.00 0.00 18 ARG A N 10
ATOM 5329 C CA . ARG A 1 18 ? 0.858 5.227 -6.002 1.00 0.00 18 ARG A CA 10
ATOM 5330 C C . ARG A 1 18 ? 2.119 6.076 -5.783 1.00 0.00 18 ARG A C 10
ATOM 5331 O O . ARG A 1 18 ? 2.732 6.490 -6.748 1.00 0.00 18 ARG A O 10
ATOM 5352 N N . PRO A 1 19 ? 2.502 6.302 -4.551 1.00 0.00 19 PRO A N 10
ATOM 5353 C CA . PRO A 1 19 ? 3.724 7.089 -4.309 1.00 0.00 19 PRO A CA 10
ATOM 5354 C C . PRO A 1 19 ? 4.945 6.198 -4.539 1.00 0.00 19 PRO A C 10
ATOM 5355 O O . PRO A 1 19 ? 5.781 6.041 -3.672 1.00 0.00 19 PRO A O 10
ATOM 5366 N N . LYS A 1 20 ? 5.037 5.595 -5.694 1.00 0.00 20 LYS A N 10
ATOM 5367 C CA . LYS A 1 20 ? 6.189 4.695 -5.978 1.00 0.00 20 LYS A CA 10
ATOM 5368 C C . LYS A 1 20 ? 6.212 3.546 -4.965 1.00 0.00 20 LYS A C 10
ATOM 5369 O O . LYS A 1 20 ? 7.225 3.264 -4.356 1.00 0.00 20 LYS A O 10
ATOM 5388 N N . LEU A 1 21 ? 5.101 2.878 -4.783 1.00 0.00 21 LEU A N 10
ATOM 5389 C CA . LEU A 1 21 ? 5.067 1.746 -3.809 1.00 0.00 21 LEU A CA 10
ATOM 5390 C C . LEU A 1 21 ? 4.680 0.443 -4.509 1.00 0.00 21 LEU A C 10
ATOM 5391 O O . LEU A 1 21 ? 4.222 0.436 -5.634 1.00 0.00 21 LEU A O 10
ATOM 5407 N N . LYS A 1 22 ? 4.850 -0.659 -3.835 1.00 0.00 22 LYS A N 10
ATOM 5408 C CA . LYS A 1 22 ? 4.485 -1.969 -4.431 1.00 0.00 22 LYS A CA 10
ATOM 5409 C C . LYS A 1 22 ? 4.364 -3.033 -3.333 1.00 0.00 22 LYS A C 10
ATOM 5410 O O . LYS A 1 22 ? 5.170 -3.088 -2.426 1.00 0.00 22 LYS A O 10
ATOM 5429 N N . CYS A 1 23 ? 3.364 -3.876 -3.407 1.00 0.00 23 CYS A N 10
ATOM 5430 C CA . CYS A 1 23 ? 3.201 -4.934 -2.362 1.00 0.00 23 CYS A CA 10
ATOM 5431 C C . CYS A 1 23 ? 4.563 -5.520 -1.984 1.00 0.00 23 CYS A C 10
ATOM 5432 O O . CYS A 1 23 ? 5.478 -5.563 -2.782 1.00 0.00 23 CYS A O 10
ATOM 5439 N N . SER A 1 24 ? 4.703 -5.966 -0.768 1.00 0.00 24 SER A N 10
ATOM 5440 C CA . SER A 1 24 ? 6.001 -6.543 -0.326 1.00 0.00 24 SER A CA 10
ATOM 5441 C C . SER A 1 24 ? 5.763 -7.841 0.450 1.00 0.00 24 SER A C 10
ATOM 5442 O O . SER A 1 24 ? 5.097 -7.856 1.473 1.00 0.00 24 SER A O 10
ATOM 5450 N N . LYS A 1 25 ? 6.309 -8.927 -0.034 1.00 0.00 25 LYS A N 10
ATOM 5451 C CA . LYS A 1 25 ? 6.134 -10.235 0.660 1.00 0.00 25 LYS A CA 10
ATOM 5452 C C . LYS A 1 25 ? 6.773 -10.178 2.047 1.00 0.00 25 LYS A C 10
ATOM 5453 O O . LYS A 1 25 ? 6.459 -10.963 2.920 1.00 0.00 25 LYS A O 10
ATOM 5472 N N . LEU A 1 26 ? 7.672 -9.254 2.256 1.00 0.00 26 LEU A N 10
ATOM 5473 C CA . LEU A 1 26 ? 8.335 -9.143 3.586 1.00 0.00 26 LEU A CA 10
ATOM 5474 C C . LEU A 1 26 ? 7.300 -9.316 4.698 1.00 0.00 26 LEU A C 10
ATOM 5475 O O . LEU A 1 26 ? 7.548 -9.965 5.696 1.00 0.00 26 LEU A O 10
ATOM 5491 N N . PHE A 1 27 ? 6.139 -8.745 4.532 1.00 0.00 27 PHE A N 10
ATOM 5492 C CA . PHE A 1 27 ? 5.085 -8.882 5.576 1.00 0.00 27 PHE A CA 10
ATOM 5493 C C . PHE A 1 27 ? 3.696 -8.808 4.946 1.00 0.00 27 PHE A C 10
ATOM 5494 O O . PHE A 1 27 ? 2.707 -8.625 5.626 1.00 0.00 27 PHE A O 10
ATOM 5511 N N . LYS A 1 28 ? 3.613 -8.955 3.650 1.00 0.00 28 LYS A N 10
ATOM 5512 C CA . LYS A 1 28 ? 2.285 -8.902 2.967 1.00 0.00 28 LYS A CA 10
ATOM 5513 C C . LYS A 1 28 ? 1.776 -7.461 2.936 1.00 0.00 28 LYS A C 10
ATOM 5514 O O . LYS A 1 28 ? 0.589 -7.210 2.837 1.00 0.00 28 LYS A O 10
ATOM 5533 N N . LEU A 1 29 ? 2.667 -6.510 3.008 1.00 0.00 29 LEU A N 10
ATOM 5534 C CA . LEU A 1 29 ? 2.234 -5.082 2.975 1.00 0.00 29 LEU A CA 10
ATOM 5535 C C . LEU A 1 29 ? 2.896 -4.377 1.796 1.00 0.00 29 LEU A C 10
ATOM 5536 O O . LEU A 1 29 ? 3.768 -4.921 1.157 1.00 0.00 29 LEU A O 10
ATOM 5552 N N . CYS A 1 30 ? 2.481 -3.186 1.484 1.00 0.00 30 CYS A N 10
ATOM 5553 C CA . CYS A 1 30 ? 3.084 -2.483 0.322 1.00 0.00 30 CYS A CA 10
ATOM 5554 C C . CYS A 1 30 ? 4.254 -1.591 0.747 1.00 0.00 30 CYS A C 10
ATOM 5555 O O . CYS A 1 30 ? 4.170 -0.846 1.701 1.00 0.00 30 CYS A O 10
ATOM 5562 N N . ASN A 1 31 ? 5.344 -1.666 0.033 1.00 0.00 31 ASN A N 10
ATOM 5563 C CA . ASN A 1 31 ? 6.527 -0.825 0.382 1.00 0.00 31 ASN A CA 10
ATOM 5564 C C . ASN A 1 31 ? 7.410 -0.607 -0.843 1.00 0.00 31 ASN A C 10
ATOM 5565 O O . ASN A 1 31 ? 7.209 -1.191 -1.891 1.00 0.00 31 ASN A O 10
ATOM 5576 N N . PHE A 1 32 ? 8.394 0.233 -0.701 1.00 0.00 32 PHE A N 10
ATOM 5577 C CA . PHE A 1 32 ? 9.333 0.521 -1.825 1.00 0.00 32 PHE A CA 10
ATOM 5578 C C . PHE A 1 32 ? 10.158 1.770 -1.508 1.00 0.00 32 PHE A C 10
ATOM 5579 O O . PHE A 1 32 ? 11.321 1.688 -1.164 1.00 0.00 32 PHE A O 10
ATOM 5596 N N . SER A 1 33 ? 9.561 2.923 -1.616 1.00 0.00 33 SER A N 10
ATOM 5597 C CA . SER A 1 33 ? 10.301 4.185 -1.315 1.00 0.00 33 SER A CA 10
ATOM 5598 C C . SER A 1 33 ? 11.727 4.120 -1.871 1.00 0.00 33 SER A C 10
ATOM 5599 O O . SER A 1 33 ? 12.644 4.691 -1.314 1.00 0.00 33 SER A O 10
ATOM 5607 N N . PHE A 1 34 ? 11.922 3.431 -2.962 1.00 0.00 34 PHE A N 10
ATOM 5608 C CA . PHE A 1 34 ? 13.291 3.338 -3.546 1.00 0.00 34 PHE A CA 10
ATOM 5609 C C . PHE A 1 34 ? 13.212 3.286 -5.074 1.00 0.00 34 PHE A C 10
ATOM 5610 O O . PHE A 1 34 ? 13.277 2.185 -5.619 1.00 0.00 34 PHE A O 10
ATOM 5630 N N . GLY A 1 1 ? -7.340 7.470 -1.163 1.00 0.00 1 GLY A N 11
ATOM 5631 C CA . GLY A 1 1 ? -8.134 6.221 -1.330 1.00 0.00 1 GLY A CA 11
ATOM 5632 C C . GLY A 1 1 ? -7.238 5.007 -1.079 1.00 0.00 1 GLY A C 11
ATOM 5633 O O . GLY A 1 1 ? -7.575 4.124 -0.315 1.00 0.00 1 GLY A O 11
ATOM 5639 N N . CYS A 1 2 ? -6.101 4.950 -1.717 1.00 0.00 2 CYS A N 11
ATOM 5640 C CA . CYS A 1 2 ? -5.194 3.787 -1.511 1.00 0.00 2 CYS A CA 11
ATOM 5641 C C . CYS A 1 2 ? -4.889 3.603 -0.023 1.00 0.00 2 CYS A C 11
ATOM 5642 O O . CYS A 1 2 ? -5.531 4.182 0.831 1.00 0.00 2 CYS A O 11
ATOM 5649 N N . LEU A 1 3 ? -3.922 2.786 0.291 1.00 0.00 3 LEU A N 11
ATOM 5650 C CA . LEU A 1 3 ? -3.581 2.541 1.720 1.00 0.00 3 LEU A CA 11
ATOM 5651 C C . LEU A 1 3 ? -2.352 3.358 2.138 1.00 0.00 3 LEU A C 11
ATOM 5652 O O . LEU A 1 3 ? -2.033 4.369 1.544 1.00 0.00 3 LEU A O 11
ATOM 5668 N N . GLU A 1 4 ? -1.668 2.930 3.166 1.00 0.00 4 GLU A N 11
ATOM 5669 C CA . GLU A 1 4 ? -0.468 3.682 3.637 1.00 0.00 4 GLU A CA 11
ATOM 5670 C C . GLU A 1 4 ? 0.802 3.161 2.963 1.00 0.00 4 GLU A C 11
ATOM 5671 O O . GLU A 1 4 ? 0.755 2.490 1.953 1.00 0.00 4 GLU A O 11
ATOM 5683 N N . PHE A 1 5 ? 1.936 3.480 3.518 1.00 0.00 5 PHE A N 11
ATOM 5684 C CA . PHE A 1 5 ? 3.224 3.025 2.921 1.00 0.00 5 PHE A CA 11
ATOM 5685 C C . PHE A 1 5 ? 3.573 1.605 3.385 1.00 0.00 5 PHE A C 11
ATOM 5686 O O . PHE A 1 5 ? 4.619 1.081 3.060 1.00 0.00 5 PHE A O 11
ATOM 5703 N N . TRP A 1 6 ? 2.719 0.984 4.152 1.00 0.00 6 TRP A N 11
ATOM 5704 C CA . TRP A 1 6 ? 3.026 -0.391 4.636 1.00 0.00 6 TRP A CA 11
ATOM 5705 C C . TRP A 1 6 ? 1.745 -1.096 5.096 1.00 0.00 6 TRP A C 11
ATOM 5706 O O . TRP A 1 6 ? 1.669 -1.603 6.197 1.00 0.00 6 TRP A O 11
ATOM 5727 N N . TRP A 1 7 ? 0.744 -1.138 4.263 1.00 0.00 7 TRP A N 11
ATOM 5728 C CA . TRP A 1 7 ? -0.524 -1.818 4.656 1.00 0.00 7 TRP A CA 11
ATOM 5729 C C . TRP A 1 7 ? -0.680 -3.110 3.853 1.00 0.00 7 TRP A C 11
ATOM 5730 O O . TRP A 1 7 ? 0.110 -3.393 2.977 1.00 0.00 7 TRP A O 11
ATOM 5751 N N . LYS A 1 8 ? -1.683 -3.899 4.131 1.00 0.00 8 LYS A N 11
ATOM 5752 C CA . LYS A 1 8 ? -1.847 -5.161 3.352 1.00 0.00 8 LYS A CA 11
ATOM 5753 C C . LYS A 1 8 ? -1.671 -4.854 1.868 1.00 0.00 8 LYS A C 11
ATOM 5754 O O . LYS A 1 8 ? -1.827 -3.730 1.437 1.00 0.00 8 LYS A O 11
ATOM 5773 N N . CYS A 1 9 ? -1.340 -5.836 1.082 1.00 0.00 9 CYS A N 11
ATOM 5774 C CA . CYS A 1 9 ? -1.148 -5.572 -0.373 1.00 0.00 9 CYS A CA 11
ATOM 5775 C C . CYS A 1 9 ? -1.325 -6.852 -1.193 1.00 0.00 9 CYS A C 11
ATOM 5776 O O . CYS A 1 9 ? -1.484 -7.933 -0.661 1.00 0.00 9 CYS A O 11
ATOM 5783 N N . ASN A 1 10 ? -1.293 -6.730 -2.492 1.00 0.00 10 ASN A N 11
ATOM 5784 C CA . ASN A 1 10 ? -1.452 -7.922 -3.363 1.00 0.00 10 ASN A CA 11
ATOM 5785 C C . ASN A 1 10 ? -0.864 -7.634 -4.748 1.00 0.00 10 ASN A C 11
ATOM 5786 O O . ASN A 1 10 ? -1.269 -6.702 -5.409 1.00 0.00 10 ASN A O 11
ATOM 5797 N N . PRO A 1 11 ? 0.076 -8.450 -5.143 1.00 0.00 11 PRO A N 11
ATOM 5798 C CA . PRO A 1 11 ? 0.726 -8.283 -6.468 1.00 0.00 11 PRO A CA 11
ATOM 5799 C C . PRO A 1 11 ? -0.292 -8.511 -7.589 1.00 0.00 11 PRO A C 11
ATOM 5800 O O . PRO A 1 11 ? -0.206 -7.923 -8.648 1.00 0.00 11 PRO A O 11
ATOM 5811 N N . ASN A 1 12 ? -1.267 -9.344 -7.354 1.00 0.00 12 ASN A N 11
ATOM 5812 C CA . ASN A 1 12 ? -2.304 -9.591 -8.396 1.00 0.00 12 ASN A CA 11
ATOM 5813 C C . ASN A 1 12 ? -3.377 -8.502 -8.311 1.00 0.00 12 ASN A C 11
ATOM 5814 O O . ASN A 1 12 ? -4.120 -8.269 -9.243 1.00 0.00 12 ASN A O 11
ATOM 5825 N N . ASP A 1 13 ? -3.450 -7.830 -7.193 1.00 0.00 13 ASP A N 11
ATOM 5826 C CA . ASP A 1 13 ? -4.459 -6.745 -7.027 1.00 0.00 13 ASP A CA 11
ATOM 5827 C C . ASP A 1 13 ? -3.862 -5.616 -6.183 1.00 0.00 13 ASP A C 11
ATOM 5828 O O . ASP A 1 13 ? -4.436 -5.186 -5.202 1.00 0.00 13 ASP A O 11
ATOM 5837 N N . ASP A 1 14 ? -2.706 -5.143 -6.558 1.00 0.00 14 ASP A N 11
ATOM 5838 C CA . ASP A 1 14 ? -2.047 -4.050 -5.783 1.00 0.00 14 ASP A CA 11
ATOM 5839 C C . ASP A 1 14 ? -3.029 -2.908 -5.512 1.00 0.00 14 ASP A C 11
ATOM 5840 O O . ASP A 1 14 ? -3.746 -2.469 -6.389 1.00 0.00 14 ASP A O 11
ATOM 5849 N N . LYS A 1 15 ? -3.061 -2.418 -4.300 1.00 0.00 15 LYS A N 11
ATOM 5850 C CA . LYS A 1 15 ? -3.989 -1.299 -3.970 1.00 0.00 15 LYS A CA 11
ATOM 5851 C C . LYS A 1 15 ? -3.227 -0.157 -3.294 1.00 0.00 15 LYS A C 11
ATOM 5852 O O . LYS A 1 15 ? -3.585 0.996 -3.420 1.00 0.00 15 LYS A O 11
ATOM 5871 N N . CYS A 1 16 ? -2.178 -0.465 -2.575 1.00 0.00 16 CYS A N 11
ATOM 5872 C CA . CYS A 1 16 ? -1.405 0.619 -1.898 1.00 0.00 16 CYS A CA 11
ATOM 5873 C C . CYS A 1 16 ? -1.213 1.791 -2.856 1.00 0.00 16 CYS A C 11
ATOM 5874 O O . CYS A 1 16 ? -1.178 1.620 -4.059 1.00 0.00 16 CYS A O 11
ATOM 5881 N N . CYS A 1 17 ? -1.085 2.980 -2.341 1.00 0.00 17 CYS A N 11
ATOM 5882 C CA . CYS A 1 17 ? -0.892 4.150 -3.242 1.00 0.00 17 CYS A CA 11
ATOM 5883 C C . CYS A 1 17 ? 0.164 3.797 -4.292 1.00 0.00 17 CYS A C 11
ATOM 5884 O O . CYS A 1 17 ? 1.009 2.953 -4.066 1.00 0.00 17 CYS A O 11
ATOM 5891 N N . ARG A 1 18 ? 0.130 4.417 -5.440 1.00 0.00 18 ARG A N 11
ATOM 5892 C CA . ARG A 1 18 ? 1.144 4.078 -6.478 1.00 0.00 18 ARG A CA 11
ATOM 5893 C C . ARG A 1 18 ? 2.104 5.244 -6.791 1.00 0.00 18 ARG A C 11
ATOM 5894 O O . ARG A 1 18 ? 2.765 5.210 -7.808 1.00 0.00 18 ARG A O 11
ATOM 5915 N N . PRO A 1 19 ? 2.190 6.233 -5.926 1.00 0.00 19 PRO A N 11
ATOM 5916 C CA . PRO A 1 19 ? 3.122 7.349 -6.196 1.00 0.00 19 PRO A CA 11
ATOM 5917 C C . PRO A 1 19 ? 4.558 6.861 -5.995 1.00 0.00 19 PRO A C 11
ATOM 5918 O O . PRO A 1 19 ? 5.497 7.426 -6.518 1.00 0.00 19 PRO A O 11
ATOM 5929 N N . LYS A 1 20 ? 4.727 5.805 -5.242 1.00 0.00 20 LYS A N 11
ATOM 5930 C CA . LYS A 1 20 ? 6.092 5.260 -5.004 1.00 0.00 20 LYS A CA 11
ATOM 5931 C C . LYS A 1 20 ? 6.024 4.047 -4.066 1.00 0.00 20 LYS A C 11
ATOM 5932 O O . LYS A 1 20 ? 6.845 3.890 -3.183 1.00 0.00 20 LYS A O 11
ATOM 5951 N N . LEU A 1 21 ? 5.055 3.184 -4.246 1.00 0.00 21 LEU A N 11
ATOM 5952 C CA . LEU A 1 21 ? 4.949 1.987 -3.356 1.00 0.00 21 LEU A CA 11
ATOM 5953 C C . LEU A 1 21 ? 4.552 0.743 -4.152 1.00 0.00 21 LEU A C 11
ATOM 5954 O O . LEU A 1 21 ? 4.090 0.828 -5.273 1.00 0.00 21 LEU A O 11
ATOM 5970 N N . LYS A 1 22 ? 4.715 -0.413 -3.568 1.00 0.00 22 LYS A N 11
ATOM 5971 C CA . LYS A 1 22 ? 4.336 -1.667 -4.263 1.00 0.00 22 LYS A CA 11
ATOM 5972 C C . LYS A 1 22 ? 4.175 -2.799 -3.245 1.00 0.00 22 LYS A C 11
ATOM 5973 O O . LYS A 1 22 ? 4.944 -2.918 -2.311 1.00 0.00 22 LYS A O 11
ATOM 5992 N N . CYS A 1 23 ? 3.180 -3.626 -3.412 1.00 0.00 23 CYS A N 11
ATOM 5993 C CA . CYS A 1 23 ? 2.974 -4.741 -2.446 1.00 0.00 23 CYS A CA 11
ATOM 5994 C C . CYS A 1 23 ? 4.290 -5.467 -2.173 1.00 0.00 23 CYS A C 11
ATOM 5995 O O . CYS A 1 23 ? 5.095 -5.678 -3.057 1.00 0.00 23 CYS A O 11
ATOM 6002 N N . SER A 1 24 ? 4.500 -5.858 -0.950 1.00 0.00 24 SER A N 11
ATOM 6003 C CA . SER A 1 24 ? 5.747 -6.583 -0.589 1.00 0.00 24 SER A CA 11
ATOM 6004 C C . SER A 1 24 ? 5.384 -7.911 0.080 1.00 0.00 24 SER A C 11
ATOM 6005 O O . SER A 1 24 ? 4.958 -7.947 1.223 1.00 0.00 24 SER A O 11
ATOM 6013 N N . LYS A 1 25 ? 5.537 -8.998 -0.630 1.00 0.00 25 LYS A N 11
ATOM 6014 C CA . LYS A 1 25 ? 5.193 -10.328 -0.051 1.00 0.00 25 LYS A CA 11
ATOM 6015 C C . LYS A 1 25 ? 6.033 -10.593 1.199 1.00 0.00 25 LYS A C 11
ATOM 6016 O O . LYS A 1 25 ? 5.637 -11.331 2.079 1.00 0.00 25 LYS A O 11
ATOM 6035 N N . LEU A 1 26 ? 7.188 -9.991 1.288 1.00 0.00 26 LEU A N 11
ATOM 6036 C CA . LEU A 1 26 ? 8.044 -10.204 2.486 1.00 0.00 26 LEU A CA 11
ATOM 6037 C C . LEU A 1 26 ? 7.180 -10.145 3.747 1.00 0.00 26 LEU A C 11
ATOM 6038 O O . LEU A 1 26 ? 7.278 -10.984 4.621 1.00 0.00 26 LEU A O 11
ATOM 6054 N N . PHE A 1 27 ? 6.325 -9.164 3.840 1.00 0.00 27 PHE A N 11
ATOM 6055 C CA . PHE A 1 27 ? 5.438 -9.054 5.033 1.00 0.00 27 PHE A CA 11
ATOM 6056 C C . PHE A 1 27 ? 3.975 -8.962 4.595 1.00 0.00 27 PHE A C 11
ATOM 6057 O O . PHE A 1 27 ? 3.091 -8.749 5.401 1.00 0.00 27 PHE A O 11
ATOM 6074 N N . LYS A 1 28 ? 3.711 -9.121 3.325 1.00 0.00 28 LYS A N 11
ATOM 6075 C CA . LYS A 1 28 ? 2.299 -9.040 2.836 1.00 0.00 28 LYS A CA 11
ATOM 6076 C C . LYS A 1 28 ? 1.819 -7.589 2.897 1.00 0.00 28 LYS A C 11
ATOM 6077 O O . LYS A 1 28 ? 0.633 -7.309 2.857 1.00 0.00 28 LYS A O 11
ATOM 6096 N N . LEU A 1 29 ? 2.735 -6.664 2.990 1.00 0.00 29 LEU A N 11
ATOM 6097 C CA . LEU A 1 29 ? 2.340 -5.226 3.058 1.00 0.00 29 LEU A CA 11
ATOM 6098 C C . LEU A 1 29 ? 2.931 -4.469 1.872 1.00 0.00 29 LEU A C 11
ATOM 6099 O O . LEU A 1 29 ? 3.746 -4.990 1.143 1.00 0.00 29 LEU A O 11
ATOM 6115 N N . CYS A 1 30 ? 2.521 -3.251 1.659 1.00 0.00 30 CYS A N 11
ATOM 6116 C CA . CYS A 1 30 ? 3.061 -2.488 0.506 1.00 0.00 30 CYS A CA 11
ATOM 6117 C C . CYS A 1 30 ? 4.252 -1.625 0.924 1.00 0.00 30 CYS A C 11
ATOM 6118 O O . CYS A 1 30 ? 4.197 -0.888 1.888 1.00 0.00 30 CYS A O 11
ATOM 6125 N N . ASN A 1 31 ? 5.329 -1.714 0.197 1.00 0.00 31 ASN A N 11
ATOM 6126 C CA . ASN A 1 31 ? 6.533 -0.900 0.533 1.00 0.00 31 ASN A CA 11
ATOM 6127 C C . ASN A 1 31 ? 6.781 0.138 -0.567 1.00 0.00 31 ASN A C 11
ATOM 6128 O O . ASN A 1 31 ? 5.869 0.808 -1.009 1.00 0.00 31 ASN A O 11
ATOM 6139 N N . PHE A 1 32 ? 8.000 0.279 -1.017 1.00 0.00 32 PHE A N 11
ATOM 6140 C CA . PHE A 1 32 ? 8.286 1.274 -2.092 1.00 0.00 32 PHE A CA 11
ATOM 6141 C C . PHE A 1 32 ? 7.827 0.730 -3.447 1.00 0.00 32 PHE A C 11
ATOM 6142 O O . PHE A 1 32 ? 7.192 -0.302 -3.529 1.00 0.00 32 PHE A O 11
ATOM 6159 N N . SER A 1 33 ? 8.139 1.418 -4.513 1.00 0.00 33 SER A N 11
ATOM 6160 C CA . SER A 1 33 ? 7.715 0.936 -5.859 1.00 0.00 33 SER A CA 11
ATOM 6161 C C . SER A 1 33 ? 8.445 -0.363 -6.211 1.00 0.00 33 SER A C 11
ATOM 6162 O O . SER A 1 33 ? 8.832 -1.123 -5.345 1.00 0.00 33 SER A O 11
ATOM 6170 N N . PHE A 1 34 ? 8.634 -0.625 -7.475 1.00 0.00 34 PHE A N 11
ATOM 6171 C CA . PHE A 1 34 ? 9.338 -1.876 -7.881 1.00 0.00 34 PHE A CA 11
ATOM 6172 C C . PHE A 1 34 ? 10.773 -1.562 -8.313 1.00 0.00 34 PHE A C 11
ATOM 6173 O O . PHE A 1 34 ? 11.624 -2.437 -8.166 1.00 0.00 34 PHE A O 11
ATOM 6193 N N . GLY A 1 1 ? -9.272 6.506 -2.319 1.00 0.00 1 GLY A N 12
ATOM 6194 C CA . GLY A 1 1 ? -7.809 6.785 -2.288 1.00 0.00 1 GLY A CA 12
ATOM 6195 C C . GLY A 1 1 ? -7.036 5.465 -2.298 1.00 0.00 1 GLY A C 12
ATOM 6196 O O . GLY A 1 1 ? -7.441 4.503 -2.918 1.00 0.00 1 GLY A O 12
ATOM 6202 N N . CYS A 1 2 ? -5.924 5.413 -1.617 1.00 0.00 2 CYS A N 12
ATOM 6203 C CA . CYS A 1 2 ? -5.125 4.160 -1.589 1.00 0.00 2 CYS A CA 12
ATOM 6204 C C . CYS A 1 2 ? -4.868 3.724 -0.146 1.00 0.00 2 CYS A C 12
ATOM 6205 O O . CYS A 1 2 ? -5.457 4.238 0.785 1.00 0.00 2 CYS A O 12
ATOM 6212 N N . LEU A 1 3 ? -3.995 2.774 0.044 1.00 0.00 3 LEU A N 12
ATOM 6213 C CA . LEU A 1 3 ? -3.699 2.295 1.421 1.00 0.00 3 LEU A CA 12
ATOM 6214 C C . LEU A 1 3 ? -2.650 3.200 2.087 1.00 0.00 3 LEU A C 12
ATOM 6215 O O . LEU A 1 3 ? -2.834 4.396 2.193 1.00 0.00 3 LEU A O 12
ATOM 6231 N N . GLU A 1 4 ? -1.556 2.645 2.545 1.00 0.00 4 GLU A N 12
ATOM 6232 C CA . GLU A 1 4 ? -0.514 3.486 3.206 1.00 0.00 4 GLU A CA 12
ATOM 6233 C C . GLU A 1 4 ? 0.882 3.047 2.776 1.00 0.00 4 GLU A C 12
ATOM 6234 O O . GLU A 1 4 ? 1.067 2.444 1.741 1.00 0.00 4 GLU A O 12
ATOM 6246 N N . PHE A 1 5 ? 1.864 3.358 3.567 1.00 0.00 5 PHE A N 12
ATOM 6247 C CA . PHE A 1 5 ? 3.262 2.974 3.219 1.00 0.00 5 PHE A CA 12
ATOM 6248 C C . PHE A 1 5 ? 3.527 1.510 3.593 1.00 0.00 5 PHE A C 12
ATOM 6249 O O . PHE A 1 5 ? 4.578 0.971 3.308 1.00 0.00 5 PHE A O 12
ATOM 6266 N N . TRP A 1 6 ? 2.591 0.865 4.238 1.00 0.00 6 TRP A N 12
ATOM 6267 C CA . TRP A 1 6 ? 2.809 -0.560 4.633 1.00 0.00 6 TRP A CA 12
ATOM 6268 C C . TRP A 1 6 ? 1.475 -1.253 4.930 1.00 0.00 6 TRP A C 12
ATOM 6269 O O . TRP A 1 6 ? 1.331 -1.929 5.930 1.00 0.00 6 TRP A O 12
ATOM 6290 N N . TRP A 1 7 ? 0.502 -1.108 4.076 1.00 0.00 7 TRP A N 12
ATOM 6291 C CA . TRP A 1 7 ? -0.805 -1.778 4.328 1.00 0.00 7 TRP A CA 12
ATOM 6292 C C . TRP A 1 7 ? -0.855 -3.094 3.552 1.00 0.00 7 TRP A C 12
ATOM 6293 O O . TRP A 1 7 ? -0.146 -3.267 2.583 1.00 0.00 7 TRP A O 12
ATOM 6314 N N . LYS A 1 8 ? -1.670 -4.027 3.973 1.00 0.00 8 LYS A N 12
ATOM 6315 C CA . LYS A 1 8 ? -1.735 -5.331 3.245 1.00 0.00 8 LYS A CA 12
ATOM 6316 C C . LYS A 1 8 ? -1.674 -5.080 1.741 1.00 0.00 8 LYS A C 12
ATOM 6317 O O . LYS A 1 8 ? -1.994 -4.007 1.270 1.00 0.00 8 LYS A O 12
ATOM 6336 N N . CYS A 1 9 ? -1.256 -6.048 0.985 1.00 0.00 9 CYS A N 12
ATOM 6337 C CA . CYS A 1 9 ? -1.166 -5.838 -0.488 1.00 0.00 9 CYS A CA 12
ATOM 6338 C C . CYS A 1 9 ? -1.140 -7.171 -1.235 1.00 0.00 9 CYS A C 12
ATOM 6339 O O . CYS A 1 9 ? -1.028 -8.228 -0.649 1.00 0.00 9 CYS A O 12
ATOM 6346 N N . ASN A 1 10 ? -1.234 -7.115 -2.535 1.00 0.00 10 ASN A N 12
ATOM 6347 C CA . ASN A 1 10 ? -1.205 -8.361 -3.347 1.00 0.00 10 ASN A CA 12
ATOM 6348 C C . ASN A 1 10 ? -0.848 -8.023 -4.797 1.00 0.00 10 ASN A C 12
ATOM 6349 O O . ASN A 1 10 ? -1.424 -7.128 -5.383 1.00 0.00 10 ASN A O 12
ATOM 6360 N N . PRO A 1 11 ? 0.088 -8.757 -5.330 1.00 0.00 11 PRO A N 12
ATOM 6361 C CA . PRO A 1 11 ? 0.527 -8.539 -6.734 1.00 0.00 11 PRO A CA 12
ATOM 6362 C C . PRO A 1 11 ? -0.623 -8.825 -7.707 1.00 0.00 11 PRO A C 12
ATOM 6363 O O . PRO A 1 11 ? -0.535 -8.535 -8.884 1.00 0.00 11 PRO A O 12
ATOM 6374 N N . ASN A 1 12 ? -1.706 -9.370 -7.223 1.00 0.00 12 ASN A N 12
ATOM 6375 C CA . ASN A 1 12 ? -2.866 -9.648 -8.118 1.00 0.00 12 ASN A CA 12
ATOM 6376 C C . ASN A 1 12 ? -3.798 -8.434 -8.130 1.00 0.00 12 ASN A C 12
ATOM 6377 O O . ASN A 1 12 ? -4.198 -7.951 -9.170 1.00 0.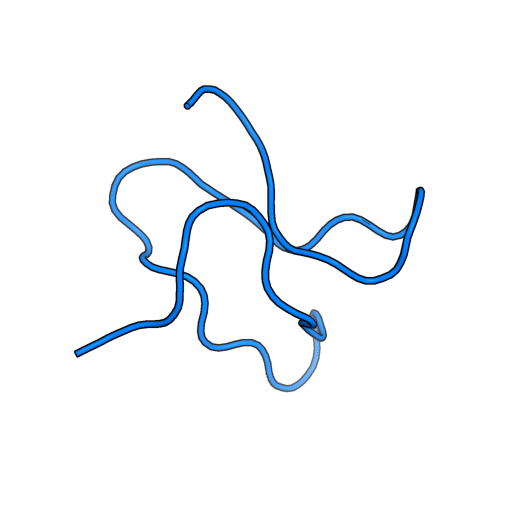00 12 ASN A O 12
ATOM 6388 N N . ASP A 1 13 ? -4.135 -7.934 -6.972 1.00 0.00 13 ASP A N 12
ATOM 6389 C CA . ASP A 1 13 ? -5.030 -6.743 -6.896 1.00 0.00 13 ASP A CA 12
ATOM 6390 C C . ASP A 1 13 ? -4.507 -5.775 -5.832 1.00 0.00 13 ASP A C 12
ATOM 6391 O O . ASP A 1 13 ? -5.178 -5.476 -4.865 1.00 0.00 13 ASP A O 12
ATOM 6400 N N . ASP A 1 14 ? -3.307 -5.289 -6.002 1.00 0.00 14 ASP A N 12
ATOM 6401 C CA . ASP A 1 14 ? -2.732 -4.347 -4.998 1.00 0.00 14 ASP A CA 12
ATOM 6402 C C . ASP A 1 14 ? -3.552 -3.056 -4.942 1.00 0.00 14 ASP A C 12
ATOM 6403 O O . ASP A 1 14 ? -4.275 -2.726 -5.863 1.00 0.00 14 ASP A O 12
ATOM 6412 N N . LYS A 1 15 ? -3.449 -2.322 -3.865 1.00 0.00 15 LYS A N 12
ATOM 6413 C CA . LYS A 1 15 ? -4.226 -1.055 -3.751 1.00 0.00 15 LYS A CA 12
ATOM 6414 C C . LYS A 1 15 ? -3.406 0.021 -3.031 1.00 0.00 15 LYS A C 12
ATOM 6415 O O . LYS A 1 15 ? -3.898 1.094 -2.743 1.00 0.00 15 LYS A O 12
ATOM 6434 N N . CYS A 1 16 ? -2.161 -0.248 -2.737 1.00 0.00 16 CYS A N 12
ATOM 6435 C CA . CYS A 1 16 ? -1.334 0.778 -2.038 1.00 0.00 16 CYS A CA 12
ATOM 6436 C C . CYS A 1 16 ? -1.166 2.006 -2.932 1.00 0.00 16 CYS A C 12
ATOM 6437 O O . CYS A 1 16 ? -1.172 1.906 -4.143 1.00 0.00 16 CYS A O 12
ATOM 6444 N N . CYS A 1 17 ? -1.009 3.161 -2.349 1.00 0.00 17 CYS A N 12
ATOM 6445 C CA . CYS A 1 17 ? -0.833 4.384 -3.177 1.00 0.00 17 CYS A CA 12
ATOM 6446 C C . CYS A 1 17 ? 0.167 4.089 -4.295 1.00 0.00 17 CYS A C 12
ATOM 6447 O O . CYS A 1 17 ? 1.015 3.231 -4.162 1.00 0.00 17 CYS A O 12
ATOM 6454 N N . ARG A 1 18 ? 0.081 4.779 -5.397 1.00 0.00 18 ARG A N 12
ATOM 6455 C CA . ARG A 1 18 ? 1.039 4.502 -6.499 1.00 0.00 18 ARG A CA 12
ATOM 6456 C C . ARG A 1 18 ? 2.044 5.649 -6.714 1.00 0.00 18 ARG A C 12
ATOM 6457 O O . ARG A 1 18 ? 2.547 5.804 -7.808 1.00 0.00 18 ARG A O 12
ATOM 6478 N N . PRO A 1 19 ? 2.334 6.412 -5.683 1.00 0.00 19 PRO A N 12
ATOM 6479 C CA . PRO A 1 19 ? 3.313 7.504 -5.846 1.00 0.00 19 PRO A CA 12
ATOM 6480 C C . PRO A 1 19 ? 4.721 6.914 -5.833 1.00 0.00 19 PRO A C 12
ATOM 6481 O O . PRO A 1 19 ? 5.633 7.433 -6.445 1.00 0.00 19 PRO A O 12
ATOM 6492 N N . LYS A 1 20 ? 4.893 5.817 -5.139 1.00 0.00 20 LYS A N 12
ATOM 6493 C CA . LYS A 1 20 ? 6.233 5.164 -5.073 1.00 0.00 20 LYS A CA 12
ATOM 6494 C C . LYS A 1 20 ? 6.178 3.919 -4.179 1.00 0.00 20 LYS A C 12
ATOM 6495 O O . LYS A 1 20 ? 7.028 3.726 -3.335 1.00 0.00 20 LYS A O 12
ATOM 6514 N N . LEU A 1 21 ? 5.192 3.078 -4.346 1.00 0.00 21 LEU A N 12
ATOM 6515 C CA . LEU A 1 21 ? 5.113 1.859 -3.486 1.00 0.00 21 LEU A CA 12
ATOM 6516 C C . LEU A 1 21 ? 4.681 0.642 -4.301 1.00 0.00 21 LEU A C 12
ATOM 6517 O O . LEU A 1 21 ? 4.211 0.749 -5.416 1.00 0.00 21 LEU A O 12
ATOM 6533 N N . LYS A 1 22 ? 4.829 -0.514 -3.726 1.00 0.00 22 LYS A N 12
ATOM 6534 C CA . LYS A 1 22 ? 4.425 -1.765 -4.408 1.00 0.00 22 LYS A CA 12
ATOM 6535 C C . LYS A 1 22 ? 4.297 -2.880 -3.371 1.00 0.00 22 LYS A C 12
ATOM 6536 O O . LYS A 1 22 ? 5.099 -2.977 -2.463 1.00 0.00 22 LYS A O 12
ATOM 6555 N N . CYS A 1 23 ? 3.297 -3.711 -3.483 1.00 0.00 23 CYS A N 12
ATOM 6556 C CA . CYS A 1 23 ? 3.127 -4.807 -2.484 1.00 0.00 23 CYS A CA 12
ATOM 6557 C C . CYS A 1 23 ? 4.484 -5.402 -2.093 1.00 0.00 23 CYS A C 12
ATOM 6558 O O . CYS A 1 23 ? 5.358 -5.586 -2.919 1.00 0.00 23 CYS A O 12
ATOM 6565 N N . SER A 1 24 ? 4.661 -5.704 -0.839 1.00 0.00 24 SER A N 12
ATOM 6566 C CA . SER A 1 24 ? 5.947 -6.290 -0.375 1.00 0.00 24 SER A CA 12
ATOM 6567 C C . SER A 1 24 ? 5.688 -7.651 0.272 1.00 0.00 24 SER A C 12
ATOM 6568 O O . SER A 1 24 ? 5.155 -7.741 1.366 1.00 0.00 24 SER A O 12
ATOM 6576 N N . LYS A 1 25 ? 6.054 -8.707 -0.403 1.00 0.00 25 LYS A N 12
ATOM 6577 C CA . LYS A 1 25 ? 5.833 -10.071 0.151 1.00 0.00 25 LYS A CA 12
ATOM 6578 C C . LYS A 1 25 ? 6.621 -10.251 1.450 1.00 0.00 25 LYS A C 12
ATOM 6579 O O . LYS A 1 25 ? 6.285 -11.075 2.278 1.00 0.00 25 LYS A O 12
ATOM 6598 N N . LEU A 1 26 ? 7.666 -9.489 1.635 1.00 0.00 26 LEU A N 12
ATOM 6599 C CA . LEU A 1 26 ? 8.472 -9.615 2.882 1.00 0.00 26 LEU A CA 12
ATOM 6600 C C . LEU A 1 26 ? 7.546 -9.782 4.084 1.00 0.00 26 LEU A C 12
ATOM 6601 O O . LEU A 1 26 ? 7.750 -10.634 4.928 1.00 0.00 26 LEU A O 12
ATOM 6617 N N . PHE A 1 27 ? 6.525 -8.978 4.165 1.00 0.00 27 PHE A N 12
ATOM 6618 C CA . PHE A 1 27 ? 5.577 -9.090 5.307 1.00 0.00 27 PHE A CA 12
ATOM 6619 C C . PHE A 1 27 ? 4.133 -9.068 4.806 1.00 0.00 27 PHE A C 12
ATOM 6620 O O . PHE A 1 27 ? 3.206 -9.137 5.587 1.00 0.00 27 PHE A O 12
ATOM 6637 N N . LYS A 1 28 ? 3.942 -8.975 3.509 1.00 0.00 28 LYS A N 12
ATOM 6638 C CA . LYS A 1 28 ? 2.560 -8.944 2.917 1.00 0.00 28 LYS A CA 12
ATOM 6639 C C . LYS A 1 28 ? 1.988 -7.522 2.981 1.00 0.00 28 LYS A C 12
ATOM 6640 O O . LYS A 1 28 ? 0.788 -7.319 2.905 1.00 0.00 28 LYS A O 12
ATOM 6659 N N . LEU A 1 29 ? 2.839 -6.535 3.089 1.00 0.00 29 LEU A N 12
ATOM 6660 C CA . LEU A 1 29 ? 2.346 -5.124 3.130 1.00 0.00 29 LEU A CA 12
ATOM 6661 C C . LEU A 1 29 ? 2.871 -4.383 1.907 1.00 0.00 29 LEU A C 12
ATOM 6662 O O . LEU A 1 29 ? 3.633 -4.922 1.138 1.00 0.00 29 LEU A O 12
ATOM 6678 N N . CYS A 1 30 ? 2.470 -3.163 1.705 1.00 0.00 30 CYS A N 12
ATOM 6679 C CA . CYS A 1 30 ? 2.955 -2.430 0.509 1.00 0.00 30 CYS A CA 12
ATOM 6680 C C . CYS A 1 30 ? 4.103 -1.482 0.862 1.00 0.00 30 CYS A C 12
ATOM 6681 O O . CYS A 1 30 ? 4.023 -0.700 1.787 1.00 0.00 30 CYS A O 12
ATOM 6688 N N . ASN A 1 31 ? 5.170 -1.549 0.117 1.00 0.00 31 ASN A N 12
ATOM 6689 C CA . ASN A 1 31 ? 6.328 -0.652 0.388 1.00 0.00 31 ASN A CA 12
ATOM 6690 C C . ASN A 1 31 ? 7.227 -0.570 -0.840 1.00 0.00 31 ASN A C 12
ATOM 6691 O O . ASN A 1 31 ? 7.032 -1.263 -1.818 1.00 0.00 31 ASN A O 12
ATOM 6702 N N . PHE A 1 32 ? 8.214 0.270 -0.788 1.00 0.00 32 PHE A N 12
ATOM 6703 C CA . PHE A 1 32 ? 9.140 0.405 -1.943 1.00 0.00 32 PHE A CA 12
ATOM 6704 C C . PHE A 1 32 ? 10.278 1.372 -1.608 1.00 0.00 32 PHE A C 12
ATOM 6705 O O . PHE A 1 32 ? 11.416 0.977 -1.449 1.00 0.00 32 PHE A O 12
ATOM 6722 N N . SER A 1 33 ? 9.978 2.634 -1.502 1.00 0.00 33 SER A N 12
ATOM 6723 C CA . SER A 1 33 ? 11.041 3.632 -1.181 1.00 0.00 33 SER A CA 12
ATOM 6724 C C . SER A 1 33 ? 11.078 3.903 0.326 1.00 0.00 33 SER A C 12
ATOM 6725 O O . SER A 1 33 ? 10.056 4.010 0.974 1.00 0.00 33 SER A O 12
ATOM 6733 N N . PHE A 1 34 ? 12.251 4.016 0.889 1.00 0.00 34 PHE A N 12
ATOM 6734 C CA . PHE A 1 34 ? 12.351 4.281 2.353 1.00 0.00 34 PHE A CA 12
ATOM 6735 C C . PHE A 1 34 ? 12.147 5.772 2.637 1.00 0.00 34 PHE A C 12
ATOM 6736 O O . PHE A 1 34 ? 11.317 6.089 3.488 1.00 0.00 34 PHE A O 12
ATOM 6756 N N . GLY A 1 1 ? -8.206 6.696 -2.883 1.00 0.00 1 GLY A N 13
ATOM 6757 C CA . GLY A 1 1 ? -8.462 5.870 -1.669 1.00 0.00 1 GLY A CA 13
ATOM 6758 C C . GLY A 1 1 ? -7.496 4.684 -1.648 1.00 0.00 1 GLY A C 13
ATOM 6759 O O . GLY A 1 1 ? -7.893 3.545 -1.794 1.00 0.00 1 GLY A O 13
ATOM 6765 N N . CYS A 1 2 ? -6.229 4.943 -1.472 1.00 0.00 2 CYS A N 13
ATOM 6766 C CA . CYS A 1 2 ? -5.236 3.832 -1.446 1.00 0.00 2 CYS A CA 13
ATOM 6767 C C . CYS A 1 2 ? -4.816 3.516 -0.008 1.00 0.00 2 CYS A C 13
ATOM 6768 O O . CYS A 1 2 ? -5.394 4.007 0.941 1.00 0.00 2 CYS A O 13
ATOM 6775 N N . LEU A 1 3 ? -3.821 2.686 0.157 1.00 0.00 3 LEU A N 13
ATOM 6776 C CA . LEU A 1 3 ? -3.369 2.321 1.527 1.00 0.00 3 LEU A CA 13
ATOM 6777 C C . LEU A 1 3 ? -2.062 3.039 1.887 1.00 0.00 3 LEU A C 13
ATOM 6778 O O . LEU A 1 3 ? -1.420 3.638 1.051 1.00 0.00 3 LEU A O 13
ATOM 6794 N N . GLU A 1 4 ? -1.665 2.976 3.130 1.00 0.00 4 GLU A N 13
ATOM 6795 C CA . GLU A 1 4 ? -0.402 3.653 3.555 1.00 0.00 4 GLU A CA 13
ATOM 6796 C C . GLU A 1 4 ? 0.810 3.040 2.849 1.00 0.00 4 GLU A C 13
ATOM 6797 O O . GLU A 1 4 ? 0.680 2.270 1.921 1.00 0.00 4 GLU A O 13
ATOM 6809 N N . PHE A 1 5 ? 1.991 3.385 3.289 1.00 0.00 5 PHE A N 13
ATOM 6810 C CA . PHE A 1 5 ? 3.224 2.835 2.653 1.00 0.00 5 PHE A CA 13
ATOM 6811 C C . PHE A 1 5 ? 3.551 1.457 3.251 1.00 0.00 5 PHE A C 13
ATOM 6812 O O . PHE A 1 5 ? 4.630 0.929 3.067 1.00 0.00 5 PHE A O 13
ATOM 6829 N N . TRP A 1 6 ? 2.626 0.873 3.961 1.00 0.00 6 TRP A N 13
ATOM 6830 C CA . TRP A 1 6 ? 2.877 -0.468 4.565 1.00 0.00 6 TRP A CA 13
ATOM 6831 C C . TRP A 1 6 ? 1.550 -1.129 4.940 1.00 0.00 6 TRP A C 13
ATOM 6832 O O . TRP A 1 6 ? 1.371 -1.609 6.041 1.00 0.00 6 TRP A O 13
ATOM 6853 N N . TRP A 1 7 ? 0.620 -1.159 4.028 1.00 0.00 7 TRP A N 13
ATOM 6854 C CA . TRP A 1 7 ? -0.694 -1.793 4.326 1.00 0.00 7 TRP A CA 13
ATOM 6855 C C . TRP A 1 7 ? -0.825 -3.083 3.524 1.00 0.00 7 TRP A C 13
ATOM 6856 O O . TRP A 1 7 ? -0.042 -3.340 2.638 1.00 0.00 7 TRP A O 13
ATOM 6877 N N . LYS A 1 8 ? -1.800 -3.899 3.819 1.00 0.00 8 LYS A N 13
ATOM 6878 C CA . LYS A 1 8 ? -1.946 -5.171 3.047 1.00 0.00 8 LYS A CA 13
ATOM 6879 C C . LYS A 1 8 ? -1.712 -4.888 1.565 1.00 0.00 8 LYS A C 13
ATOM 6880 O O . LYS A 1 8 ? -1.979 -3.806 1.081 1.00 0.00 8 LYS A O 13
ATOM 6899 N N . CYS A 1 9 ? -1.209 -5.841 0.843 1.00 0.00 9 CYS A N 13
ATOM 6900 C CA . CYS A 1 9 ? -0.952 -5.607 -0.608 1.00 0.00 9 CYS A CA 13
ATOM 6901 C C . CYS A 1 9 ? -1.234 -6.872 -1.418 1.00 0.00 9 CYS A C 13
ATOM 6902 O O . CYS A 1 9 ? -1.468 -7.933 -0.876 1.00 0.00 9 CYS A O 13
ATOM 6909 N N . ASN A 1 10 ? -1.214 -6.759 -2.717 1.00 0.00 10 ASN A N 13
ATOM 6910 C CA . ASN A 1 10 ? -1.481 -7.945 -3.575 1.00 0.00 10 ASN A CA 13
ATOM 6911 C C . ASN A 1 10 ? -0.833 -7.756 -4.950 1.00 0.00 10 ASN A C 13
ATOM 6912 O O . ASN A 1 10 ? -1.155 -6.830 -5.665 1.00 0.00 10 ASN A O 13
ATOM 6923 N N . PRO A 1 11 ? 0.058 -8.648 -5.278 1.00 0.00 11 PRO A N 13
ATOM 6924 C CA . PRO A 1 11 ? 0.755 -8.586 -6.589 1.00 0.00 11 PRO A CA 13
ATOM 6925 C C . PRO A 1 11 ? -0.238 -8.813 -7.731 1.00 0.00 11 PRO A C 13
ATOM 6926 O O . PRO A 1 11 ? 0.026 -8.487 -8.871 1.00 0.00 11 PRO A O 13
ATOM 6937 N N . ASN A 1 12 ? -1.386 -9.359 -7.434 1.00 0.00 12 ASN A N 13
ATOM 6938 C CA . ASN A 1 12 ? -2.400 -9.593 -8.501 1.00 0.00 12 ASN A CA 13
ATOM 6939 C C . ASN A 1 12 ? -3.439 -8.468 -8.483 1.00 0.00 12 ASN A C 13
ATOM 6940 O O . ASN A 1 12 ? -4.238 -8.328 -9.389 1.00 0.00 12 ASN A O 13
ATOM 6951 N N . ASP A 1 13 ? -3.428 -7.665 -7.455 1.00 0.00 13 ASP A N 13
ATOM 6952 C CA . ASP A 1 13 ? -4.405 -6.542 -7.362 1.00 0.00 13 ASP A CA 13
ATOM 6953 C C . ASP A 1 13 ? -4.018 -5.625 -6.201 1.00 0.00 13 ASP A C 13
ATOM 6954 O O . ASP A 1 13 ? -4.804 -5.356 -5.315 1.00 0.00 13 ASP A O 13
ATOM 6963 N N . ASP A 1 14 ? -2.801 -5.157 -6.198 1.00 0.00 14 ASP A N 13
ATOM 6964 C CA . ASP A 1 14 ? -2.340 -4.267 -5.094 1.00 0.00 14 ASP A CA 13
ATOM 6965 C C . ASP A 1 14 ? -3.216 -3.018 -5.006 1.00 0.00 14 ASP A C 13
ATOM 6966 O O . ASP A 1 14 ? -3.812 -2.595 -5.978 1.00 0.00 14 ASP A O 13
ATOM 6975 N N . LYS A 1 15 ? -3.297 -2.426 -3.847 1.00 0.00 15 LYS A N 13
ATOM 6976 C CA . LYS A 1 15 ? -4.134 -1.204 -3.694 1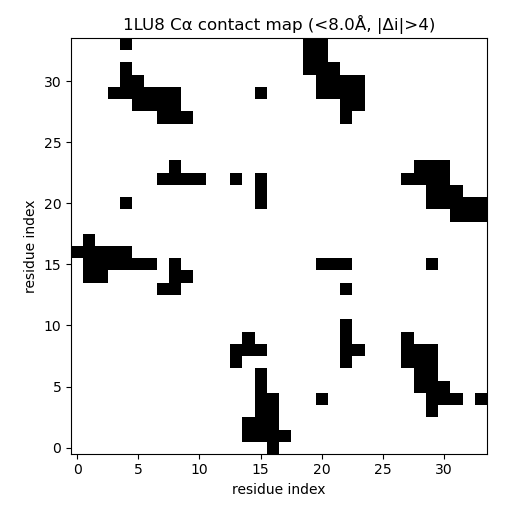.00 0.00 15 LYS A CA 13
ATOM 6977 C C . LYS A 1 15 ? -3.324 -0.078 -3.044 1.00 0.00 15 LYS A C 13
ATOM 6978 O O . LYS A 1 15 ? -3.746 1.061 -3.013 1.00 0.00 15 LYS A O 13
ATOM 6997 N N . CYS A 1 16 ? -2.162 -0.378 -2.524 1.00 0.00 16 CYS A N 13
ATOM 6998 C CA . CYS A 1 16 ? -1.341 0.693 -1.885 1.00 0.00 16 CYS A CA 13
ATOM 6999 C C . CYS A 1 16 ? -1.247 1.896 -2.819 1.00 0.00 16 CYS A C 13
ATOM 7000 O O . CYS A 1 16 ? -1.255 1.753 -4.025 1.00 0.00 16 CYS A O 13
ATOM 7007 N N . CYS A 1 17 ? -1.155 3.080 -2.280 1.00 0.00 17 CYS A N 13
ATOM 7008 C CA . CYS A 1 17 ? -1.058 4.278 -3.160 1.00 0.00 17 CYS A CA 13
ATOM 7009 C C . CYS A 1 17 ? -0.050 3.996 -4.277 1.00 0.00 17 CYS A C 13
ATOM 7010 O O . CYS A 1 17 ? 0.773 3.109 -4.165 1.00 0.00 17 CYS A O 13
ATOM 7017 N N . ARG A 1 18 ? -0.104 4.726 -5.355 1.00 0.00 18 ARG A N 13
ATOM 7018 C CA . ARG A 1 18 ? 0.860 4.464 -6.462 1.00 0.00 18 ARG A CA 13
ATOM 7019 C C . ARG A 1 18 ? 1.831 5.636 -6.676 1.00 0.00 18 ARG A C 13
ATOM 7020 O O . ARG A 1 18 ? 2.239 5.887 -7.792 1.00 0.00 18 ARG A O 13
ATOM 7041 N N . PRO A 1 19 ? 2.199 6.312 -5.612 1.00 0.00 19 PRO A N 13
ATOM 7042 C CA . PRO A 1 19 ? 3.153 7.432 -5.743 1.00 0.00 19 PRO A CA 13
ATOM 7043 C C . PRO A 1 19 ? 4.564 6.873 -5.909 1.00 0.00 19 PRO A C 13
ATOM 7044 O O . PRO A 1 19 ? 5.399 7.449 -6.576 1.00 0.00 19 PRO A O 13
ATOM 7055 N N . LYS A 1 20 ? 4.825 5.746 -5.298 1.00 0.00 20 LYS A N 13
ATOM 7056 C CA . LYS A 1 20 ? 6.176 5.124 -5.399 1.00 0.00 20 LYS A CA 13
ATOM 7057 C C . LYS A 1 20 ? 6.251 3.879 -4.501 1.00 0.00 20 LYS A C 13
ATOM 7058 O O . LYS A 1 20 ? 7.289 3.555 -3.959 1.00 0.00 20 LYS A O 13
ATOM 7077 N N . LEU A 1 21 ? 5.159 3.177 -4.330 1.00 0.00 21 LEU A N 13
ATOM 7078 C CA . LEU A 1 21 ? 5.189 1.963 -3.459 1.00 0.00 21 LEU A CA 13
ATOM 7079 C C . LEU A 1 21 ? 4.748 0.718 -4.232 1.00 0.00 21 LEU A C 13
ATOM 7080 O O . LEU A 1 21 ? 4.261 0.794 -5.342 1.00 0.00 21 LEU A O 13
ATOM 7096 N N . LYS A 1 22 ? 4.908 -0.431 -3.632 1.00 0.00 22 LYS A N 13
ATOM 7097 C CA . LYS A 1 22 ? 4.497 -1.694 -4.291 1.00 0.00 22 LYS A CA 13
ATOM 7098 C C . LYS A 1 22 ? 4.363 -2.810 -3.249 1.00 0.00 22 LYS A C 13
ATOM 7099 O O . LYS A 1 22 ? 5.148 -2.903 -2.326 1.00 0.00 22 LYS A O 13
ATOM 7118 N N . CYS A 1 23 ? 3.373 -3.653 -3.388 1.00 0.00 23 CYS A N 13
ATOM 7119 C CA . CYS A 1 23 ? 3.186 -4.763 -2.405 1.00 0.00 23 CYS A CA 13
ATOM 7120 C C . CYS A 1 23 ? 4.539 -5.349 -1.995 1.00 0.00 23 CYS A C 13
ATOM 7121 O O . CYS A 1 23 ? 5.476 -5.382 -2.768 1.00 0.00 23 CYS A O 13
ATOM 7128 N N . SER A 1 24 ? 4.642 -5.803 -0.780 1.00 0.00 24 SER A N 13
ATOM 7129 C CA . SER A 1 24 ? 5.922 -6.383 -0.295 1.00 0.00 24 SER A CA 13
ATOM 7130 C C . SER A 1 24 ? 5.649 -7.686 0.459 1.00 0.00 24 SER A C 13
ATOM 7131 O O . SER A 1 24 ? 4.999 -7.696 1.491 1.00 0.00 24 SER A O 13
ATOM 7139 N N . LYS A 1 25 ? 6.137 -8.782 -0.052 1.00 0.00 25 LYS A N 13
ATOM 7140 C CA . LYS A 1 25 ? 5.911 -10.089 0.626 1.00 0.00 25 LYS A CA 13
ATOM 7141 C C . LYS A 1 25 ? 6.600 -10.104 1.992 1.00 0.00 25 LYS A C 13
ATOM 7142 O O . LYS A 1 25 ? 6.357 -10.969 2.809 1.00 0.00 25 LYS A O 13
ATOM 7161 N N . LEU A 1 26 ? 7.457 -9.151 2.246 1.00 0.00 26 LEU A N 13
ATOM 7162 C CA . LEU A 1 26 ? 8.158 -9.110 3.563 1.00 0.00 26 LEU A CA 13
ATOM 7163 C C . LEU A 1 26 ? 7.168 -9.426 4.686 1.00 0.00 26 LEU A C 13
ATOM 7164 O O . LEU A 1 26 ? 7.408 -10.276 5.521 1.00 0.00 26 LEU A O 13
ATOM 7180 N N . PHE A 1 27 ? 6.054 -8.750 4.703 1.00 0.00 27 PHE A N 13
ATOM 7181 C CA . PHE A 1 27 ? 5.037 -9.008 5.760 1.00 0.00 27 PHE A CA 13
ATOM 7182 C C . PHE A 1 27 ? 3.636 -8.980 5.149 1.00 0.00 27 PHE A C 13
ATOM 7183 O O . PHE A 1 27 ? 2.649 -8.931 5.852 1.00 0.00 27 PHE A O 13
ATOM 7200 N N . LYS A 1 28 ? 3.554 -9.006 3.840 1.00 0.00 28 LYS A N 13
ATOM 7201 C CA . LYS A 1 28 ? 2.227 -8.976 3.142 1.00 0.00 28 LYS A CA 13
ATOM 7202 C C . LYS A 1 28 ? 1.691 -7.540 3.088 1.00 0.00 28 LYS A C 13
ATOM 7203 O O . LYS A 1 28 ? 0.499 -7.314 2.989 1.00 0.00 28 LYS A O 13
ATOM 7222 N N . LEU A 1 29 ? 2.566 -6.568 3.124 1.00 0.00 29 LEU A N 13
ATOM 7223 C CA . LEU A 1 29 ? 2.106 -5.148 3.051 1.00 0.00 29 LEU A CA 13
ATOM 7224 C C . LEU A 1 29 ? 2.783 -4.461 1.871 1.00 0.00 29 LEU A C 13
ATOM 7225 O O . LEU A 1 29 ? 3.602 -5.044 1.200 1.00 0.00 29 LEU A O 13
ATOM 7241 N N . CYS A 1 30 ? 2.446 -3.235 1.607 1.00 0.00 30 CYS A N 13
ATOM 7242 C CA . CYS A 1 30 ? 3.067 -2.531 0.460 1.00 0.00 30 CYS A CA 13
ATOM 7243 C C . CYS A 1 30 ? 4.239 -1.670 0.921 1.00 0.00 30 CYS A C 13
ATOM 7244 O O . CYS A 1 30 ? 4.181 -1.029 1.947 1.00 0.00 30 CYS A O 13
ATOM 7251 N N . ASN A 1 31 ? 5.298 -1.644 0.168 1.00 0.00 31 ASN A N 13
ATOM 7252 C CA . ASN A 1 31 ? 6.464 -0.809 0.571 1.00 0.00 31 ASN A CA 13
ATOM 7253 C C . ASN A 1 31 ? 7.364 -0.521 -0.622 1.00 0.00 31 ASN A C 13
ATOM 7254 O O . ASN A 1 31 ? 7.225 -1.097 -1.683 1.00 0.00 31 ASN A O 13
ATOM 7265 N N . PHE A 1 32 ? 8.294 0.362 -0.431 1.00 0.00 32 PHE A N 13
ATOM 7266 C CA . PHE A 1 32 ? 9.244 0.726 -1.517 1.00 0.00 32 PHE A CA 13
ATOM 7267 C C . PHE A 1 32 ? 10.185 1.830 -1.034 1.00 0.00 32 PHE A C 13
ATOM 7268 O O . PHE A 1 32 ? 11.369 1.622 -0.860 1.00 0.00 32 PHE A O 13
ATOM 7285 N N . SER A 1 33 ? 9.659 3.001 -0.817 1.00 0.00 33 SER A N 13
ATOM 7286 C CA . SER A 1 33 ? 10.510 4.131 -0.342 1.00 0.00 33 SER A CA 13
ATOM 7287 C C . SER A 1 33 ? 11.144 3.785 1.008 1.00 0.00 33 SER A C 13
ATOM 7288 O O . SER A 1 33 ? 11.243 2.632 1.380 1.00 0.00 33 SER A O 13
ATOM 7296 N N . PHE A 1 34 ? 11.572 4.774 1.744 1.00 0.00 34 PHE A N 13
ATOM 7297 C CA . PHE A 1 34 ? 12.200 4.499 3.070 1.00 0.00 34 PHE A CA 13
ATOM 7298 C C . PHE A 1 34 ? 11.119 4.277 4.131 1.00 0.00 34 PHE A C 13
ATOM 7299 O O . PHE A 1 34 ? 10.375 3.306 4.003 1.00 0.00 34 PHE A O 13
ATOM 7319 N N . GLY A 1 1 ? -8.213 6.908 -0.399 1.00 0.00 1 GLY A N 14
ATOM 7320 C CA . GLY A 1 1 ? -8.486 5.837 -1.398 1.00 0.00 1 GLY A CA 14
ATOM 7321 C C . GLY A 1 1 ? -7.544 4.657 -1.153 1.00 0.00 1 GLY A C 14
ATOM 7322 O O . GLY A 1 1 ? -7.840 3.764 -0.383 1.00 0.00 1 GLY A O 14
ATOM 7328 N N . CYS A 1 2 ? -6.414 4.645 -1.802 1.00 0.00 2 CYS A N 14
ATOM 7329 C CA . CYS A 1 2 ? -5.455 3.521 -1.606 1.00 0.00 2 CYS A CA 14
ATOM 7330 C C . CYS A 1 2 ? -5.126 3.353 -0.120 1.00 0.00 2 CYS A C 14
ATOM 7331 O O . CYS A 1 2 ? -5.726 3.974 0.734 1.00 0.00 2 CYS A O 14
ATOM 7338 N N . LEU A 1 3 ? -4.174 2.517 0.193 1.00 0.00 3 LEU A N 14
ATOM 7339 C CA . LEU A 1 3 ? -3.802 2.306 1.621 1.00 0.00 3 LEU A CA 14
ATOM 7340 C C . LEU A 1 3 ? -2.613 3.202 1.989 1.00 0.00 3 LEU A C 14
ATOM 7341 O O . LEU A 1 3 ? -2.424 4.258 1.418 1.00 0.00 3 LEU A O 14
ATOM 7357 N N . GLU A 1 4 ? -1.810 2.798 2.941 1.00 0.00 4 GLU A N 14
ATOM 7358 C CA . GLU A 1 4 ? -0.644 3.641 3.335 1.00 0.00 4 GLU A CA 14
ATOM 7359 C C . GLU A 1 4 ? 0.639 3.137 2.667 1.00 0.00 4 GLU A C 14
ATOM 7360 O O . GLU A 1 4 ? 0.606 2.356 1.739 1.00 0.00 4 GLU A O 14
ATOM 7372 N N . PHE A 1 5 ? 1.766 3.597 3.131 1.00 0.00 5 PHE A N 14
ATOM 7373 C CA . PHE A 1 5 ? 3.063 3.173 2.527 1.00 0.00 5 PHE A CA 14
ATOM 7374 C C . PHE A 1 5 ? 3.483 1.788 3.048 1.00 0.00 5 PHE A C 14
ATOM 7375 O O . PHE A 1 5 ? 4.526 1.278 2.691 1.00 0.00 5 PHE A O 14
ATOM 7392 N N . TRP A 1 6 ? 2.692 1.180 3.889 1.00 0.00 6 TRP A N 14
ATOM 7393 C CA . TRP A 1 6 ? 3.074 -0.163 4.419 1.00 0.00 6 TRP A CA 14
ATOM 7394 C C . TRP A 1 6 ? 1.850 -0.896 4.974 1.00 0.00 6 TRP A C 14
ATOM 7395 O O . TRP A 1 6 ? 1.837 -1.330 6.109 1.00 0.00 6 TRP A O 14
ATOM 7416 N N . TRP A 1 7 ? 0.827 -1.045 4.182 1.00 0.00 7 TRP A N 14
ATOM 7417 C CA . TRP A 1 7 ? -0.389 -1.761 4.658 1.00 0.00 7 TRP A CA 14
ATOM 7418 C C . TRP A 1 7 ? -0.574 -3.046 3.854 1.00 0.00 7 TRP A C 14
ATOM 7419 O O . TRP A 1 7 ? 0.004 -3.203 2.798 1.00 0.00 7 TRP A O 14
ATOM 7440 N N . LYS A 1 8 ? -1.369 -3.967 4.338 1.00 0.00 8 LYS A N 14
ATOM 7441 C CA . LYS A 1 8 ? -1.573 -5.235 3.575 1.00 0.00 8 LYS A CA 14
ATOM 7442 C C . LYS A 1 8 ? -1.703 -4.923 2.088 1.00 0.00 8 LYS A C 14
ATOM 7443 O O . LYS A 1 8 ? -2.042 -3.822 1.703 1.00 0.00 8 LYS A O 14
ATOM 7462 N N . CYS A 1 9 ? -1.425 -5.873 1.247 1.00 0.00 9 CYS A N 14
ATOM 7463 C CA . CYS A 1 9 ? -1.525 -5.602 -0.214 1.00 0.00 9 CYS A CA 14
ATOM 7464 C C . CYS A 1 9 ? -1.631 -6.899 -1.015 1.00 0.00 9 CYS A C 14
ATOM 7465 O O . CYS A 1 9 ? -1.701 -7.984 -0.470 1.00 0.00 9 CYS A O 14
ATOM 7472 N N . ASN A 1 10 ? -1.632 -6.784 -2.313 1.00 0.00 10 ASN A N 14
ATOM 7473 C CA . ASN A 1 10 ? -1.721 -7.991 -3.178 1.00 0.00 10 ASN A CA 14
ATOM 7474 C C . ASN A 1 10 ? -1.112 -7.681 -4.549 1.00 0.00 10 ASN A C 14
ATOM 7475 O O . ASN A 1 10 ? -1.535 -6.760 -5.218 1.00 0.00 10 ASN A O 14
ATOM 7486 N N . PRO A 1 11 ? -0.136 -8.463 -4.919 1.00 0.00 11 PRO A N 14
ATOM 7487 C CA . PRO A 1 11 ? 0.543 -8.272 -6.227 1.00 0.00 11 PRO A CA 14
ATOM 7488 C C . PRO A 1 11 ? -0.439 -8.510 -7.376 1.00 0.00 11 PRO A C 14
ATOM 7489 O O . PRO A 1 11 ? -0.205 -8.105 -8.497 1.00 0.00 11 PRO A O 14
ATOM 7500 N N . ASN A 1 12 ? -1.545 -9.144 -7.101 1.00 0.00 12 ASN A N 14
ATOM 7501 C CA . ASN A 1 12 ? -2.551 -9.381 -8.173 1.00 0.00 12 ASN A CA 14
ATOM 7502 C C . ASN A 1 12 ? -3.457 -8.154 -8.290 1.00 0.00 12 ASN A C 14
ATOM 7503 O O . ASN A 1 12 ? -4.037 -7.887 -9.324 1.00 0.00 12 ASN A O 14
ATOM 7514 N N . ASP A 1 13 ? -3.567 -7.401 -7.230 1.00 0.00 13 ASP A N 14
ATOM 7515 C CA . ASP A 1 13 ? -4.417 -6.177 -7.255 1.00 0.00 13 ASP A CA 14
ATOM 7516 C C . ASP A 1 13 ? -3.807 -5.116 -6.334 1.00 0.00 13 ASP A C 14
ATOM 7517 O O . ASP A 1 13 ? -4.460 -4.585 -5.457 1.00 0.00 13 ASP A O 14
ATOM 7526 N N . ASP A 1 14 ? -2.552 -4.815 -6.527 1.00 0.00 14 ASP A N 14
ATOM 7527 C CA . ASP A 1 14 ? -1.874 -3.799 -5.670 1.00 0.00 14 ASP A CA 14
ATOM 7528 C C . ASP A 1 14 ? -2.809 -2.621 -5.387 1.00 0.00 14 ASP A C 14
ATOM 7529 O O . ASP A 1 14 ? -3.184 -1.885 -6.279 1.00 0.00 14 ASP A O 14
ATOM 7538 N N . LYS A 1 15 ? -3.184 -2.433 -4.152 1.00 0.00 15 LYS A N 14
ATOM 7539 C CA . LYS A 1 15 ? -4.089 -1.299 -3.815 1.00 0.00 15 LYS A CA 14
ATOM 7540 C C . LYS A 1 15 ? -3.296 -0.155 -3.178 1.00 0.00 15 LYS A C 14
ATOM 7541 O O . LYS A 1 15 ? -3.699 0.990 -3.224 1.00 0.00 15 LYS A O 14
ATOM 7560 N N . CYS A 1 16 ? -2.170 -0.452 -2.581 1.00 0.00 16 CYS A N 14
ATOM 7561 C CA . CYS A 1 16 ? -1.366 0.630 -1.946 1.00 0.00 16 CYS A CA 14
ATOM 7562 C C . CYS A 1 16 ? -1.240 1.814 -2.901 1.00 0.00 16 CYS A C 14
ATOM 7563 O O . CYS A 1 16 ? -1.133 1.648 -4.100 1.00 0.00 16 CYS A O 14
ATOM 7570 N N . CYS A 1 17 ? -1.247 3.011 -2.380 1.00 0.00 17 CYS A N 14
ATOM 7571 C CA . CYS A 1 17 ? -1.122 4.201 -3.266 1.00 0.00 17 CYS A CA 14
ATOM 7572 C C . CYS A 1 17 ? -0.018 3.948 -4.297 1.00 0.00 17 CYS A C 14
ATOM 7573 O O . CYS A 1 17 ? 0.801 3.067 -4.129 1.00 0.00 17 CYS A O 14
ATOM 7580 N N . ARG A 1 18 ? 0.017 4.696 -5.366 1.00 0.00 18 ARG A N 14
ATOM 7581 C CA . ARG A 1 18 ? 1.080 4.455 -6.389 1.00 0.00 18 ARG A CA 14
ATOM 7582 C C . ARG A 1 18 ? 2.042 5.648 -6.502 1.00 0.00 18 ARG A C 14
ATOM 7583 O O . ARG A 1 18 ? 2.516 5.940 -7.582 1.00 0.00 18 ARG A O 14
ATOM 7604 N N . PRO A 1 19 ? 2.326 6.297 -5.398 1.00 0.00 19 PRO A N 14
ATOM 7605 C CA . PRO A 1 19 ? 3.259 7.441 -5.441 1.00 0.00 19 PRO A CA 14
ATOM 7606 C C . PRO A 1 19 ? 4.695 6.914 -5.518 1.00 0.00 19 PRO A C 14
ATOM 7607 O O . PRO A 1 19 ? 5.587 7.569 -6.021 1.00 0.00 19 PRO A O 14
ATOM 7618 N N . LYS A 1 20 ? 4.914 5.728 -5.017 1.00 0.00 20 LYS A N 14
ATOM 7619 C CA . LYS A 1 20 ? 6.279 5.130 -5.043 1.00 0.00 20 LYS A CA 14
ATOM 7620 C C . LYS A 1 20 ? 6.313 3.889 -4.147 1.00 0.00 20 LYS A C 14
ATOM 7621 O O . LYS A 1 20 ? 7.208 3.716 -3.344 1.00 0.00 20 LYS A O 14
ATOM 7640 N N . LEU A 1 21 ? 5.333 3.031 -4.271 1.00 0.00 21 LEU A N 14
ATOM 7641 C CA . LEU A 1 21 ? 5.295 1.808 -3.415 1.00 0.00 21 LEU A CA 14
ATOM 7642 C C . LEU A 1 21 ? 4.803 0.600 -4.214 1.00 0.00 21 LEU A C 14
ATOM 7643 O O . LEU A 1 21 ? 4.324 0.718 -5.323 1.00 0.00 21 LEU A O 14
ATOM 7659 N N . LYS A 1 22 ? 4.908 -0.561 -3.632 1.00 0.00 22 LYS A N 14
ATOM 7660 C CA . LYS A 1 22 ? 4.442 -1.800 -4.304 1.00 0.00 22 LYS A CA 14
ATOM 7661 C C . LYS A 1 22 ? 4.273 -2.909 -3.262 1.00 0.00 22 LYS A C 14
ATOM 7662 O O . LYS A 1 22 ? 5.063 -3.034 -2.347 1.00 0.00 22 LYS A O 14
ATOM 7681 N N . CYS A 1 23 ? 3.254 -3.712 -3.383 1.00 0.00 23 CYS A N 14
ATOM 7682 C CA . CYS A 1 23 ? 3.055 -4.800 -2.382 1.00 0.00 23 CYS A CA 14
ATOM 7683 C C . CYS A 1 23 ? 4.381 -5.507 -2.094 1.00 0.00 23 CYS A C 14
ATOM 7684 O O . CYS A 1 23 ? 5.294 -5.490 -2.895 1.00 0.00 23 CYS A O 14
ATOM 7691 N N . SER A 1 24 ? 4.491 -6.125 -0.949 1.00 0.00 24 SER A N 14
ATOM 7692 C CA . SER A 1 24 ? 5.753 -6.833 -0.594 1.00 0.00 24 SER A CA 14
ATOM 7693 C C . SER A 1 24 ? 5.437 -8.154 0.108 1.00 0.00 24 SER A C 14
ATOM 7694 O O . SER A 1 24 ? 4.849 -8.180 1.176 1.00 0.00 24 SER A O 14
ATOM 7702 N N . LYS A 1 25 ? 5.825 -9.250 -0.488 1.00 0.00 25 LYS A N 14
ATOM 7703 C CA . LYS A 1 25 ? 5.558 -10.579 0.130 1.00 0.00 25 LYS A CA 14
ATOM 7704 C C . LYS A 1 25 ? 6.299 -10.702 1.463 1.00 0.00 25 LYS A C 14
ATOM 7705 O O . LYS A 1 25 ? 5.911 -11.455 2.334 1.00 0.00 25 LYS A O 14
ATOM 7724 N N . LEU A 1 26 ? 7.365 -9.969 1.626 1.00 0.00 26 LEU A N 14
ATOM 7725 C CA . LEU A 1 26 ? 8.132 -10.046 2.902 1.00 0.00 26 LEU A CA 14
ATOM 7726 C C . LEU A 1 26 ? 7.172 -9.978 4.092 1.00 0.00 26 LEU A C 14
ATOM 7727 O O . LEU A 1 26 ? 7.326 -10.684 5.068 1.00 0.00 26 LEU A O 14
ATOM 7743 N N . PHE A 1 27 ? 6.175 -9.141 4.012 1.00 0.00 27 PHE A N 14
ATOM 7744 C CA . PHE A 1 27 ? 5.201 -9.036 5.134 1.00 0.00 27 PHE A CA 14
ATOM 7745 C C . PHE A 1 27 ? 3.783 -8.881 4.587 1.00 0.00 27 PHE A C 14
ATOM 7746 O O . PHE A 1 27 ? 2.856 -8.588 5.317 1.00 0.00 27 PHE A O 14
ATOM 7763 N N . LYS A 1 28 ? 3.605 -9.071 3.309 1.00 0.00 28 LYS A N 14
ATOM 7764 C CA . LYS A 1 28 ? 2.241 -8.926 2.721 1.00 0.00 28 LYS A CA 14
ATOM 7765 C C . LYS A 1 28 ? 1.814 -7.462 2.792 1.00 0.00 28 LYS A C 14
ATOM 7766 O O . LYS A 1 28 ? 0.641 -7.146 2.801 1.00 0.00 28 LYS A O 14
ATOM 7785 N N . LEU A 1 29 ? 2.759 -6.564 2.842 1.00 0.00 29 LEU A N 14
ATOM 7786 C CA . LEU A 1 29 ? 2.404 -5.114 2.916 1.00 0.00 29 LEU A CA 14
ATOM 7787 C C . LEU A 1 29 ? 3.016 -4.382 1.727 1.00 0.00 29 LEU A C 14
ATOM 7788 O O . LEU A 1 29 ? 3.831 -4.924 1.013 1.00 0.00 29 LEU A O 14
ATOM 7804 N N . CYS A 1 30 ? 2.632 -3.162 1.497 1.00 0.00 30 CYS A N 14
ATOM 7805 C CA . CYS A 1 30 ? 3.201 -2.428 0.341 1.00 0.00 30 CYS A CA 14
ATOM 7806 C C . CYS A 1 30 ? 4.415 -1.599 0.772 1.00 0.00 30 CYS A C 14
ATOM 7807 O O . CYS A 1 30 ? 4.359 -0.825 1.706 1.00 0.00 30 CYS A O 14
ATOM 7814 N N . ASN A 1 31 ? 5.517 -1.769 0.095 1.00 0.00 31 ASN A N 14
ATOM 7815 C CA . ASN A 1 31 ? 6.746 -1.002 0.461 1.00 0.00 31 ASN A CA 14
ATOM 7816 C C . ASN A 1 31 ? 6.925 0.192 -0.480 1.00 0.00 31 ASN A C 14
ATOM 7817 O O . ASN A 1 31 ? 5.977 0.716 -1.016 1.00 0.00 31 ASN A O 14
ATOM 7828 N N . PHE A 1 32 ? 8.137 0.626 -0.684 1.00 0.00 32 PHE A N 14
ATOM 7829 C CA . PHE A 1 32 ? 8.375 1.791 -1.591 1.00 0.00 32 PHE A CA 14
ATOM 7830 C C . PHE A 1 32 ? 8.820 1.306 -2.967 1.00 0.00 32 PHE A C 14
ATOM 7831 O O . PHE A 1 32 ? 8.877 2.057 -3.920 1.00 0.00 32 PHE A O 14
ATOM 7848 N N . SER A 1 33 ? 9.160 0.056 -3.064 1.00 0.00 33 SER A N 14
ATOM 7849 C CA . SER A 1 33 ? 9.630 -0.497 -4.364 1.00 0.00 33 SER A CA 14
ATOM 7850 C C . SER A 1 33 ? 9.100 -1.918 -4.568 1.00 0.00 33 SER A C 14
ATOM 7851 O O . SER A 1 33 ? 8.131 -2.135 -5.267 1.00 0.00 33 SER A O 14
ATOM 7859 N N . PHE A 1 34 ? 9.733 -2.887 -3.970 1.00 0.00 34 PHE A N 14
ATOM 7860 C CA . PHE A 1 34 ? 9.270 -4.297 -4.130 1.00 0.00 34 PHE A CA 14
ATOM 7861 C C . PHE A 1 34 ? 8.591 -4.782 -2.847 1.00 0.00 34 PHE A C 14
ATOM 7862 O O . PHE A 1 34 ? 9.063 -5.767 -2.281 1.00 0.00 34 PHE A O 14
ATOM 7882 N N . GLY A 1 1 ? -8.401 7.557 0.668 1.00 0.00 1 GLY A N 15
ATOM 7883 C CA . GLY A 1 1 ? -7.652 7.329 -0.602 1.00 0.00 1 GLY A CA 15
ATOM 7884 C C . GLY A 1 1 ? -6.951 5.972 -0.542 1.00 0.00 1 GLY A C 15
ATOM 7885 O O . GLY A 1 1 ? -7.305 5.117 0.245 1.00 0.00 1 GLY A O 15
ATOM 7891 N N . CYS A 1 2 ? -5.963 5.764 -1.368 1.00 0.00 2 CYS A N 15
ATOM 7892 C CA . CYS A 1 2 ? -5.242 4.458 -1.357 1.00 0.00 2 CYS A CA 15
ATOM 7893 C C . CYS A 1 2 ? -4.847 4.075 0.072 1.00 0.00 2 CYS A C 15
ATOM 7894 O O . CYS A 1 2 ? -5.142 4.775 1.020 1.00 0.00 2 CYS A O 15
ATOM 7901 N N . LEU A 1 3 ? -4.182 2.964 0.230 1.00 0.00 3 LEU A N 15
ATOM 7902 C CA . LEU A 1 3 ? -3.768 2.523 1.593 1.00 0.00 3 LEU A CA 15
ATOM 7903 C C . LEU A 1 3 ? -2.539 3.307 2.061 1.00 0.00 3 LEU A C 15
ATOM 7904 O O . LEU A 1 3 ? -2.204 4.341 1.518 1.00 0.00 3 LEU A O 15
ATOM 7920 N N . GLU A 1 4 ? -1.866 2.820 3.067 1.00 0.00 4 GLU A N 15
ATOM 7921 C CA . GLU A 1 4 ? -0.658 3.533 3.575 1.00 0.00 4 GLU A CA 15
ATOM 7922 C C . GLU A 1 4 ? 0.597 3.023 2.866 1.00 0.00 4 GLU A C 15
ATOM 7923 O O . GLU A 1 4 ? 0.524 2.292 1.898 1.00 0.00 4 GLU A O 15
ATOM 7935 N N . PHE A 1 5 ? 1.749 3.400 3.346 1.00 0.00 5 PHE A N 15
ATOM 7936 C CA . PHE A 1 5 ? 3.013 2.937 2.709 1.00 0.00 5 PHE A CA 15
ATOM 7937 C C . PHE A 1 5 ? 3.372 1.537 3.228 1.00 0.00 5 PHE A C 15
ATOM 7938 O O . PHE A 1 5 ? 4.435 1.021 2.952 1.00 0.00 5 PHE A O 15
ATOM 7955 N N . TRP A 1 6 ? 2.498 0.924 3.983 1.00 0.00 6 TRP A N 15
ATOM 7956 C CA . TRP A 1 6 ? 2.801 -0.437 4.515 1.00 0.00 6 TRP A CA 15
ATOM 7957 C C . TRP A 1 6 ? 1.515 -1.144 4.958 1.00 0.00 6 TRP A C 15
ATOM 7958 O O . TRP A 1 6 ? 1.404 -1.603 6.077 1.00 0.00 6 TRP A O 15
ATOM 7979 N N . TRP A 1 7 ? 0.549 -1.245 4.088 1.00 0.00 7 TRP A N 15
ATOM 7980 C CA . TRP A 1 7 ? -0.722 -1.934 4.459 1.00 0.00 7 TRP A CA 15
ATOM 7981 C C . TRP A 1 7 ? -0.845 -3.238 3.668 1.00 0.00 7 TRP A C 15
ATOM 7982 O O . TRP A 1 7 ? -0.160 -3.432 2.684 1.00 0.00 7 TRP A O 15
ATOM 8003 N N . LYS A 1 8 ? -1.702 -4.134 4.092 1.00 0.00 8 LYS A N 15
ATOM 8004 C CA . LYS A 1 8 ? -1.849 -5.428 3.354 1.00 0.00 8 LYS A CA 15
ATOM 8005 C C . LYS A 1 8 ? -1.767 -5.182 1.851 1.00 0.00 8 LYS A C 15
ATOM 8006 O O . LYS A 1 8 ? -2.110 -4.124 1.365 1.00 0.00 8 LYS A O 15
ATOM 8025 N N . CYS A 1 9 ? -1.295 -6.144 1.117 1.00 0.00 9 CYS A N 15
ATOM 8026 C CA . CYS A 1 9 ? -1.173 -5.948 -0.355 1.00 0.00 9 CYS A CA 15
ATOM 8027 C C . CYS A 1 9 ? -1.069 -7.289 -1.089 1.00 0.00 9 CYS A C 15
ATOM 8028 O O . CYS A 1 9 ? -0.865 -8.325 -0.491 1.00 0.00 9 CYS A O 15
ATOM 8035 N N . ASN A 1 10 ? -1.198 -7.264 -2.387 1.00 0.00 10 ASN A N 15
ATOM 8036 C CA . ASN A 1 10 ? -1.100 -8.514 -3.181 1.00 0.00 10 ASN A CA 15
ATOM 8037 C C . ASN A 1 10 ? -0.437 -8.218 -4.533 1.00 0.00 10 ASN A C 15
ATOM 8038 O O . ASN A 1 10 ? -0.922 -7.406 -5.295 1.00 0.00 10 ASN A O 15
ATOM 8049 N N . PRO A 1 11 ? 0.651 -8.896 -4.787 1.00 0.00 11 PRO A N 15
ATOM 8050 C CA . PRO A 1 11 ? 1.393 -8.715 -6.064 1.00 0.00 11 PRO A CA 15
ATOM 8051 C C . PRO A 1 11 ? 0.541 -9.177 -7.248 1.00 0.00 11 PRO A C 15
ATOM 8052 O O . PRO A 1 11 ? 0.914 -10.053 -8.002 1.00 0.00 11 PRO A O 15
ATOM 8063 N N . ASN A 1 12 ? -0.603 -8.578 -7.410 1.00 0.00 12 ASN A N 15
ATOM 8064 C CA . ASN A 1 12 ? -1.509 -8.945 -8.534 1.00 0.00 12 ASN A CA 15
ATOM 8065 C C . ASN A 1 12 ? -2.483 -7.791 -8.774 1.00 0.00 12 ASN A C 15
ATOM 8066 O O . ASN A 1 12 ? -2.773 -7.421 -9.894 1.00 0.00 12 ASN A O 15
ATOM 8077 N N . ASP A 1 13 ? -2.967 -7.209 -7.712 1.00 0.00 13 ASP A N 15
ATOM 8078 C CA . ASP A 1 13 ? -3.904 -6.059 -7.835 1.00 0.00 13 ASP A CA 15
ATOM 8079 C C . ASP A 1 13 ? -3.789 -5.200 -6.577 1.00 0.00 13 ASP A C 15
ATOM 8080 O O . ASP A 1 13 ? -4.771 -4.799 -5.984 1.00 0.00 13 ASP A O 15
ATOM 8089 N N . ASP A 1 14 ? -2.582 -4.930 -6.165 1.00 0.00 14 ASP A N 15
ATOM 8090 C CA . ASP A 1 14 ? -2.363 -4.110 -4.941 1.00 0.00 14 ASP A CA 15
ATOM 8091 C C . ASP A 1 14 ? -3.097 -2.775 -5.051 1.00 0.00 14 ASP A C 15
ATOM 8092 O O . ASP A 1 14 ? -3.352 -2.281 -6.132 1.00 0.00 14 ASP A O 15
ATOM 8101 N N . LYS A 1 15 ? -3.433 -2.186 -3.938 1.00 0.00 15 LYS A N 15
ATOM 8102 C CA . LYS A 1 15 ? -4.144 -0.880 -3.976 1.00 0.00 15 LYS A CA 15
ATOM 8103 C C . LYS A 1 15 ? -3.300 0.199 -3.292 1.00 0.00 15 LYS A C 15
ATOM 8104 O O . LYS A 1 15 ? -3.615 1.370 -3.349 1.00 0.00 15 LYS A O 15
ATOM 8123 N N . CYS A 1 16 ? -2.225 -0.183 -2.651 1.00 0.00 16 CYS A N 15
ATOM 8124 C CA . CYS A 1 16 ? -1.372 0.838 -1.977 1.00 0.00 16 CYS A CA 15
ATOM 8125 C C . CYS A 1 16 ? -1.169 2.024 -2.919 1.00 0.00 16 CYS A C 15
ATOM 8126 O O . CYS A 1 16 ? -1.084 1.859 -4.119 1.00 0.00 16 CYS A O 15
ATOM 8133 N N . CYS A 1 17 ? -1.096 3.215 -2.389 1.00 0.00 17 CYS A N 15
ATOM 8134 C CA . CYS A 1 17 ? -0.901 4.409 -3.261 1.00 0.00 17 CYS A CA 15
ATOM 8135 C C . CYS A 1 17 ? 0.097 4.080 -4.376 1.00 0.00 17 CYS A C 15
ATOM 8136 O O . CYS A 1 17 ? 0.925 3.201 -4.232 1.00 0.00 17 CYS A O 15
ATOM 8143 N N . ARG A 1 18 ? 0.032 4.764 -5.487 1.00 0.00 18 ARG A N 15
ATOM 8144 C CA . ARG A 1 18 ? 0.987 4.460 -6.592 1.00 0.00 18 ARG A CA 15
ATOM 8145 C C . ARG A 1 18 ? 2.014 5.589 -6.819 1.00 0.00 18 ARG A C 15
ATOM 8146 O O . ARG A 1 18 ? 2.518 5.727 -7.917 1.00 0.00 18 ARG A O 15
ATOM 8167 N N . PRO A 1 19 ? 2.321 6.356 -5.794 1.00 0.00 19 PRO A N 15
ATOM 8168 C CA . PRO A 1 19 ? 3.316 7.439 -5.957 1.00 0.00 19 PRO A CA 15
ATOM 8169 C C . PRO A 1 19 ? 4.721 6.837 -5.966 1.00 0.00 19 PRO A C 15
ATOM 8170 O O . PRO A 1 19 ? 5.649 7.398 -6.515 1.00 0.00 19 PRO A O 15
ATOM 8181 N N . LYS A 1 20 ? 4.882 5.694 -5.355 1.00 0.00 20 LYS A N 15
ATOM 8182 C CA . LYS A 1 20 ? 6.224 5.046 -5.318 1.00 0.00 20 LYS A CA 15
ATOM 8183 C C . LYS A 1 20 ? 6.211 3.845 -4.364 1.00 0.00 20 LYS A C 15
ATOM 8184 O O . LYS A 1 20 ? 7.168 3.595 -3.658 1.00 0.00 20 LYS A O 15
ATOM 8203 N N . LEU A 1 21 ? 5.139 3.097 -4.339 1.00 0.00 21 LEU A N 15
ATOM 8204 C CA . LEU A 1 21 ? 5.081 1.912 -3.431 1.00 0.00 21 LEU A CA 15
ATOM 8205 C C . LEU A 1 21 ? 4.620 0.674 -4.198 1.00 0.00 21 LEU A C 15
ATOM 8206 O O . LEU A 1 21 ? 4.096 0.761 -5.290 1.00 0.00 21 LEU A O 15
ATOM 8222 N N . LYS A 1 22 ? 4.806 -0.479 -3.623 1.00 0.00 22 LYS A N 15
ATOM 8223 C CA . LYS A 1 22 ? 4.378 -1.731 -4.292 1.00 0.00 22 LYS A CA 15
ATOM 8224 C C . LYS A 1 22 ? 4.290 -2.870 -3.273 1.00 0.00 22 LYS A C 15
ATOM 8225 O O . LYS A 1 22 ? 5.123 -2.993 -2.398 1.00 0.00 22 LYS A O 15
ATOM 8244 N N . CYS A 1 23 ? 3.286 -3.702 -3.373 1.00 0.00 23 CYS A N 15
ATOM 8245 C CA . CYS A 1 23 ? 3.151 -4.827 -2.400 1.00 0.00 23 CYS A CA 15
ATOM 8246 C C . CYS A 1 23 ? 4.513 -5.456 -2.101 1.00 0.00 23 CYS A C 15
ATOM 8247 O O . CYS A 1 23 ? 5.368 -5.554 -2.958 1.00 0.00 23 CYS A O 15
ATOM 8254 N N . SER A 1 24 ? 4.713 -5.893 -0.887 1.00 0.00 24 SER A N 15
ATOM 8255 C CA . SER A 1 24 ? 6.010 -6.529 -0.518 1.00 0.00 24 SER A CA 15
ATOM 8256 C C . SER A 1 24 ? 5.747 -7.876 0.158 1.00 0.00 24 SER A C 15
ATOM 8257 O O . SER A 1 24 ? 5.188 -7.941 1.238 1.00 0.00 24 SER A O 15
ATOM 8265 N N . LYS A 1 25 ? 6.142 -8.951 -0.469 1.00 0.00 25 LYS A N 15
ATOM 8266 C CA . LYS A 1 25 ? 5.915 -10.293 0.135 1.00 0.00 25 LYS A CA 15
ATOM 8267 C C . LYS A 1 25 ? 6.705 -10.424 1.438 1.00 0.00 25 LYS A C 15
ATOM 8268 O O . LYS A 1 25 ? 6.474 -11.319 2.227 1.00 0.00 25 LYS A O 15
ATOM 8287 N N . LEU A 1 26 ? 7.636 -9.539 1.671 1.00 0.00 26 LEU A N 15
ATOM 8288 C CA . LEU A 1 26 ? 8.436 -9.618 2.927 1.00 0.00 26 LEU A CA 15
ATOM 8289 C C . LEU A 1 26 ? 7.499 -9.666 4.136 1.00 0.00 26 LEU A C 15
ATOM 8290 O O . LEU A 1 26 ? 7.726 -10.396 5.082 1.00 0.00 26 LEU A O 15
ATOM 8306 N N . PHE A 1 27 ? 6.443 -8.900 4.109 1.00 0.00 27 PHE A N 15
ATOM 8307 C CA . PHE A 1 27 ? 5.486 -8.907 5.251 1.00 0.00 27 PHE A CA 15
ATOM 8308 C C . PHE A 1 27 ? 4.049 -8.909 4.734 1.00 0.00 27 PHE A C 15
ATOM 8309 O O . PHE A 1 27 ? 3.110 -8.746 5.488 1.00 0.00 27 PHE A O 15
ATOM 8326 N N . LYS A 1 28 ? 3.867 -9.082 3.453 1.00 0.00 28 LYS A N 15
ATOM 8327 C CA . LYS A 1 28 ? 2.483 -9.084 2.890 1.00 0.00 28 LYS A CA 15
ATOM 8328 C C . LYS A 1 28 ? 1.923 -7.661 2.931 1.00 0.00 28 LYS A C 15
ATOM 8329 O O . LYS A 1 28 ? 0.728 -7.450 3.017 1.00 0.00 28 LYS A O 15
ATOM 8348 N N . LEU A 1 29 ? 2.786 -6.683 2.874 1.00 0.00 29 LEU A N 15
ATOM 8349 C CA . LEU A 1 29 ? 2.319 -5.265 2.916 1.00 0.00 29 LEU A CA 15
ATOM 8350 C C . LEU A 1 29 ? 2.956 -4.474 1.774 1.00 0.00 29 LEU A C 15
ATOM 8351 O O . LEU A 1 29 ? 3.907 -4.913 1.164 1.00 0.00 29 LEU A O 15
ATOM 8367 N N . CYS A 1 30 ? 2.441 -3.315 1.472 1.00 0.00 30 CYS A N 15
ATOM 8368 C CA . CYS A 1 30 ? 3.025 -2.515 0.361 1.00 0.00 30 CYS A CA 15
ATOM 8369 C C . CYS A 1 30 ? 4.193 -1.664 0.862 1.00 0.00 30 CYS A C 15
ATOM 8370 O O . CYS A 1 30 ? 4.094 -0.983 1.859 1.00 0.00 30 CYS A O 15
ATOM 8377 N N . ASN A 1 31 ? 5.300 -1.703 0.176 1.00 0.00 31 ASN A N 15
ATOM 8378 C CA . ASN A 1 31 ? 6.475 -0.898 0.617 1.00 0.00 31 ASN A CA 15
ATOM 8379 C C . ASN A 1 31 ? 6.862 0.119 -0.462 1.00 0.00 31 ASN A C 15
ATOM 8380 O O . ASN A 1 31 ? 6.040 0.553 -1.244 1.00 0.00 31 ASN A O 15
ATOM 8391 N N . PHE A 1 32 ? 8.110 0.500 -0.507 1.00 0.00 32 PHE A N 15
ATOM 8392 C CA . PHE A 1 32 ? 8.555 1.488 -1.535 1.00 0.00 32 PHE A CA 15
ATOM 8393 C C . PHE A 1 32 ? 9.023 0.757 -2.793 1.00 0.00 32 PHE A C 15
ATOM 8394 O O . PHE A 1 32 ? 9.098 -0.455 -2.834 1.00 0.00 32 PHE A O 15
ATOM 8411 N N . SER A 1 33 ? 9.341 1.493 -3.814 1.00 0.00 33 SER A N 15
ATOM 8412 C CA . SER A 1 33 ? 9.810 0.861 -5.081 1.00 0.00 33 SER A CA 15
ATOM 8413 C C . SER A 1 33 ? 10.009 1.925 -6.164 1.00 0.00 33 SER A C 15
ATOM 8414 O O . SER A 1 33 ? 9.082 2.605 -6.556 1.00 0.00 33 SER A O 15
ATOM 8422 N N . PHE A 1 34 ? 11.209 2.072 -6.651 1.00 0.00 34 PHE A N 15
ATOM 8423 C CA . PHE A 1 34 ? 11.464 3.090 -7.711 1.00 0.00 34 PHE A CA 15
ATOM 8424 C C . PHE A 1 34 ? 12.763 2.764 -8.452 1.00 0.00 34 PHE A C 15
ATOM 8425 O O . PHE A 1 34 ? 13.791 2.643 -7.789 1.00 0.00 34 PHE A O 15
ATOM 8445 N N . GLY A 1 1 ? -9.440 5.648 -1.181 1.00 0.00 1 GLY A N 16
ATOM 8446 C CA . GLY A 1 1 ? -8.432 5.792 -2.270 1.00 0.00 1 GLY A CA 16
ATOM 8447 C C . GLY A 1 1 ? -7.473 4.601 -2.239 1.00 0.00 1 GLY A C 16
ATOM 8448 O O . GLY A 1 1 ? -7.782 3.529 -2.718 1.00 0.00 1 GLY A O 16
ATOM 8454 N N . CYS A 1 2 ? -6.309 4.780 -1.675 1.00 0.00 2 CYS A N 16
ATOM 8455 C CA . CYS A 1 2 ? -5.331 3.665 -1.610 1.00 0.00 2 CYS A CA 16
ATOM 8456 C C . CYS A 1 2 ? -4.911 3.413 -0.160 1.00 0.00 2 CYS A C 16
ATOM 8457 O O . CYS A 1 2 ? -5.454 3.988 0.763 1.00 0.00 2 CYS A O 16
ATOM 8464 N N . LEU A 1 3 ? -3.951 2.556 0.047 1.00 0.00 3 LEU A N 16
ATOM 8465 C CA . LEU A 1 3 ? -3.499 2.263 1.433 1.00 0.00 3 LEU A CA 16
ATOM 8466 C C . LEU A 1 3 ? -2.224 3.052 1.754 1.00 0.00 3 LEU A C 16
ATOM 8467 O O . LEU A 1 3 ? -1.701 3.766 0.925 1.00 0.00 3 LEU A O 16
ATOM 8483 N N . GLU A 1 4 ? -1.717 2.926 2.952 1.00 0.00 4 GLU A N 16
ATOM 8484 C CA . GLU A 1 4 ? -0.476 3.668 3.317 1.00 0.00 4 GLU A CA 16
ATOM 8485 C C . GLU A 1 4 ? 0.743 3.006 2.678 1.00 0.00 4 GLU A C 16
ATOM 8486 O O . GLU A 1 4 ? 0.618 2.161 1.817 1.00 0.00 4 GLU A O 16
ATOM 8498 N N . PHE A 1 5 ? 1.918 3.390 3.085 1.00 0.00 5 PHE A N 16
ATOM 8499 C CA . PHE A 1 5 ? 3.146 2.791 2.490 1.00 0.00 5 PHE A CA 16
ATOM 8500 C C . PHE A 1 5 ? 3.470 1.443 3.153 1.00 0.00 5 PHE A C 16
ATOM 8501 O O . PHE A 1 5 ? 4.563 0.933 3.022 1.00 0.00 5 PHE A O 16
ATOM 8518 N N . TRP A 1 6 ? 2.542 0.869 3.872 1.00 0.00 6 TRP A N 16
ATOM 8519 C CA . TRP A 1 6 ? 2.826 -0.440 4.532 1.00 0.00 6 TRP A CA 16
ATOM 8520 C C . TRP A 1 6 ? 1.526 -1.138 4.944 1.00 0.00 6 TRP A C 16
ATOM 8521 O O . TRP A 1 6 ? 1.428 -1.694 6.019 1.00 0.00 6 TRP A O 16
ATOM 8542 N N . TRP A 1 7 ? 0.532 -1.119 4.105 1.00 0.00 7 TRP A N 16
ATOM 8543 C CA . TRP A 1 7 ? -0.750 -1.790 4.463 1.00 0.00 7 TRP A CA 16
ATOM 8544 C C . TRP A 1 7 ? -0.907 -3.074 3.648 1.00 0.00 7 TRP A C 16
ATOM 8545 O O . TRP A 1 7 ? -0.258 -3.245 2.637 1.00 0.00 7 TRP A O 16
ATOM 8566 N N . LYS A 1 8 ? -1.750 -3.980 4.087 1.00 0.00 8 LYS A N 16
ATOM 8567 C CA . LYS A 1 8 ? -1.934 -5.267 3.330 1.00 0.00 8 LYS A CA 16
ATOM 8568 C C . LYS A 1 8 ? -1.826 -5.003 1.831 1.00 0.00 8 LYS A C 16
ATOM 8569 O O . LYS A 1 8 ? -2.353 -4.034 1.321 1.00 0.00 8 LYS A O 16
ATOM 8588 N N . CYS A 1 9 ? -1.133 -5.847 1.127 1.00 0.00 9 CYS A N 16
ATOM 8589 C CA . CYS A 1 9 ? -0.977 -5.627 -0.339 1.00 0.00 9 CYS A CA 16
ATOM 8590 C C . CYS A 1 9 ? -1.166 -6.931 -1.115 1.00 0.00 9 CYS A C 16
ATOM 8591 O O . CYS A 1 9 ? -1.130 -8.012 -0.561 1.00 0.00 9 CYS A O 16
ATOM 8598 N N . ASN A 1 10 ? -1.362 -6.826 -2.399 1.00 0.00 10 ASN A N 16
ATOM 8599 C CA . ASN A 1 10 ? -1.549 -8.044 -3.236 1.00 0.00 10 ASN A CA 16
ATOM 8600 C C . ASN A 1 10 ? -1.111 -7.752 -4.676 1.00 0.00 10 ASN A C 16
ATOM 8601 O O . ASN A 1 10 ? -1.559 -6.797 -5.278 1.00 0.00 10 ASN A O 16
ATOM 8612 N N . PRO A 1 11 ? -0.244 -8.587 -5.181 1.00 0.00 11 PRO A N 16
ATOM 8613 C CA . PRO A 1 11 ? 0.260 -8.414 -6.567 1.00 0.00 11 PRO A CA 16
ATOM 8614 C C . PRO A 1 11 ? -0.869 -8.626 -7.577 1.00 0.00 11 PRO A C 16
ATOM 8615 O O . PRO A 1 11 ? -0.773 -8.232 -8.722 1.00 0.00 11 PRO A O 16
ATOM 8626 N N . ASN A 1 12 ? -1.944 -9.234 -7.159 1.00 0.00 12 ASN A N 16
ATOM 8627 C CA . ASN A 1 12 ? -3.085 -9.455 -8.094 1.00 0.00 12 ASN A CA 16
ATOM 8628 C C . ASN A 1 12 ? -4.020 -8.245 -8.060 1.00 0.00 12 ASN A C 16
ATOM 8629 O O . ASN A 1 12 ? -4.569 -7.841 -9.066 1.00 0.00 12 ASN A O 16
ATOM 8640 N N . ASP A 1 13 ? -4.201 -7.661 -6.906 1.00 0.00 13 ASP A N 16
ATOM 8641 C CA . ASP A 1 13 ? -5.093 -6.471 -6.800 1.00 0.00 13 ASP A CA 16
ATOM 8642 C C . ASP A 1 13 ? -4.387 -5.358 -6.022 1.00 0.00 13 ASP A C 16
ATOM 8643 O O . ASP A 1 13 ? -4.902 -4.839 -5.053 1.00 0.00 13 ASP A O 16
ATOM 8652 N N . ASP A 1 14 ? -3.207 -4.994 -6.442 1.00 0.00 14 ASP A N 16
ATOM 8653 C CA . ASP A 1 14 ? -2.453 -3.919 -5.731 1.00 0.00 14 ASP A CA 16
ATOM 8654 C C . ASP A 1 14 ? -3.386 -2.766 -5.353 1.00 0.00 14 ASP A C 16
ATOM 8655 O O . ASP A 1 14 ? -4.231 -2.359 -6.125 1.00 0.00 14 ASP A O 16
ATOM 8664 N N . LYS A 1 15 ? -3.233 -2.235 -4.171 1.00 0.00 15 LYS A N 16
ATOM 8665 C CA . LYS A 1 15 ? -4.106 -1.104 -3.743 1.00 0.00 15 LYS A CA 16
ATOM 8666 C C . LYS A 1 15 ? -3.267 0.019 -3.127 1.00 0.00 15 LYS A C 16
ATOM 8667 O O . LYS A 1 15 ? -3.628 1.177 -3.194 1.00 0.00 15 LYS A O 16
ATOM 8686 N N . CYS A 1 16 ? -2.155 -0.310 -2.526 1.00 0.00 16 CYS A N 16
ATOM 8687 C CA . CYS A 1 16 ? -1.301 0.748 -1.908 1.00 0.00 16 CYS A CA 16
ATOM 8688 C C . CYS A 1 16 ? -1.224 1.962 -2.838 1.00 0.00 16 CYS A C 16
ATOM 8689 O O . CYS A 1 16 ? -1.217 1.830 -4.045 1.00 0.00 16 CYS A O 16
ATOM 8696 N N . CYS A 1 17 ? -1.172 3.144 -2.289 1.00 0.00 17 CYS A N 16
ATOM 8697 C CA . CYS A 1 17 ? -1.102 4.355 -3.155 1.00 0.00 17 CYS A CA 16
ATOM 8698 C C . CYS A 1 17 ? -0.056 4.143 -4.252 1.00 0.00 17 CYS A C 16
ATOM 8699 O O . CYS A 1 17 ? 0.748 3.233 -4.181 1.00 0.00 17 CYS A O 16
ATOM 8706 N N . ARG A 1 18 ? -0.061 4.955 -5.277 1.00 0.00 18 ARG A N 16
ATOM 8707 C CA . ARG A 1 18 ? 0.933 4.758 -6.371 1.00 0.00 18 ARG A CA 16
ATOM 8708 C C . ARG A 1 18 ? 1.939 5.915 -6.471 1.00 0.00 18 ARG A C 16
ATOM 8709 O O . ARG A 1 18 ? 2.342 6.278 -7.559 1.00 0.00 18 ARG A O 16
ATOM 8730 N N . PRO A 1 19 ? 2.347 6.445 -5.345 1.00 0.00 19 PRO A N 16
ATOM 8731 C CA . PRO A 1 19 ? 3.344 7.537 -5.359 1.00 0.00 19 PRO A CA 16
ATOM 8732 C C . PRO A 1 19 ? 4.724 6.929 -5.592 1.00 0.00 19 PRO A C 16
ATOM 8733 O O . PRO A 1 19 ? 5.579 7.507 -6.231 1.00 0.00 19 PRO A O 16
ATOM 8744 N N . LYS A 1 20 ? 4.924 5.750 -5.065 1.00 0.00 20 LYS A N 16
ATOM 8745 C CA . LYS A 1 20 ? 6.225 5.043 -5.218 1.00 0.00 20 LYS A CA 16
ATOM 8746 C C . LYS A 1 20 ? 6.230 3.811 -4.302 1.00 0.00 20 LYS A C 16
ATOM 8747 O O . LYS A 1 20 ? 7.117 3.633 -3.495 1.00 0.00 20 LYS A O 16
ATOM 8766 N N . LEU A 1 21 ? 5.234 2.966 -4.412 1.00 0.00 21 LEU A N 16
ATOM 8767 C CA . LEU A 1 21 ? 5.185 1.757 -3.535 1.00 0.00 21 LEU A CA 16
ATOM 8768 C C . LEU A 1 21 ? 4.690 0.535 -4.312 1.00 0.00 21 LEU A C 16
ATOM 8769 O O . LEU A 1 21 ? 4.169 0.642 -5.405 1.00 0.00 21 LEU A O 16
ATOM 8785 N N . LYS A 1 22 ? 4.835 -0.621 -3.731 1.00 0.00 22 LYS A N 16
ATOM 8786 C CA . LYS A 1 22 ? 4.363 -1.868 -4.382 1.00 0.00 22 LYS A CA 16
ATOM 8787 C C . LYS A 1 22 ? 4.248 -2.977 -3.334 1.00 0.00 22 LYS A C 16
ATOM 8788 O O . LYS A 1 22 ? 5.067 -3.076 -2.442 1.00 0.00 22 LYS A O 16
ATOM 8807 N N . CYS A 1 23 ? 3.242 -3.806 -3.424 1.00 0.00 23 CYS A N 16
ATOM 8808 C CA . CYS A 1 23 ? 3.087 -4.901 -2.421 1.00 0.00 23 CYS A CA 16
ATOM 8809 C C . CYS A 1 23 ? 4.450 -5.516 -2.094 1.00 0.00 23 CYS A C 16
ATOM 8810 O O . CYS A 1 23 ? 5.257 -5.763 -2.967 1.00 0.00 23 CYS A O 16
ATOM 8817 N N . SER A 1 24 ? 4.712 -5.756 -0.840 1.00 0.00 24 SER A N 16
ATOM 8818 C CA . SER A 1 24 ? 6.021 -6.344 -0.447 1.00 0.00 24 SER A CA 16
ATOM 8819 C C . SER A 1 24 ? 5.806 -7.617 0.375 1.00 0.00 24 SER A C 16
ATOM 8820 O O . SER A 1 24 ? 5.150 -7.606 1.405 1.00 0.00 24 SER A O 16
ATOM 8828 N N . LYS A 1 25 ? 6.354 -8.712 -0.078 1.00 0.00 25 LYS A N 16
ATOM 8829 C CA . LYS A 1 25 ? 6.192 -9.997 0.658 1.00 0.00 25 LYS A CA 16
ATOM 8830 C C . LYS A 1 25 ? 6.997 -9.973 1.958 1.00 0.00 25 LYS A C 16
ATOM 8831 O O . LYS A 1 25 ? 6.819 -10.811 2.819 1.00 0.00 25 LYS A O 16
ATOM 8850 N N . LEU A 1 26 ? 7.876 -9.021 2.112 1.00 0.00 26 LEU A N 16
ATOM 8851 C CA . LEU A 1 26 ? 8.678 -8.956 3.367 1.00 0.00 26 LEU A CA 16
ATOM 8852 C C . LEU A 1 26 ? 7.758 -9.187 4.565 1.00 0.00 26 LEU A C 16
ATOM 8853 O O . LEU A 1 26 ? 8.076 -9.924 5.476 1.00 0.00 26 LEU A O 16
ATOM 8869 N N . PHE A 1 27 ? 6.608 -8.569 4.557 1.00 0.00 27 PHE A N 16
ATOM 8870 C CA . PHE A 1 27 ? 5.649 -8.755 5.680 1.00 0.00 27 PHE A CA 16
ATOM 8871 C C . PHE A 1 27 ? 4.215 -8.817 5.147 1.00 0.00 27 PHE A C 16
ATOM 8872 O O . PHE A 1 27 ? 3.268 -8.819 5.907 1.00 0.00 27 PHE A O 16
ATOM 8889 N N . LYS A 1 28 ? 4.056 -8.868 3.846 1.00 0.00 28 LYS A N 16
ATOM 8890 C CA . LYS A 1 28 ? 2.688 -8.931 3.231 1.00 0.00 28 LYS A CA 16
ATOM 8891 C C . LYS A 1 28 ? 2.060 -7.533 3.200 1.00 0.00 28 LYS A C 16
ATOM 8892 O O . LYS A 1 28 ? 0.852 -7.381 3.162 1.00 0.00 28 LYS A O 16
ATOM 8911 N N . LEU A 1 29 ? 2.873 -6.509 3.192 1.00 0.00 29 LEU A N 16
ATOM 8912 C CA . LEU A 1 29 ? 2.331 -5.118 3.137 1.00 0.00 29 LEU A CA 16
ATOM 8913 C C . LEU A 1 29 ? 2.878 -4.434 1.892 1.00 0.00 29 LEU A C 16
ATOM 8914 O O . LEU A 1 29 ? 3.656 -5.005 1.162 1.00 0.00 29 LEU A O 16
ATOM 8930 N N . CYS A 1 30 ? 2.495 -3.219 1.642 1.00 0.00 30 CYS A N 16
ATOM 8931 C CA . CYS A 1 30 ? 3.022 -2.528 0.441 1.00 0.00 30 CYS A CA 16
ATOM 8932 C C . CYS A 1 30 ? 4.223 -1.664 0.821 1.00 0.00 30 CYS A C 16
ATOM 8933 O O . CYS A 1 30 ? 4.203 -0.968 1.813 1.00 0.00 30 CYS A O 16
ATOM 8940 N N . ASN A 1 31 ? 5.273 -1.705 0.049 1.00 0.00 31 ASN A N 16
ATOM 8941 C CA . ASN A 1 31 ? 6.468 -0.879 0.391 1.00 0.00 31 ASN A CA 16
ATOM 8942 C C . ASN A 1 31 ? 7.356 -0.664 -0.827 1.00 0.00 31 ASN A C 16
ATOM 8943 O O . ASN A 1 31 ? 7.180 -1.271 -1.865 1.00 0.00 31 ASN A O 16
ATOM 8954 N N . PHE A 1 32 ? 8.320 0.192 -0.681 1.00 0.00 32 PHE A N 16
ATOM 8955 C CA . PHE A 1 32 ? 9.264 0.479 -1.792 1.00 0.00 32 PHE A CA 16
ATOM 8956 C C . PHE A 1 32 ? 10.283 1.536 -1.355 1.00 0.00 32 PHE A C 16
ATOM 8957 O O . PHE A 1 32 ? 11.439 1.242 -1.127 1.00 0.00 32 PHE A O 16
ATOM 8974 N N . SER A 1 33 ? 9.859 2.764 -1.234 1.00 0.00 33 SER A N 16
ATOM 8975 C CA . SER A 1 33 ? 10.798 3.844 -0.810 1.00 0.00 33 SER A CA 16
ATOM 8976 C C . SER A 1 33 ? 10.026 5.143 -0.552 1.00 0.00 33 SER A C 16
ATOM 8977 O O . SER A 1 33 ? 8.817 5.141 -0.427 1.00 0.00 33 SER A O 16
ATOM 8985 N N . PHE A 1 34 ? 10.712 6.251 -0.471 1.00 0.00 34 PHE A N 16
ATOM 8986 C CA . PHE A 1 34 ? 10.011 7.544 -0.222 1.00 0.00 34 PHE A CA 16
ATOM 8987 C C . PHE A 1 34 ? 9.435 8.092 -1.532 1.00 0.00 34 PHE A C 16
ATOM 8988 O O . PHE A 1 34 ? 9.797 7.569 -2.585 1.00 0.00 34 PHE A O 16
ATOM 9008 N N . GLY A 1 1 ? -9.940 5.202 -0.757 1.00 0.00 1 GLY A N 17
ATOM 9009 C CA . GLY A 1 1 ? -8.723 5.461 -1.578 1.00 0.00 1 GLY A CA 17
ATOM 9010 C C . GLY A 1 1 ? -7.703 4.343 -1.353 1.00 0.00 1 GLY A C 17
ATOM 9011 O O . GLY A 1 1 ? -8.013 3.308 -0.798 1.00 0.00 1 GLY A O 17
ATOM 9017 N N . CYS A 1 2 ? -6.488 4.544 -1.782 1.00 0.00 2 CYS A N 17
ATOM 9018 C CA . CYS A 1 2 ? -5.445 3.498 -1.598 1.00 0.00 2 CYS A CA 17
ATOM 9019 C C . CYS A 1 2 ? -5.139 3.299 -0.112 1.00 0.00 2 CYS A C 17
ATOM 9020 O O . CYS A 1 2 ? -5.875 3.735 0.751 1.00 0.00 2 CYS A O 17
ATOM 9027 N N . LEU A 1 3 ? -4.059 2.633 0.187 1.00 0.00 3 LEU A N 17
ATOM 9028 C CA . LEU A 1 3 ? -3.695 2.388 1.610 1.00 0.00 3 LEU A CA 17
ATOM 9029 C C . LEU A 1 3 ? -2.537 3.302 2.035 1.00 0.00 3 LEU A C 17
ATOM 9030 O O . LEU A 1 3 ? -2.488 4.462 1.679 1.00 0.00 3 LEU A O 17
ATOM 9046 N N . GLU A 1 4 ? -1.607 2.790 2.798 1.00 0.00 4 GLU A N 17
ATOM 9047 C 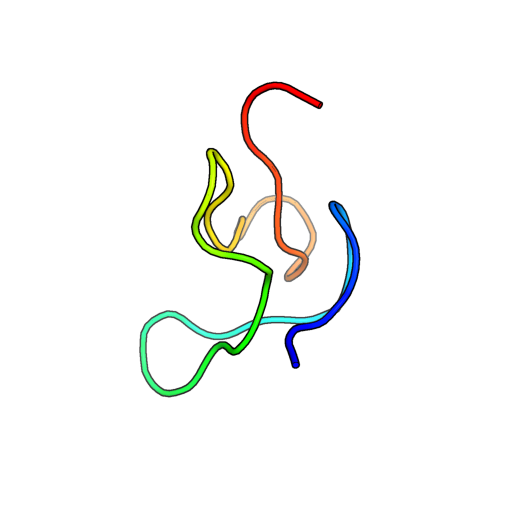CA . GLU A 1 4 ? -0.461 3.627 3.250 1.00 0.00 4 GLU A CA 17
ATOM 9048 C C . GLU A 1 4 ? 0.842 3.125 2.630 1.00 0.00 4 GLU A C 17
ATOM 9049 O O . GLU A 1 4 ? 0.840 2.359 1.688 1.00 0.00 4 GLU A O 17
ATOM 9061 N N . PHE A 1 5 ? 1.953 3.555 3.155 1.00 0.00 5 PHE A N 17
ATOM 9062 C CA . PHE A 1 5 ? 3.265 3.110 2.605 1.00 0.00 5 PHE A CA 17
ATOM 9063 C C . PHE A 1 5 ? 3.602 1.703 3.120 1.00 0.00 5 PHE A C 17
ATOM 9064 O O . PHE A 1 5 ? 4.654 1.168 2.835 1.00 0.00 5 PHE A O 17
ATOM 9081 N N . TRP A 1 6 ? 2.727 1.108 3.887 1.00 0.00 6 TRP A N 17
ATOM 9082 C CA . TRP A 1 6 ? 3.014 -0.257 4.422 1.00 0.00 6 TRP A CA 17
ATOM 9083 C C . TRP A 1 6 ? 1.726 -0.928 4.905 1.00 0.00 6 TRP A C 17
ATOM 9084 O O . TRP A 1 6 ? 1.647 -1.405 6.019 1.00 0.00 6 TRP A O 17
ATOM 9105 N N . TRP A 1 7 ? 0.722 -0.985 4.076 1.00 0.00 7 TRP A N 17
ATOM 9106 C CA . TRP A 1 7 ? -0.546 -1.644 4.498 1.00 0.00 7 TRP A CA 17
ATOM 9107 C C . TRP A 1 7 ? -0.693 -2.956 3.731 1.00 0.00 7 TRP A C 17
ATOM 9108 O O . TRP A 1 7 ? 0.088 -3.240 2.848 1.00 0.00 7 TRP A O 17
ATOM 9129 N N . LYS A 1 8 ? -1.664 -3.769 4.057 1.00 0.00 8 LYS A N 17
ATOM 9130 C CA . LYS A 1 8 ? -1.806 -5.063 3.318 1.00 0.00 8 LYS A CA 17
ATOM 9131 C C . LYS A 1 8 ? -1.585 -4.813 1.828 1.00 0.00 8 LYS A C 17
ATOM 9132 O O . LYS A 1 8 ? -1.900 -3.759 1.314 1.00 0.00 8 LYS A O 17
ATOM 9151 N N . CYS A 1 9 ? -1.043 -5.764 1.134 1.00 0.00 9 CYS A N 17
ATOM 9152 C CA . CYS A 1 9 ? -0.801 -5.563 -0.323 1.00 0.00 9 CYS A CA 17
ATOM 9153 C C . CYS A 1 9 ? -1.118 -6.840 -1.099 1.00 0.00 9 CYS A C 17
ATOM 9154 O O . CYS A 1 9 ? -1.055 -7.933 -0.571 1.00 0.00 9 CYS A O 17
ATOM 9161 N N . ASN A 1 10 ? -1.461 -6.708 -2.348 1.00 0.00 10 ASN A N 17
ATOM 9162 C CA . ASN A 1 10 ? -1.786 -7.911 -3.159 1.00 0.00 10 ASN A CA 17
ATOM 9163 C C . ASN A 1 10 ? -1.309 -7.719 -4.602 1.00 0.00 10 ASN A C 17
ATOM 9164 O O . ASN A 1 10 ? -1.754 -6.820 -5.288 1.00 0.00 10 ASN A O 17
ATOM 9175 N N . PRO A 1 11 ? -0.419 -8.581 -5.019 1.00 0.00 11 PRO A N 17
ATOM 9176 C CA . PRO A 1 11 ? 0.121 -8.512 -6.399 1.00 0.00 11 PRO A CA 17
ATOM 9177 C C . PRO A 1 11 ? -0.980 -8.845 -7.408 1.00 0.00 11 PRO A C 17
ATOM 9178 O O . PRO A 1 11 ? -0.915 -8.471 -8.563 1.00 0.00 11 PRO A O 17
ATOM 9189 N N . ASN A 1 12 ? -2.002 -9.529 -6.973 1.00 0.00 12 ASN A N 17
ATOM 9190 C CA . ASN A 1 12 ? -3.122 -9.870 -7.897 1.00 0.00 12 ASN A CA 17
ATOM 9191 C C . ASN A 1 12 ? -4.088 -8.685 -7.969 1.00 0.00 12 ASN A C 17
ATOM 9192 O O . ASN A 1 12 ? -4.639 -8.376 -9.007 1.00 0.00 12 ASN A O 17
ATOM 9203 N N . ASP A 1 13 ? -4.281 -8.015 -6.866 1.00 0.00 13 ASP A N 17
ATOM 9204 C CA . ASP A 1 13 ? -5.195 -6.838 -6.847 1.00 0.00 13 ASP A CA 17
ATOM 9205 C C . ASP A 1 13 ? -4.515 -5.676 -6.114 1.00 0.00 13 ASP A C 17
ATOM 9206 O O . ASP A 1 13 ? -5.035 -5.143 -5.156 1.00 0.00 13 ASP A O 17
ATOM 9215 N N . ASP A 1 14 ? -3.348 -5.292 -6.561 1.00 0.00 14 ASP A N 17
ATOM 9216 C CA . ASP A 1 14 ? -2.612 -4.174 -5.898 1.00 0.00 14 ASP A CA 17
ATOM 9217 C C . ASP A 1 14 ? -3.577 -3.061 -5.481 1.00 0.00 14 ASP A C 17
ATOM 9218 O O . ASP A 1 14 ? -4.581 -2.824 -6.120 1.00 0.00 14 ASP A O 17
ATOM 9227 N N . LYS A 1 15 ? -3.275 -2.376 -4.410 1.00 0.00 15 LYS A N 17
ATOM 9228 C CA . LYS A 1 15 ? -4.174 -1.279 -3.952 1.00 0.00 15 LYS A CA 17
ATOM 9229 C C . LYS A 1 15 ? -3.370 -0.141 -3.307 1.00 0.00 15 LYS A C 17
ATOM 9230 O O . LYS A 1 15 ? -3.764 1.007 -3.361 1.00 0.00 15 LYS A O 17
ATOM 9249 N N . CYS A 1 16 ? -2.252 -0.442 -2.692 1.00 0.00 16 CYS A N 17
ATOM 9250 C CA . CYS A 1 16 ? -1.444 0.639 -2.047 1.00 0.00 16 CYS A CA 17
ATOM 9251 C C . CYS A 1 16 ? -1.397 1.871 -2.954 1.00 0.00 16 CYS A C 17
ATOM 9252 O O . CYS A 1 16 ? -1.487 1.767 -4.161 1.00 0.00 16 CYS A O 17
ATOM 9259 N N . CYS A 1 17 ? -1.262 3.035 -2.383 1.00 0.00 17 CYS A N 17
ATOM 9260 C CA . CYS A 1 17 ? -1.218 4.271 -3.216 1.00 0.00 17 CYS A CA 17
ATOM 9261 C C . CYS A 1 17 ? -0.176 4.113 -4.323 1.00 0.00 17 CYS A C 17
ATOM 9262 O O . CYS A 1 17 ? 0.479 3.095 -4.426 1.00 0.00 17 CYS A O 17
ATOM 9269 N N . ARG A 1 18 ? -0.013 5.105 -5.154 1.00 0.00 18 ARG A N 17
ATOM 9270 C CA . ARG A 1 18 ? 0.993 4.986 -6.249 1.00 0.00 18 ARG A CA 17
ATOM 9271 C C . ARG A 1 18 ? 2.208 5.918 -6.048 1.00 0.00 18 ARG A C 17
ATOM 9272 O O . ARG A 1 18 ? 2.895 6.211 -7.006 1.00 0.00 18 ARG A O 17
ATOM 9293 N N . PRO A 1 19 ? 2.471 6.351 -4.829 1.00 0.00 19 PRO A N 17
ATOM 9294 C CA . PRO A 1 19 ? 3.644 7.229 -4.603 1.00 0.00 19 PRO A CA 17
ATOM 9295 C C . PRO A 1 19 ? 4.926 6.390 -4.590 1.00 0.00 19 PRO A C 17
ATOM 9296 O O . PRO A 1 19 ? 5.718 6.470 -3.673 1.00 0.00 19 PRO A O 17
ATOM 9307 N N . LYS A 1 20 ? 5.127 5.581 -5.598 1.00 0.00 20 LYS A N 17
ATOM 9308 C CA . LYS A 1 20 ? 6.347 4.722 -5.658 1.00 0.00 20 LYS A CA 17
ATOM 9309 C C . LYS A 1 20 ? 6.259 3.587 -4.631 1.00 0.00 20 LYS A C 17
ATOM 9310 O O . LYS A 1 20 ? 7.225 3.258 -3.973 1.00 0.00 20 LYS A O 17
ATOM 9329 N N . LEU A 1 21 ? 5.112 2.976 -4.498 1.00 0.00 21 LEU A N 17
ATOM 9330 C CA . LEU A 1 21 ? 4.980 1.853 -3.523 1.00 0.00 21 LEU A CA 17
ATOM 9331 C C . LEU A 1 21 ? 4.624 0.561 -4.261 1.00 0.00 21 LEU A C 17
ATOM 9332 O O . LEU A 1 21 ? 4.164 0.583 -5.386 1.00 0.00 21 LEU A O 17
ATOM 9348 N N . LYS A 1 22 ? 4.821 -0.563 -3.634 1.00 0.00 22 LYS A N 17
ATOM 9349 C CA . LYS A 1 22 ? 4.482 -1.849 -4.289 1.00 0.00 22 LYS A CA 17
ATOM 9350 C C . LYS A 1 22 ? 4.365 -2.962 -3.245 1.00 0.00 22 LYS A C 17
ATOM 9351 O O . LYS A 1 22 ? 5.182 -3.079 -2.354 1.00 0.00 22 LYS A O 17
ATOM 9370 N N . CYS A 1 23 ? 3.353 -3.779 -3.348 1.00 0.00 23 CYS A N 17
ATOM 9371 C CA . CYS A 1 23 ? 3.184 -4.885 -2.361 1.00 0.00 23 CYS A CA 17
ATOM 9372 C C . CYS A 1 23 ? 4.534 -5.545 -2.065 1.00 0.00 23 CYS A C 17
ATOM 9373 O O . CYS A 1 23 ? 5.378 -5.676 -2.930 1.00 0.00 23 CYS A O 17
ATOM 9380 N N . SER A 1 24 ? 4.739 -5.959 -0.847 1.00 0.00 24 SER A N 17
ATOM 9381 C CA . SER A 1 24 ? 6.024 -6.614 -0.478 1.00 0.00 24 SER A CA 17
ATOM 9382 C C . SER A 1 24 ? 5.745 -7.951 0.212 1.00 0.00 24 SER A C 17
ATOM 9383 O O . SER A 1 24 ? 5.084 -8.009 1.236 1.00 0.00 24 SER A O 17
ATOM 9391 N N . LYS A 1 25 ? 6.241 -9.023 -0.350 1.00 0.00 25 LYS A N 17
ATOM 9392 C CA . LYS A 1 25 ? 6.012 -10.368 0.252 1.00 0.00 25 LYS A CA 17
ATOM 9393 C C . LYS A 1 25 ? 6.594 -10.426 1.663 1.00 0.00 25 LYS A C 17
ATOM 9394 O O . LYS A 1 25 ? 6.184 -11.231 2.477 1.00 0.00 25 LYS A O 17
ATOM 9413 N N . LEU A 1 26 ? 7.544 -9.580 1.961 1.00 0.00 26 LEU A N 17
ATOM 9414 C CA . LEU A 1 26 ? 8.149 -9.589 3.322 1.00 0.00 26 LEU A CA 17
ATOM 9415 C C . LEU A 1 26 ? 7.057 -9.767 4.377 1.00 0.00 26 LEU A C 17
ATOM 9416 O O . LEU A 1 26 ? 6.807 -10.861 4.845 1.00 0.00 26 LEU A O 17
ATOM 9432 N N . PHE A 1 27 ? 6.401 -8.706 4.752 1.00 0.00 27 PHE A N 17
ATOM 9433 C CA . PHE A 1 27 ? 5.322 -8.826 5.770 1.00 0.00 27 PHE A CA 17
ATOM 9434 C C . PHE A 1 27 ? 3.955 -8.826 5.089 1.00 0.00 27 PHE A C 17
ATOM 9435 O O . PHE A 1 27 ? 2.931 -8.716 5.733 1.00 0.00 27 PHE A O 17
ATOM 9452 N N . LYS A 1 28 ? 3.931 -8.952 3.788 1.00 0.00 28 LYS A N 17
ATOM 9453 C CA . LYS A 1 28 ? 2.628 -8.964 3.057 1.00 0.00 28 LYS A CA 17
ATOM 9454 C C . LYS A 1 28 ? 2.019 -7.557 3.035 1.00 0.00 28 LYS A C 17
ATOM 9455 O O . LYS A 1 28 ? 0.815 -7.388 3.094 1.00 0.00 28 LYS A O 17
ATOM 9474 N N . LEU A 1 29 ? 2.840 -6.545 2.934 1.00 0.00 29 LEU A N 17
ATOM 9475 C CA . LEU A 1 29 ? 2.300 -5.149 2.893 1.00 0.00 29 LEU A CA 17
ATOM 9476 C C . LEU A 1 29 ? 2.933 -4.386 1.735 1.00 0.00 29 LEU A C 17
ATOM 9477 O O . LEU A 1 29 ? 3.830 -4.871 1.082 1.00 0.00 29 LEU A O 17
ATOM 9493 N N . CYS A 1 30 ? 2.465 -3.202 1.464 1.00 0.00 30 CYS A N 17
ATOM 9494 C CA . CYS A 1 30 ? 3.036 -2.430 0.334 1.00 0.00 30 CYS A CA 17
ATOM 9495 C C . CYS A 1 30 ? 4.199 -1.551 0.794 1.00 0.00 30 CYS A C 17
ATOM 9496 O O . CYS A 1 30 ? 4.076 -0.747 1.692 1.00 0.00 30 CYS A O 17
ATOM 9503 N N . ASN A 1 31 ? 5.332 -1.699 0.173 1.00 0.00 31 ASN A N 17
ATOM 9504 C CA . ASN A 1 31 ? 6.505 -0.870 0.559 1.00 0.00 31 ASN A CA 17
ATOM 9505 C C . ASN A 1 31 ? 6.744 0.198 -0.509 1.00 0.00 31 ASN A C 17
ATOM 9506 O O . ASN A 1 31 ? 5.815 0.792 -1.021 1.00 0.00 31 ASN A O 17
ATOM 9517 N N . PHE A 1 32 ? 7.974 0.444 -0.860 1.00 0.00 32 PHE A N 17
ATOM 9518 C CA . PHE A 1 32 ? 8.252 1.469 -1.904 1.00 0.00 32 PHE A CA 17
ATOM 9519 C C . PHE A 1 32 ? 8.346 0.803 -3.276 1.00 0.00 32 PHE A C 17
ATOM 9520 O O . PHE A 1 32 ? 7.930 -0.323 -3.465 1.00 0.00 32 PHE A O 17
ATOM 9537 N N . SER A 1 33 ? 8.894 1.493 -4.235 1.00 0.00 33 SER A N 17
ATOM 9538 C CA . SER A 1 33 ? 9.023 0.906 -5.600 1.00 0.00 33 SER A CA 17
ATOM 9539 C C . SER A 1 33 ? 10.416 1.190 -6.168 1.00 0.00 33 SER A C 17
ATOM 9540 O O . SER A 1 33 ? 10.757 2.317 -6.467 1.00 0.00 33 SER A O 17
ATOM 9548 N N . PHE A 1 34 ? 11.225 0.176 -6.317 1.00 0.00 34 PHE A N 17
ATOM 9549 C CA . PHE A 1 34 ? 12.597 0.389 -6.865 1.00 0.00 34 PHE A CA 17
ATOM 9550 C C . PHE A 1 34 ? 12.556 0.435 -8.395 1.00 0.00 34 PHE A C 17
ATOM 9551 O O . PHE A 1 34 ? 11.815 -0.355 -8.977 1.00 0.00 34 PHE A O 17
ATOM 9571 N N . GLY A 1 1 ? -9.354 6.049 -1.986 1.00 0.00 1 GLY A N 18
ATOM 9572 C CA . GLY A 1 1 ? -8.408 6.205 -0.845 1.00 0.00 1 GLY A CA 18
ATOM 9573 C C . GLY A 1 1 ? -7.508 4.971 -0.757 1.00 0.00 1 GLY A C 18
ATOM 9574 O O . GLY A 1 1 ? -7.823 4.009 -0.086 1.00 0.00 1 GLY A O 18
ATOM 9580 N N . CYS A 1 2 ? -6.391 4.991 -1.431 1.00 0.00 2 CYS A N 18
ATOM 9581 C CA . CYS A 1 2 ? -5.474 3.818 -1.384 1.00 0.00 2 CYS A CA 18
ATOM 9582 C C . CYS A 1 2 ? -5.104 3.494 0.064 1.00 0.00 2 CYS A C 18
ATOM 9583 O O . CYS A 1 2 ? -5.713 3.981 0.995 1.00 0.00 2 CYS A O 18
ATOM 9590 N N . LEU A 1 3 ? -4.114 2.670 0.259 1.00 0.00 3 LEU A N 18
ATOM 9591 C CA . LEU A 1 3 ? -3.707 2.308 1.644 1.00 0.00 3 LEU A CA 18
ATOM 9592 C C . LEU A 1 3 ? -2.551 3.197 2.116 1.00 0.00 3 LEU A C 18
ATOM 9593 O O . LEU A 1 3 ? -2.435 4.344 1.732 1.00 0.00 3 LEU A O 18
ATOM 9609 N N . GLU A 1 4 ? -1.698 2.667 2.948 1.00 0.00 4 GLU A N 18
ATOM 9610 C CA . GLU A 1 4 ? -0.544 3.463 3.459 1.00 0.00 4 GLU A CA 18
ATOM 9611 C C . GLU A 1 4 ? 0.767 2.905 2.898 1.00 0.00 4 GLU A C 18
ATOM 9612 O O . GLU A 1 4 ? 0.781 1.920 2.191 1.00 0.00 4 GLU A O 18
ATOM 9624 N N . PHE A 1 5 ? 1.867 3.535 3.206 1.00 0.00 5 PHE A N 18
ATOM 9625 C CA . PHE A 1 5 ? 3.186 3.058 2.695 1.00 0.00 5 PHE A CA 18
ATOM 9626 C C . PHE A 1 5 ? 3.479 1.623 3.161 1.00 0.00 5 PHE A C 18
ATOM 9627 O O . PHE A 1 5 ? 4.427 1.004 2.721 1.00 0.00 5 PHE A O 18
ATOM 9644 N N . TRP A 1 6 ? 2.684 1.092 4.051 1.00 0.00 6 TRP A N 18
ATOM 9645 C CA . TRP A 1 6 ? 2.940 -0.294 4.543 1.00 0.00 6 TRP A CA 18
ATOM 9646 C C . TRP A 1 6 ? 1.631 -0.945 4.997 1.00 0.00 6 TRP A C 18
ATOM 9647 O O . TRP A 1 6 ? 1.483 -1.336 6.138 1.00 0.00 6 TRP A O 18
ATOM 9668 N N . TRP A 1 7 ? 0.683 -1.065 4.108 1.00 0.00 7 TRP A N 18
ATOM 9669 C CA . TRP A 1 7 ? -0.618 -1.692 4.476 1.00 0.00 7 TRP A CA 18
ATOM 9670 C C . TRP A 1 7 ? -0.822 -2.977 3.672 1.00 0.00 7 TRP A C 18
ATOM 9671 O O . TRP A 1 7 ? -0.042 -3.292 2.797 1.00 0.00 7 TRP A O 18
ATOM 9692 N N . LYS A 1 8 ? -1.861 -3.718 3.955 1.00 0.00 8 LYS A N 18
ATOM 9693 C CA . LYS A 1 8 ? -2.095 -4.979 3.187 1.00 0.00 8 LYS A CA 18
ATOM 9694 C C . LYS A 1 8 ? -1.855 -4.710 1.704 1.00 0.00 8 LYS A C 18
ATOM 9695 O O . LYS A 1 8 ? -1.996 -3.597 1.237 1.00 0.00 8 LYS A O 18
ATOM 9714 N N . CYS A 1 9 ? -1.485 -5.707 0.960 1.00 0.00 9 CYS A N 18
ATOM 9715 C CA . CYS A 1 9 ? -1.230 -5.476 -0.492 1.00 0.00 9 CYS A CA 18
ATOM 9716 C C . CYS A 1 9 ? -1.291 -6.785 -1.283 1.00 0.00 9 CYS A C 18
ATOM 9717 O O . CYS A 1 9 ? -1.528 -7.846 -0.742 1.00 0.00 9 CYS A O 18
ATOM 9724 N N . ASN A 1 10 ? -1.064 -6.706 -2.566 1.00 0.00 10 ASN A N 18
ATOM 9725 C CA . ASN A 1 10 ? -1.088 -7.929 -3.417 1.00 0.00 10 ASN A CA 18
ATOM 9726 C C . ASN A 1 10 ? -0.342 -7.664 -4.731 1.00 0.00 10 ASN A C 18
ATOM 9727 O O . ASN A 1 10 ? -0.652 -6.732 -5.441 1.00 0.00 10 ASN A O 18
ATOM 9738 N N . PRO A 1 11 ? 0.618 -8.501 -5.014 1.00 0.00 11 PRO A N 18
ATOM 9739 C CA . PRO A 1 11 ? 1.411 -8.358 -6.261 1.00 0.00 11 PRO A CA 18
ATOM 9740 C C . PRO A 1 11 ? 0.529 -8.614 -7.487 1.00 0.00 11 PRO A C 18
ATOM 9741 O O . PRO A 1 11 ? 0.901 -8.319 -8.606 1.00 0.00 11 PRO A O 18
ATOM 9752 N N . ASN A 1 12 ? -0.643 -9.149 -7.282 1.00 0.00 12 ASN A N 18
ATOM 9753 C CA . ASN A 1 12 ? -1.559 -9.410 -8.429 1.00 0.00 12 ASN A CA 18
ATOM 9754 C C . ASN A 1 12 ? -2.576 -8.269 -8.537 1.00 0.00 12 ASN A C 18
ATOM 9755 O O . ASN A 1 12 ? -3.270 -8.127 -9.523 1.00 0.00 12 ASN A O 18
ATOM 9766 N N . ASP A 1 13 ? -2.657 -7.455 -7.521 1.00 0.00 13 ASP A N 18
ATOM 9767 C CA . ASP A 1 13 ? -3.612 -6.311 -7.536 1.00 0.00 13 ASP A CA 18
ATOM 9768 C C . ASP A 1 13 ? -3.286 -5.375 -6.370 1.00 0.00 13 ASP A C 18
ATOM 9769 O O . ASP A 1 13 ? -4.134 -5.047 -5.564 1.00 0.00 13 ASP A O 18
ATOM 9778 N N . ASP A 1 14 ? -2.054 -4.962 -6.273 1.00 0.00 14 ASP A N 18
ATOM 9779 C CA . ASP A 1 14 ? -1.645 -4.063 -5.155 1.00 0.00 14 ASP A CA 18
ATOM 9780 C C . ASP A 1 14 ? -2.586 -2.865 -5.050 1.00 0.00 14 ASP A C 18
ATOM 9781 O O . ASP A 1 14 ? -2.901 -2.220 -6.031 1.00 0.00 14 ASP A O 18
ATOM 9790 N N . LYS A 1 15 ? -3.031 -2.553 -3.863 1.00 0.00 15 LYS A N 18
ATOM 9791 C CA . LYS A 1 15 ? -3.943 -1.389 -3.691 1.00 0.00 15 LYS A CA 18
ATOM 9792 C C . LYS A 1 15 ? -3.185 -0.225 -3.049 1.00 0.00 15 LYS A C 18
ATOM 9793 O O . LYS A 1 15 ? -3.625 0.908 -3.084 1.00 0.00 15 LYS A O 18
ATOM 9812 N N . CYS A 1 16 ? -2.046 -0.490 -2.464 1.00 0.00 16 CYS A N 18
ATOM 9813 C CA . CYS A 1 16 ? -1.268 0.611 -1.825 1.00 0.00 16 CYS A CA 18
ATOM 9814 C C . CYS A 1 16 ? -1.239 1.827 -2.750 1.00 0.00 16 CYS A C 18
ATOM 9815 O O . CYS A 1 16 ? -1.238 1.694 -3.957 1.00 0.00 16 CYS A O 18
ATOM 9822 N N . CYS A 1 17 ? -1.204 3.010 -2.201 1.00 0.00 17 CYS A N 18
ATOM 9823 C CA . CYS A 1 17 ? -1.163 4.218 -3.070 1.00 0.00 17 CYS A CA 18
ATOM 9824 C C . CYS A 1 17 ? -0.129 3.995 -4.178 1.00 0.00 17 CYS A C 18
ATOM 9825 O O . CYS A 1 17 ? 0.661 3.074 -4.115 1.00 0.00 17 CYS A O 18
ATOM 9832 N N . ARG A 1 18 ? -0.121 4.811 -5.193 1.00 0.00 18 ARG A N 18
ATOM 9833 C CA . ARG A 1 18 ? 0.877 4.597 -6.282 1.00 0.00 18 ARG A CA 18
ATOM 9834 C C . ARG A 1 18 ? 1.986 5.669 -6.303 1.00 0.00 18 ARG A C 18
ATOM 9835 O O . ARG A 1 18 ? 2.609 5.861 -7.328 1.00 0.00 18 ARG A O 18
ATOM 9856 N N . PRO A 1 19 ? 2.246 6.318 -5.184 1.00 0.00 19 PRO A N 18
ATOM 9857 C CA . PRO A 1 19 ? 3.333 7.318 -5.162 1.00 0.00 19 PRO A CA 18
ATOM 9858 C C . PRO A 1 19 ? 4.679 6.596 -5.042 1.00 0.00 19 PRO A C 18
ATOM 9859 O O . PRO A 1 19 ? 5.453 6.855 -4.145 1.00 0.00 19 PRO A O 18
ATOM 9870 N N . LYS A 1 20 ? 4.946 5.686 -5.948 1.00 0.00 20 LYS A N 18
ATOM 9871 C CA . LYS A 1 20 ? 6.230 4.913 -5.929 1.00 0.00 20 LYS A CA 18
ATOM 9872 C C . LYS A 1 20 ? 6.221 3.840 -4.831 1.00 0.00 20 LYS A C 18
ATOM 9873 O O . LYS A 1 20 ? 7.095 3.793 -3.988 1.00 0.00 20 LYS A O 18
ATOM 9892 N N . LEU A 1 21 ? 5.254 2.956 -4.855 1.00 0.00 21 LEU A N 18
ATOM 9893 C CA . LEU A 1 21 ? 5.204 1.860 -3.837 1.00 0.00 21 LEU A CA 18
ATOM 9894 C C . LEU A 1 21 ? 4.785 0.554 -4.509 1.00 0.00 21 LEU A C 18
ATOM 9895 O O . LEU A 1 21 ? 4.357 0.537 -5.646 1.00 0.00 21 LEU A O 18
ATOM 9911 N N . LYS A 1 22 ? 4.890 -0.538 -3.811 1.00 0.00 22 LYS A N 18
ATOM 9912 C CA . LYS A 1 22 ? 4.484 -1.838 -4.399 1.00 0.00 22 LYS A CA 18
ATOM 9913 C C . LYS A 1 22 ? 4.303 -2.897 -3.307 1.00 0.00 22 LYS A C 18
ATOM 9914 O O . LYS A 1 22 ? 5.070 -2.971 -2.367 1.00 0.00 22 LYS A O 18
ATOM 9933 N N . CYS A 1 23 ? 3.297 -3.721 -3.426 1.00 0.00 23 CYS A N 18
ATOM 9934 C CA . CYS A 1 23 ? 3.069 -4.777 -2.400 1.00 0.00 23 CYS A CA 18
ATOM 9935 C C . CYS A 1 23 ? 4.367 -5.526 -2.101 1.00 0.00 23 CYS A C 18
ATOM 9936 O O . CYS A 1 23 ? 5.225 -5.676 -2.949 1.00 0.00 23 CYS A O 18
ATOM 9943 N N . SER A 1 24 ? 4.509 -5.995 -0.897 1.00 0.00 24 SER A N 18
ATOM 9944 C CA . SER A 1 24 ? 5.734 -6.741 -0.511 1.00 0.00 24 SER A CA 18
ATOM 9945 C C . SER A 1 24 ? 5.348 -8.000 0.267 1.00 0.00 24 SER A C 18
ATOM 9946 O O . SER A 1 24 ? 4.858 -7.929 1.384 1.00 0.00 24 SER A O 18
ATOM 9954 N N . LYS A 1 25 ? 5.562 -9.152 -0.312 1.00 0.00 25 LYS A N 18
ATOM 9955 C CA . LYS A 1 25 ? 5.212 -10.418 0.392 1.00 0.00 25 LYS A CA 18
ATOM 9956 C C . LYS A 1 25 ? 6.009 -10.523 1.690 1.00 0.00 25 LYS A C 18
ATOM 9957 O O . LYS A 1 25 ? 5.663 -11.272 2.583 1.00 0.00 25 LYS A O 18
ATOM 9976 N N . LEU A 1 26 ? 7.072 -9.770 1.802 1.00 0.00 26 LEU A N 18
ATOM 9977 C CA . LEU A 1 26 ? 7.892 -9.814 3.045 1.00 0.00 26 LEU A CA 18
ATOM 9978 C C . LEU A 1 26 ? 6.971 -9.863 4.261 1.00 0.00 26 LEU A C 18
ATOM 9979 O O . LEU A 1 26 ? 7.198 -10.601 5.200 1.00 0.00 26 LEU A O 18
ATOM 9995 N N . PHE A 1 27 ? 5.924 -9.088 4.241 1.00 0.00 27 PHE A N 18
ATOM 9996 C CA . PHE A 1 27 ? 4.972 -9.089 5.382 1.00 0.00 27 PHE A CA 18
ATOM 9997 C C . PHE A 1 27 ? 3.541 -8.929 4.869 1.00 0.00 27 PHE A C 18
ATOM 9998 O O . PHE A 1 27 ? 2.628 -8.657 5.623 1.00 0.00 27 PHE A O 18
ATOM 10015 N N . LYS A 1 28 ? 3.337 -9.104 3.587 1.00 0.00 28 LYS A N 18
ATOM 10016 C CA . LYS A 1 28 ? 1.960 -8.972 3.012 1.00 0.00 28 LYS A CA 18
ATOM 10017 C C . LYS A 1 28 ? 1.547 -7.500 2.981 1.00 0.00 28 LYS A C 18
ATOM 10018 O O . LYS A 1 28 ? 0.374 -7.172 2.912 1.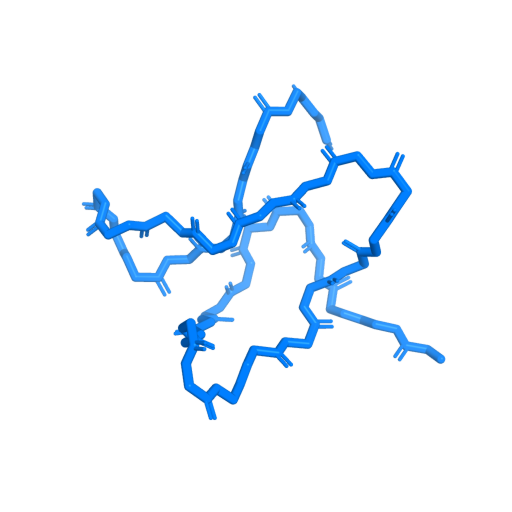00 0.00 28 LYS A O 18
ATOM 10037 N N . LEU A 1 29 ? 2.499 -6.610 3.029 1.00 0.00 29 LEU A N 18
ATOM 10038 C CA . LEU A 1 29 ? 2.154 -5.159 3.005 1.00 0.00 29 LEU A CA 18
ATOM 10039 C C . LEU A 1 29 ? 2.845 -4.478 1.831 1.00 0.00 29 LEU A C 18
ATOM 10040 O O . LEU A 1 29 ? 3.628 -5.083 1.130 1.00 0.00 29 LEU A O 18
ATOM 10056 N N . CYS A 1 30 ? 2.556 -3.230 1.597 1.00 0.00 30 CYS A N 18
ATOM 10057 C CA . CYS A 1 30 ? 3.190 -2.533 0.450 1.00 0.00 30 CYS A CA 18
ATOM 10058 C C . CYS A 1 30 ? 4.399 -1.709 0.894 1.00 0.00 30 CYS A C 18
ATOM 10059 O O . CYS A 1 30 ? 4.464 -1.219 2.003 1.00 0.00 30 CYS A O 18
ATOM 10066 N N . ASN A 1 31 ? 5.352 -1.551 0.021 1.00 0.00 31 ASN A N 18
ATOM 10067 C CA . ASN A 1 31 ? 6.564 -0.753 0.368 1.00 0.00 31 ASN A CA 18
ATOM 10068 C C . ASN A 1 31 ? 6.905 0.195 -0.785 1.00 0.00 31 ASN A C 18
ATOM 10069 O O . ASN A 1 31 ? 6.035 0.794 -1.385 1.00 0.00 31 ASN A O 18
ATOM 10080 N N . PHE A 1 32 ? 8.161 0.336 -1.107 1.00 0.00 32 PHE A N 18
ATOM 10081 C CA . PHE A 1 32 ? 8.541 1.244 -2.225 1.00 0.00 32 PHE A CA 18
ATOM 10082 C C . PHE A 1 32 ? 8.249 0.567 -3.567 1.00 0.00 32 PHE A C 18
ATOM 10083 O O . PHE A 1 32 ? 7.485 -0.375 -3.643 1.00 0.00 32 PHE A O 18
ATOM 10100 N N . SER A 1 33 ? 8.853 1.033 -4.623 1.00 0.00 33 SER A N 18
ATOM 10101 C CA . SER A 1 33 ? 8.610 0.410 -5.956 1.00 0.00 33 SER A CA 18
ATOM 10102 C C . SER A 1 33 ? 9.904 0.383 -6.771 1.00 0.00 33 SER A C 18
ATOM 10103 O O . SER A 1 33 ? 10.178 -0.557 -7.490 1.00 0.00 33 SER A O 18
ATOM 10111 N N . PHE A 1 34 ? 10.702 1.407 -6.662 1.00 0.00 34 PHE A N 18
ATOM 10112 C CA . PHE A 1 34 ? 11.980 1.442 -7.429 1.00 0.00 34 PHE A CA 18
ATOM 10113 C C . PHE A 1 34 ? 13.157 1.691 -6.482 1.00 0.00 34 PHE A C 18
ATOM 10114 O O . PHE A 1 34 ? 13.027 1.374 -5.301 1.00 0.00 34 PHE A O 18
ATOM 10134 N N . GLY A 1 1 ? -9.418 5.975 -2.356 1.00 0.00 1 GLY A N 19
ATOM 10135 C CA . GLY A 1 1 ? -8.301 6.336 -1.436 1.00 0.00 1 GLY A CA 19
ATOM 10136 C C . GLY A 1 1 ? -7.389 5.123 -1.239 1.00 0.00 1 GLY A C 19
ATOM 10137 O O . GLY A 1 1 ? -7.752 4.163 -0.590 1.00 0.00 1 GLY A O 19
ATOM 10143 N N . CYS A 1 2 ? -6.209 5.157 -1.797 1.00 0.00 2 CYS A N 19
ATOM 10144 C CA . CYS A 1 2 ? -5.279 4.003 -1.643 1.00 0.00 2 CYS A CA 19
ATOM 10145 C C . CYS A 1 2 ? -5.001 3.731 -0.164 1.00 0.00 2 CYS A C 19
ATOM 10146 O O . CYS A 1 2 ? -5.638 4.281 0.713 1.00 0.00 2 CYS A O 19
ATOM 10153 N N . LEU A 1 3 ? -4.055 2.877 0.118 1.00 0.00 3 LEU A N 19
ATOM 10154 C CA . LEU A 1 3 ? -3.731 2.551 1.534 1.00 0.00 3 LEU A CA 19
ATOM 10155 C C . LEU A 1 3 ? -2.491 3.324 1.995 1.00 0.00 3 LEU A C 19
ATOM 10156 O O . LEU A 1 3 ? -2.149 4.352 1.447 1.00 0.00 3 LEU A O 19
ATOM 10172 N N . GLU A 1 4 ? -1.821 2.839 3.007 1.00 0.00 4 GLU A N 19
ATOM 10173 C CA . GLU A 1 4 ? -0.610 3.548 3.512 1.00 0.00 4 GLU A CA 19
ATOM 10174 C C . GLU A 1 4 ? 0.656 3.018 2.833 1.00 0.00 4 GLU A C 19
ATOM 10175 O O . GLU A 1 4 ? 0.598 2.229 1.911 1.00 0.00 4 GLU A O 19
ATOM 10187 N N . PHE A 1 5 ? 1.802 3.452 3.287 1.00 0.00 5 PHE A N 19
ATOM 10188 C CA . PHE A 1 5 ? 3.080 2.988 2.676 1.00 0.00 5 PHE A CA 19
ATOM 10189 C C . PHE A 1 5 ? 3.441 1.588 3.197 1.00 0.00 5 PHE A C 19
ATOM 10190 O O . PHE A 1 5 ? 4.504 1.072 2.917 1.00 0.00 5 PHE A O 19
ATOM 10207 N N . TRP A 1 6 ? 2.570 0.972 3.950 1.00 0.00 6 TRP A N 19
ATOM 10208 C CA . TRP A 1 6 ? 2.877 -0.389 4.479 1.00 0.00 6 TRP A CA 19
ATOM 10209 C C . TRP A 1 6 ? 1.591 -1.097 4.915 1.00 0.00 6 TRP A C 19
ATOM 10210 O O . TRP A 1 6 ? 1.481 -1.577 6.025 1.00 0.00 6 TRP A O 19
ATOM 10231 N N . TRP A 1 7 ? 0.622 -1.171 4.047 1.00 0.00 7 TRP A N 19
ATOM 10232 C CA . TRP A 1 7 ? -0.651 -1.856 4.409 1.00 0.00 7 TRP A CA 19
ATOM 10233 C C . TRP A 1 7 ? -0.774 -3.149 3.607 1.00 0.00 7 TRP A C 19
ATOM 10234 O O . TRP A 1 7 ? -0.070 -3.344 2.637 1.00 0.00 7 TRP A O 19
ATOM 10255 N N . LYS A 1 8 ? -1.653 -4.038 4.000 1.00 0.00 8 LYS A N 19
ATOM 10256 C CA . LYS A 1 8 ? -1.799 -5.316 3.239 1.00 0.00 8 LYS A CA 19
ATOM 10257 C C . LYS A 1 8 ? -1.700 -5.040 1.745 1.00 0.00 8 LYS A C 19
ATOM 10258 O O . LYS A 1 8 ? -1.969 -3.947 1.286 1.00 0.00 8 LYS A O 19
ATOM 10277 N N . CYS A 1 9 ? -1.304 -6.012 0.982 1.00 0.00 9 CYS A N 19
ATOM 10278 C CA . CYS A 1 9 ? -1.176 -5.782 -0.487 1.00 0.00 9 CYS A CA 19
ATOM 10279 C C . CYS A 1 9 ? -1.192 -7.100 -1.260 1.00 0.00 9 CYS A C 19
ATOM 10280 O O . CYS A 1 9 ? -1.209 -8.172 -0.691 1.00 0.00 9 CYS A O 19
ATOM 10287 N N . ASN A 1 10 ? -1.184 -7.016 -2.561 1.00 0.00 10 ASN A N 19
ATOM 10288 C CA . ASN A 1 10 ? -1.193 -8.246 -3.398 1.00 0.00 10 ASN A CA 19
ATOM 10289 C C . ASN A 1 10 ? -0.653 -7.919 -4.794 1.00 0.00 10 ASN A C 19
ATOM 10290 O O . ASN A 1 10 ? -1.150 -7.031 -5.457 1.00 0.00 10 ASN A O 19
ATOM 10301 N N . PRO A 1 11 ? 0.352 -8.651 -5.194 1.00 0.00 11 PRO A N 19
ATOM 10302 C CA . PRO A 1 11 ? 0.970 -8.436 -6.526 1.00 0.00 11 PRO A CA 19
ATOM 10303 C C . PRO A 1 11 ? -0.030 -8.754 -7.640 1.00 0.00 11 PRO A C 19
ATOM 10304 O O . PRO A 1 11 ? 0.206 -8.472 -8.798 1.00 0.00 11 PRO A O 19
ATOM 10315 N N . ASN A 1 12 ? -1.151 -9.322 -7.296 1.00 0.00 12 ASN A N 19
ATOM 10316 C CA . ASN A 1 12 ? -2.172 -9.638 -8.333 1.00 0.00 12 ASN A CA 19
ATOM 10317 C C . ASN A 1 12 ? -3.274 -8.578 -8.300 1.00 0.00 12 ASN A C 19
ATOM 10318 O O . ASN A 1 12 ? -4.010 -8.396 -9.250 1.00 0.00 12 ASN A O 19
ATOM 10329 N N . ASP A 1 13 ? -3.389 -7.874 -7.205 1.00 0.00 13 ASP A N 19
ATOM 10330 C CA . ASP A 1 13 ? -4.438 -6.820 -7.096 1.00 0.00 13 ASP A CA 19
ATOM 10331 C C . ASP A 1 13 ? -4.166 -5.936 -5.876 1.00 0.00 13 ASP A C 19
ATOM 10332 O O . ASP A 1 13 ? -5.016 -5.751 -5.028 1.00 0.00 13 ASP A O 19
ATOM 10341 N N . ASP A 1 14 ? -2.987 -5.388 -5.781 1.00 0.00 14 ASP A N 19
ATOM 10342 C CA . ASP A 1 14 ? -2.657 -4.516 -4.615 1.00 0.00 14 ASP A CA 19
ATOM 10343 C C . ASP A 1 14 ? -3.435 -3.198 -4.703 1.00 0.00 14 ASP A C 19
ATOM 10344 O O . ASP A 1 14 ? -4.103 -2.927 -5.680 1.00 0.00 14 ASP A O 19
ATOM 10353 N N . LYS A 1 15 ? -3.355 -2.377 -3.688 1.00 0.00 15 LYS A N 19
ATOM 10354 C CA . LYS A 1 15 ? -4.095 -1.081 -3.726 1.00 0.00 15 LYS A CA 19
ATOM 10355 C C . LYS A 1 15 ? -3.288 0.029 -3.042 1.00 0.00 15 LYS A C 19
ATOM 10356 O O . LYS A 1 15 ? -3.768 1.129 -2.859 1.00 0.00 15 LYS A O 19
ATOM 10375 N N . CYS A 1 16 ? -2.065 -0.240 -2.665 1.00 0.00 16 CYS A N 19
ATOM 10376 C CA . CYS A 1 16 ? -1.250 0.821 -2.002 1.00 0.00 16 CYS A CA 19
ATOM 10377 C C . CYS A 1 16 ? -1.147 2.041 -2.920 1.00 0.00 16 CYS A C 19
ATOM 10378 O O . CYS A 1 16 ? -1.105 1.911 -4.128 1.00 0.00 16 CYS A O 19
ATOM 10385 N N . CYS A 1 17 ? -1.107 3.225 -2.364 1.00 0.00 17 CYS A N 19
ATOM 10386 C CA . CYS A 1 17 ? -1.006 4.444 -3.219 1.00 0.00 17 CYS A CA 19
ATOM 10387 C C . CYS A 1 17 ? 0.010 4.200 -4.339 1.00 0.00 17 CYS A C 19
ATOM 10388 O O . CYS A 1 17 ? 0.786 3.266 -4.285 1.00 0.00 17 CYS A O 19
ATOM 10395 N N . ARG A 1 18 ? 0.006 5.011 -5.361 1.00 0.00 18 ARG A N 19
ATOM 10396 C CA . ARG A 1 18 ? 0.972 4.780 -6.473 1.00 0.00 18 ARG A CA 19
ATOM 10397 C C . ARG A 1 18 ? 2.019 5.899 -6.594 1.00 0.00 18 ARG A C 19
ATOM 10398 O O . ARG A 1 18 ? 2.456 6.199 -7.687 1.00 0.00 18 ARG A O 19
ATOM 10419 N N . PRO A 1 19 ? 2.415 6.473 -5.486 1.00 0.00 19 PRO A N 19
ATOM 10420 C CA . PRO A 1 19 ? 3.440 7.538 -5.538 1.00 0.00 19 PRO A CA 19
ATOM 10421 C C . PRO A 1 19 ? 4.817 6.902 -5.732 1.00 0.00 19 PRO A C 19
ATOM 10422 O O . PRO A 1 19 ? 5.722 7.499 -6.281 1.00 0.00 19 PRO A O 19
ATOM 10433 N N . LYS A 1 20 ? 4.969 5.687 -5.274 1.00 0.00 20 LYS A N 19
ATOM 10434 C CA . LYS A 1 20 ? 6.272 4.974 -5.409 1.00 0.00 20 LYS A CA 19
ATOM 10435 C C . LYS A 1 20 ? 6.289 3.762 -4.472 1.00 0.00 20 LYS A C 19
ATOM 10436 O O . LYS A 1 20 ? 7.295 3.445 -3.868 1.00 0.00 20 LYS A O 19
ATOM 10455 N N . LEU A 1 21 ? 5.176 3.090 -4.337 1.00 0.00 21 LEU A N 19
ATOM 10456 C CA . LEU A 1 21 ? 5.123 1.906 -3.431 1.00 0.00 21 LEU A CA 19
ATOM 10457 C C . LEU A 1 21 ? 4.733 0.650 -4.218 1.00 0.00 21 LEU A C 19
ATOM 10458 O O . LEU A 1 21 ? 4.264 0.725 -5.336 1.00 0.00 21 LEU A O 19
ATOM 10474 N N . LYS A 1 22 ? 4.916 -0.504 -3.635 1.00 0.00 22 LYS A N 19
ATOM 10475 C CA . LYS A 1 22 ? 4.551 -1.761 -4.331 1.00 0.00 22 LYS A CA 19
ATOM 10476 C C . LYS A 1 22 ? 4.409 -2.901 -3.316 1.00 0.00 22 LYS A C 19
ATOM 10477 O O . LYS A 1 22 ? 5.219 -3.048 -2.424 1.00 0.00 22 LYS A O 19
ATOM 10496 N N . CYS A 1 23 ? 3.381 -3.702 -3.441 1.00 0.00 23 CYS A N 19
ATOM 10497 C CA . CYS A 1 23 ? 3.187 -4.827 -2.478 1.00 0.00 23 CYS A CA 19
ATOM 10498 C C . CYS A 1 23 ? 4.528 -5.485 -2.143 1.00 0.00 23 CYS A C 19
ATOM 10499 O O . CYS A 1 23 ? 5.407 -5.592 -2.975 1.00 0.00 23 CYS A O 19
ATOM 10506 N N . SER A 1 24 ? 4.688 -5.920 -0.926 1.00 0.00 24 SER A N 19
ATOM 10507 C CA . SER A 1 24 ? 5.963 -6.567 -0.517 1.00 0.00 24 SER A CA 19
ATOM 10508 C C . SER A 1 24 ? 5.669 -7.846 0.267 1.00 0.00 24 SER A C 19
ATOM 10509 O O . SER A 1 24 ? 5.087 -7.809 1.340 1.00 0.00 24 SER A O 19
ATOM 10517 N N . LYS A 1 25 ? 6.061 -8.976 -0.259 1.00 0.00 25 LYS A N 19
ATOM 10518 C CA . LYS A 1 25 ? 5.805 -10.257 0.451 1.00 0.00 25 LYS A CA 19
ATOM 10519 C C . LYS A 1 25 ? 6.575 -10.285 1.773 1.00 0.00 25 LYS A C 19
ATOM 10520 O O . LYS A 1 25 ? 6.251 -11.036 2.673 1.00 0.00 25 LYS A O 19
ATOM 10539 N N . LEU A 1 26 ? 7.587 -9.467 1.902 1.00 0.00 26 LEU A N 19
ATOM 10540 C CA . LEU A 1 26 ? 8.369 -9.439 3.170 1.00 0.00 26 LEU A CA 19
ATOM 10541 C C . LEU A 1 26 ? 7.412 -9.513 4.362 1.00 0.00 26 LEU A C 19
ATOM 10542 O O . LEU A 1 26 ? 7.636 -10.239 5.311 1.00 0.00 26 LEU A O 19
ATOM 10558 N N . PHE A 1 27 ? 6.340 -8.769 4.312 1.00 0.00 27 PHE A N 19
ATOM 10559 C CA . PHE A 1 27 ? 5.359 -8.795 5.432 1.00 0.00 27 PHE A CA 19
ATOM 10560 C C . PHE A 1 27 ? 3.929 -8.804 4.890 1.00 0.00 27 PHE A C 19
ATOM 10561 O O . PHE A 1 27 ? 2.977 -8.630 5.626 1.00 0.00 27 PHE A O 19
ATOM 10578 N N . LYS A 1 28 ? 3.769 -9.010 3.609 1.00 0.00 28 LYS A N 19
ATOM 10579 C CA . LYS A 1 28 ? 2.396 -9.036 3.013 1.00 0.00 28 LYS A CA 19
ATOM 10580 C C . LYS A 1 28 ? 1.822 -7.617 2.961 1.00 0.00 28 LYS A C 19
ATOM 10581 O O . LYS A 1 28 ? 0.622 -7.421 2.917 1.00 0.00 28 LYS A O 19
ATOM 10600 N N . LEU A 1 29 ? 2.672 -6.626 2.959 1.00 0.00 29 LEU A N 19
ATOM 10601 C CA . LEU A 1 29 ? 2.173 -5.220 2.905 1.00 0.00 29 LEU A CA 19
ATOM 10602 C C . LEU A 1 29 ? 2.827 -4.486 1.740 1.00 0.00 29 LEU A C 19
ATOM 10603 O O . LEU A 1 29 ? 3.662 -5.027 1.049 1.00 0.00 29 LEU A O 19
ATOM 10619 N N . CYS A 1 30 ? 2.449 -3.261 1.505 1.00 0.00 30 CYS A N 19
ATOM 10620 C CA . CYS A 1 30 ? 3.046 -2.514 0.372 1.00 0.00 30 CYS A CA 19
ATOM 10621 C C . CYS A 1 30 ? 4.229 -1.663 0.840 1.00 0.00 30 CYS A C 19
ATOM 10622 O O . CYS A 1 30 ? 4.139 -0.926 1.797 1.00 0.00 30 CYS A O 19
ATOM 10629 N N . ASN A 1 31 ? 5.332 -1.755 0.156 1.00 0.00 31 ASN A N 19
ATOM 10630 C CA . ASN A 1 31 ? 6.517 -0.942 0.546 1.00 0.00 31 ASN A CA 19
ATOM 10631 C C . ASN A 1 31 ? 6.821 0.065 -0.563 1.00 0.00 31 ASN A C 19
ATOM 10632 O O . ASN A 1 31 ? 5.927 0.568 -1.214 1.00 0.00 31 ASN A O 19
ATOM 10643 N N . PHE A 1 32 ? 8.068 0.358 -0.795 1.00 0.00 32 PHE A N 19
ATOM 10644 C CA . PHE A 1 32 ? 8.401 1.326 -1.876 1.00 0.00 32 PHE A CA 19
ATOM 10645 C C . PHE A 1 32 ? 8.485 0.600 -3.218 1.00 0.00 32 PHE A C 19
ATOM 10646 O O . PHE A 1 32 ? 8.014 -0.510 -3.369 1.00 0.00 32 PHE A O 19
ATOM 10663 N N . SER A 1 33 ? 9.087 1.222 -4.187 1.00 0.00 33 SER A N 19
ATOM 10664 C CA . SER A 1 33 ? 9.214 0.575 -5.525 1.00 0.00 33 SER A CA 19
ATOM 10665 C C . SER A 1 33 ? 10.684 0.271 -5.829 1.00 0.00 33 SER A C 19
ATOM 10666 O O . SER A 1 33 ? 11.546 0.421 -4.985 1.00 0.00 33 SER A O 19
ATOM 10674 N N . PHE A 1 34 ? 10.974 -0.158 -7.027 1.00 0.00 34 PHE A N 19
ATOM 10675 C CA . PHE A 1 34 ? 12.386 -0.478 -7.386 1.00 0.00 34 PHE A CA 19
ATOM 10676 C C . PHE A 1 34 ? 12.789 0.258 -8.667 1.00 0.00 34 PHE A C 19
ATOM 10677 O O . PHE A 1 34 ? 12.039 1.139 -9.088 1.00 0.00 34 PHE A O 19
ATOM 10697 N N . GLY A 1 1 ? -9.230 6.797 -1.871 1.00 0.00 1 GLY A N 20
ATOM 10698 C CA . GLY A 1 1 ? -7.758 7.030 -1.889 1.00 0.00 1 GLY A CA 20
ATOM 10699 C C . GLY A 1 1 ? -7.031 5.685 -1.949 1.00 0.00 1 GLY A C 20
ATOM 10700 O O . GLY A 1 1 ? -7.558 4.705 -2.439 1.00 0.00 1 GLY A O 20
ATOM 10706 N N . CYS A 1 2 ? -5.826 5.627 -1.452 1.00 0.00 2 CYS A N 20
ATOM 10707 C CA . CYS A 1 2 ? -5.070 4.344 -1.478 1.00 0.00 2 CYS A CA 20
ATOM 10708 C C . CYS A 1 2 ? -4.694 3.927 -0.055 1.00 0.00 2 CYS A C 20
ATOM 10709 O O . CYS A 1 2 ? -5.067 4.566 0.909 1.00 0.00 2 CYS A O 20
ATOM 10716 N N . LEU A 1 3 ? -3.961 2.856 0.084 1.00 0.00 3 LEU A N 20
ATOM 10717 C CA . LEU A 1 3 ? -3.565 2.395 1.445 1.00 0.00 3 LEU A CA 20
ATOM 10718 C C . LEU A 1 3 ? -2.262 3.071 1.879 1.00 0.00 3 LEU A C 20
ATOM 10719 O O . LEU A 1 3 ? -1.527 3.605 1.072 1.00 0.00 3 LEU A O 20
ATOM 10735 N N . GLU A 1 4 ? -1.974 3.053 3.151 1.00 0.00 4 GLU A N 20
ATOM 10736 C CA . GLU A 1 4 ? -0.725 3.697 3.648 1.00 0.00 4 GLU A CA 20
ATOM 10737 C C . GLU A 1 4 ? 0.498 3.142 2.917 1.00 0.00 4 GLU A C 20
ATOM 10738 O O . GLU A 1 4 ? 0.385 2.470 1.910 1.00 0.00 4 GLU A O 20
ATOM 10750 N N . PHE A 1 5 ? 1.668 3.427 3.417 1.00 0.00 5 PHE A N 20
ATOM 10751 C CA . PHE A 1 5 ? 2.905 2.928 2.755 1.00 0.00 5 PHE A CA 20
ATOM 10752 C C . PHE A 1 5 ? 3.291 1.549 3.312 1.00 0.00 5 PHE A C 20
ATOM 10753 O O . PHE A 1 5 ? 4.384 1.070 3.089 1.00 0.00 5 PHE A O 20
ATOM 10770 N N . TRP A 1 6 ? 2.409 0.912 4.036 1.00 0.00 6 TRP A N 20
ATOM 10771 C CA . TRP A 1 6 ? 2.738 -0.433 4.595 1.00 0.00 6 TRP A CA 20
ATOM 10772 C C . TRP A 1 6 ? 1.460 -1.165 5.012 1.00 0.00 6 TRP A C 20
ATOM 10773 O O . TRP A 1 6 ? 1.315 -1.586 6.143 1.00 0.00 6 TRP A O 20
ATOM 10794 N N . TRP A 1 7 ? 0.536 -1.328 4.106 1.00 0.00 7 TRP A N 20
ATOM 10795 C CA . TRP A 1 7 ? -0.726 -2.041 4.447 1.00 0.00 7 TRP A CA 20
ATOM 10796 C C . TRP A 1 7 ? -0.777 -3.370 3.696 1.00 0.00 7 TRP A C 20
ATOM 10797 O O . TRP A 1 7 ? -0.127 -3.536 2.684 1.00 0.00 7 TRP A O 20
ATOM 10818 N N . LYS A 1 8 ? -1.537 -4.320 4.172 1.00 0.00 8 LYS A N 20
ATOM 10819 C CA . LYS A 1 8 ? -1.600 -5.623 3.451 1.00 0.00 8 LYS A CA 20
ATOM 10820 C C . LYS A 1 8 ? -1.771 -5.354 1.959 1.00 0.00 8 LYS A C 20
ATOM 10821 O O . LYS A 1 8 ? -2.283 -4.328 1.560 1.00 0.00 8 LYS A O 20
ATOM 10840 N N . CYS A 1 9 ? -1.337 -6.253 1.133 1.00 0.00 9 CYS A N 20
ATOM 10841 C CA . CYS A 1 9 ? -1.468 -6.024 -0.333 1.00 0.00 9 CYS A CA 20
ATOM 10842 C C . CYS A 1 9 ? -1.331 -7.334 -1.104 1.00 0.00 9 CYS A C 20
ATOM 10843 O O . CYS A 1 9 ? -1.319 -8.409 -0.538 1.00 0.00 9 CYS A O 20
ATOM 10850 N N . ASN A 1 10 ? -1.214 -7.242 -2.398 1.00 0.00 10 ASN A N 20
ATOM 10851 C CA . ASN A 1 10 ? -1.060 -8.463 -3.233 1.00 0.00 10 ASN A CA 20
ATOM 10852 C C . ASN A 1 10 ? -0.476 -8.078 -4.594 1.00 0.00 10 ASN A C 20
ATOM 10853 O O . ASN A 1 10 ? -1.051 -7.281 -5.307 1.00 0.00 10 ASN A O 20
ATOM 10864 N N . PRO A 1 11 ? 0.650 -8.656 -4.913 1.00 0.00 11 PRO A N 20
ATOM 10865 C CA . PRO A 1 11 ? 1.320 -8.365 -6.209 1.00 0.00 11 PRO A CA 20
ATOM 10866 C C . PRO A 1 11 ? 0.479 -8.888 -7.379 1.00 0.00 11 PRO A C 20
ATOM 10867 O O . PRO A 1 11 ? 0.942 -9.654 -8.202 1.00 0.00 11 PRO A O 20
ATOM 10878 N N . ASN A 1 12 ? -0.754 -8.467 -7.455 1.00 0.00 12 ASN A N 20
ATOM 10879 C CA . ASN A 1 12 ? -1.650 -8.911 -8.560 1.00 0.00 12 ASN A CA 20
ATOM 10880 C C . ASN A 1 12 ? -2.822 -7.934 -8.669 1.00 0.00 12 ASN A C 20
ATOM 10881 O O . ASN A 1 12 ? -3.255 -7.574 -9.745 1.00 0.00 12 ASN A O 20
ATOM 10892 N N . ASP A 1 13 ? -3.327 -7.499 -7.546 1.00 0.00 13 ASP A N 20
ATOM 10893 C CA . ASP A 1 13 ? -4.463 -6.537 -7.548 1.00 0.00 13 ASP A CA 20
ATOM 10894 C C . ASP A 1 13 ? -4.443 -5.726 -6.252 1.00 0.00 13 ASP A C 20
ATOM 10895 O O . ASP A 1 13 ? -5.446 -5.568 -5.584 1.00 0.00 13 ASP A O 20
ATOM 10904 N N . ASP A 1 14 ? -3.298 -5.215 -5.896 1.00 0.00 14 ASP A N 20
ATOM 10905 C CA . ASP A 1 14 ? -3.188 -4.413 -4.643 1.00 0.00 14 ASP A CA 20
ATOM 10906 C C . ASP A 1 14 ? -3.749 -3.009 -4.868 1.00 0.00 14 ASP A C 20
ATOM 10907 O O . ASP A 1 14 ? -4.295 -2.711 -5.911 1.00 0.00 14 ASP A O 20
ATOM 10916 N N . LYS A 1 15 ? -3.626 -2.144 -3.900 1.00 0.00 15 LYS A N 20
ATOM 10917 C CA . LYS A 1 15 ? -4.163 -0.767 -4.078 1.00 0.00 15 LYS A CA 20
ATOM 10918 C C . LYS A 1 15 ? -3.294 0.268 -3.352 1.00 0.00 15 LYS A C 20
ATOM 10919 O O . LYS A 1 15 ? -3.612 1.440 -3.334 1.00 0.00 15 LYS A O 20
ATOM 10938 N N . CYS A 1 16 ? -2.199 -0.135 -2.760 1.00 0.00 16 CYS A N 20
ATOM 10939 C CA . CYS A 1 16 ? -1.347 0.871 -2.062 1.00 0.00 16 CYS A CA 20
ATOM 10940 C C . CYS A 1 16 ? -1.117 2.059 -2.995 1.00 0.00 16 CYS A C 20
ATOM 10941 O O . CYS A 1 16 ? -1.049 1.902 -4.198 1.00 0.00 16 CYS A O 20
ATOM 10948 N N . CYS A 1 17 ? -1.001 3.243 -2.457 1.00 0.00 17 CYS A N 20
ATOM 10949 C CA . CYS A 1 17 ? -0.777 4.434 -3.325 1.00 0.00 17 CYS A CA 20
ATOM 10950 C C . CYS A 1 17 ? 0.224 4.084 -4.428 1.00 0.00 17 CYS A C 20
ATOM 10951 O O . CYS A 1 17 ? 1.058 3.216 -4.262 1.00 0.00 17 CYS A O 20
ATOM 10958 N N . ARG A 1 18 ? 0.154 4.737 -5.555 1.00 0.00 18 ARG A N 20
ATOM 10959 C CA . ARG A 1 18 ? 1.110 4.409 -6.647 1.00 0.00 18 ARG A CA 20
ATOM 10960 C C . ARG A 1 18 ? 2.131 5.537 -6.907 1.00 0.00 18 ARG A C 20
ATOM 10961 O O . ARG A 1 18 ? 2.677 5.607 -7.990 1.00 0.00 18 ARG A O 20
ATOM 10982 N N . PRO A 1 19 ? 2.385 6.381 -5.927 1.00 0.00 19 PRO A N 20
ATOM 10983 C CA . PRO A 1 19 ? 3.373 7.463 -6.134 1.00 0.00 19 PRO A CA 20
ATOM 10984 C C . PRO A 1 19 ? 4.787 6.883 -6.067 1.00 0.00 19 PRO A C 20
ATOM 10985 O O . PRO A 1 19 ? 5.724 7.441 -6.601 1.00 0.00 19 PRO A O 20
ATOM 10996 N N . LYS A 1 20 ? 4.944 5.762 -5.413 1.00 0.00 20 LYS A N 20
ATOM 10997 C CA . LYS A 1 20 ? 6.296 5.141 -5.313 1.00 0.00 20 LYS A CA 20
ATOM 10998 C C . LYS A 1 20 ? 6.278 3.947 -4.350 1.00 0.00 20 LYS A C 20
ATOM 10999 O O . LYS A 1 20 ? 7.245 3.679 -3.666 1.00 0.00 20 LYS A O 20
ATOM 11018 N N . LEU A 1 21 ? 5.192 3.219 -4.299 1.00 0.00 21 LEU A N 20
ATOM 11019 C CA . LEU A 1 21 ? 5.135 2.038 -3.386 1.00 0.00 21 LEU A CA 20
ATOM 11020 C C . LEU A 1 21 ? 4.730 0.787 -4.165 1.00 0.00 21 LEU A C 20
ATOM 11021 O O . LEU A 1 21 ? 4.272 0.859 -5.288 1.00 0.00 21 LEU A O 20
ATOM 11037 N N . LYS A 1 22 ? 4.886 -0.355 -3.567 1.00 0.00 22 LYS A N 20
ATOM 11038 C CA . LYS A 1 22 ? 4.504 -1.617 -4.245 1.00 0.00 22 LYS A CA 20
ATOM 11039 C C . LYS A 1 22 ? 4.361 -2.734 -3.211 1.00 0.00 22 LYS A C 20
ATOM 11040 O O . LYS A 1 22 ? 5.141 -2.831 -2.284 1.00 0.00 22 LYS A O 20
ATOM 11059 N N . CYS A 1 23 ? 3.372 -3.572 -3.353 1.00 0.00 23 CYS A N 20
ATOM 11060 C CA . CYS A 1 23 ? 3.190 -4.673 -2.363 1.00 0.00 23 CYS A CA 20
ATOM 11061 C C . CYS A 1 23 ? 4.540 -5.302 -2.012 1.00 0.00 23 CYS A C 20
ATOM 11062 O O . CYS A 1 23 ? 5.488 -5.225 -2.767 1.00 0.00 23 CYS A O 20
ATOM 11069 N N . SER A 1 24 ? 4.628 -5.923 -0.870 1.00 0.00 24 SER A N 20
ATOM 11070 C CA . SER A 1 24 ? 5.912 -6.563 -0.461 1.00 0.00 24 SER A CA 20
ATOM 11071 C C . SER A 1 24 ? 5.645 -7.967 0.077 1.00 0.00 24 SER A C 20
ATOM 11072 O O . SER A 1 24 ? 5.162 -8.139 1.182 1.00 0.00 24 SER A O 20
ATOM 11080 N N . LYS A 1 25 ? 5.957 -8.972 -0.693 1.00 0.00 25 LYS A N 20
ATOM 11081 C CA . LYS A 1 25 ? 5.725 -10.368 -0.229 1.00 0.00 25 LYS A CA 20
ATOM 11082 C C . LYS A 1 25 ? 6.543 -10.642 1.034 1.00 0.00 25 LYS A C 20
ATOM 11083 O O . LYS A 1 25 ? 6.156 -11.423 1.879 1.00 0.00 25 LYS A O 20
ATOM 11102 N N . LEU A 1 26 ? 7.671 -9.998 1.174 1.00 0.00 26 LEU A N 20
ATOM 11103 C CA . LEU A 1 26 ? 8.507 -10.218 2.386 1.00 0.00 26 LEU A CA 20
ATOM 11104 C C . LEU A 1 26 ? 7.630 -10.142 3.639 1.00 0.00 26 LEU A C 20
ATOM 11105 O O . LEU A 1 26 ? 7.817 -10.884 4.584 1.00 0.00 26 LEU A O 20
ATOM 11121 N N . PHE A 1 27 ? 6.670 -9.258 3.649 1.00 0.00 27 PHE A N 20
ATOM 11122 C CA . PHE A 1 27 ? 5.777 -9.145 4.837 1.00 0.00 27 PHE A CA 20
ATOM 11123 C C . PHE A 1 27 ? 4.313 -9.090 4.400 1.00 0.00 27 PHE A C 20
ATOM 11124 O O . PHE A 1 27 ? 3.419 -9.002 5.217 1.00 0.00 27 PHE A O 20
ATOM 11141 N N . LYS A 1 28 ? 4.059 -9.152 3.120 1.00 0.00 28 LYS A N 20
ATOM 11142 C CA . LYS A 1 28 ? 2.646 -9.118 2.624 1.00 0.00 28 LYS A CA 20
ATOM 11143 C C . LYS A 1 28 ? 2.072 -7.705 2.747 1.00 0.00 28 LYS A C 20
ATOM 11144 O O . LYS A 1 28 ? 0.872 -7.515 2.793 1.00 0.00 28 LYS A O 20
ATOM 11163 N N . LEU A 1 29 ? 2.914 -6.710 2.791 1.00 0.00 29 LEU A N 20
ATOM 11164 C CA . LEU A 1 29 ? 2.407 -5.309 2.900 1.00 0.00 29 LEU A CA 20
ATOM 11165 C C . LEU A 1 29 ? 3.029 -4.458 1.796 1.00 0.00 29 LEU A C 20
ATOM 11166 O O . LEU A 1 29 ? 4.018 -4.833 1.202 1.00 0.00 29 LEU A O 20
ATOM 11182 N N . CYS A 1 30 ? 2.464 -3.320 1.506 1.00 0.00 30 CYS A N 20
ATOM 11183 C CA . CYS A 1 30 ? 3.042 -2.474 0.429 1.00 0.00 30 CYS A CA 20
ATOM 11184 C C . CYS A 1 30 ? 4.140 -1.569 0.980 1.00 0.00 30 CYS A C 20
ATOM 11185 O O . CYS A 1 30 ? 3.951 -0.859 1.939 1.00 0.00 30 CYS A O 20
ATOM 11192 N N . ASN A 1 31 ? 5.290 -1.592 0.371 1.00 0.00 31 ASN A N 20
ATOM 11193 C CA . ASN A 1 31 ? 6.405 -0.727 0.856 1.00 0.00 31 ASN A CA 20
ATOM 11194 C C . ASN A 1 31 ? 6.744 0.329 -0.196 1.00 0.00 31 ASN A C 20
ATOM 11195 O O . ASN A 1 31 ? 5.908 0.725 -0.984 1.00 0.00 31 ASN A O 20
ATOM 11206 N N . PHE A 1 32 ? 7.964 0.788 -0.218 1.00 0.00 32 PHE A N 20
ATOM 11207 C CA . PHE A 1 32 ? 8.351 1.817 -1.224 1.00 0.00 32 PHE A CA 20
ATOM 11208 C C . PHE A 1 32 ? 8.874 1.141 -2.492 1.00 0.00 32 PHE A C 20
ATOM 11209 O O . PHE A 1 32 ? 8.796 -0.062 -2.643 1.00 0.00 32 PHE A O 20
ATOM 11226 N N . SER A 1 33 ? 9.405 1.905 -3.402 1.00 0.00 33 SER A N 20
ATOM 11227 C CA . SER A 1 33 ? 9.934 1.308 -4.663 1.00 0.00 33 SER A CA 20
ATOM 11228 C C . SER A 1 33 ? 11.377 1.761 -4.902 1.00 0.00 33 SER A C 20
ATOM 11229 O O . SER A 1 33 ? 11.865 1.752 -6.015 1.00 0.00 33 SER A O 20
ATOM 11237 N N . PHE A 1 34 ? 12.065 2.157 -3.866 1.00 0.00 34 PHE A N 20
ATOM 11238 C CA . PHE A 1 34 ? 13.477 2.608 -4.037 1.00 0.00 34 PHE A CA 20
ATOM 11239 C C . PHE A 1 34 ? 14.221 2.546 -2.699 1.00 0.00 34 PHE A C 20
ATOM 11240 O O . PHE A 1 34 ? 15.354 3.022 -2.645 1.00 0.00 34 PHE A O 20
#

Radius of gyration: 8.02 Å; Cα contacts (8 Å, |Δi|>4): 65; chains: 1; bounding box: 18×18×13 Å

Nearest PDB structures (foldseek):
  1lu8-assembly1_A  TM=8.901E-01  e=7.133E-06  unclassified
  1tyk-assembly1_A  TM=6.817E-01  e=1.124E-03  Grammostola rosea
  5we3-assembly1_A  TM=6.439E-01  e=1.855E-02  Paraphysa scrofa
  1kqi-assembly1_A  TM=6.143E-01  e=1.123E+00  Hadronyche infensa
  8ivd-assembly1_D  TM=5.889E-01  e=3.131E+00  Homo sapiens

Secondary structure (DSSP, 8-state):
----TT-B--TTT--S-SSSEEEETTTTEEEE--

GO terms:
  GO:0005576 extracellular region (C, EXP)

Sequence (34 aa):
GCLEFWWKCNPNDDKCCRPKLKCSKLFKLCNFSFGCLEFWWKCNPNDDKCCRPKLKCSKLFKLCNFSFGCLEFWWKCNPNDDKCCRPKLKCSKLFKLCNFSFGCLEFWWKCNPNDDKCCRPKLKCSKLFKLCNFSFGCLEFWWKCNPNDDKCCRPKLKCSKLFKLCNFSFGCLEFWWKCNPNDDKCCRPKLKCSKLFKLCNFSFGCLEFWWKCNPNDDKCCRPKLKCSKLFKLCNFSFGCLEFWWKCNPNDDKCCRPKLKCSKLFKLCNFSFGCLEFWWKCNPNDDKCCRPKLKCSKLFKLCNFSFGCLEFWWKCNPNDDKCCRPKLKCSKLFKLCNFSFGCLEFWWKCNPNDDKCCRPKLKCSKLFKLCNFSFGCLEFWWKCNPNDDKCCRPKLKCSKLFKLCNFSFGCLEFWWKCNPNDDKCCRPKLKCSKLFKLCNFSFGCLEFWWKCNPNDDKCCRPKLKCSKLFKLCNFSFGCLEFWWKCNPNDDKCCRPKLKCSKLFKLCNFSFGCLEFWWKCNPNDDKCCRPKLKCSKLFKLCNFSFGCLEFWWKCNPNDDKCCRPKLKCSKLFKLCNFSFGCLEFWWKCNPNDDKCCRPKLKCSKLFKLCNFSFGCLEFWWKCNPNDDKCCRPKLKCSKLFKLCNFSFGCLEFWWKCNPNDDKCCRPKLKCSKLFKLCNFSF

Organism: Grammostola rosea (NCBI:txid432528)

Solvent-accessible surface area: 3050 Å² total; per-residue (Å²): 124,64,40,94,88,96,132,169,17,77,109,133,123,33,132,3,21,153,101,130,19,97,24,18,180,132,128,147,31,0,45,135,73,184

Foldseek 3Di:
DFDDQWAAADQPDGGHDDPAWQQDPVPRTIHGND